Protein 3TCV (pdb70)

Radius of gyration: 25.08 Å; Cα contacts (8 Å, |Δi|>4): 874; chains: 2; bounding box: 64×58×68 Å

CATH classification: 3.40.630.30

Foldseek 3Di:
DVPDFFWDQDDQDWFDDPFKIKGFQDCVVALVLQLVLCPDPCNQVLCVFALDGRQPDSVSCVVVSVCQSPDSAFGKIFIAGVVVRTRFWMWGWHPDDRGQLEIEIDPTRGGPVPVVALSVLVVVVRVVCCSCVPRNGFKYKYKTFPPPVVSVVVCVLLPWAWDDWAFQPDQGPNHGGIMTMTIDGSVNPVQSNQLSVVQSDPVQADPVRHGVDGSVRSSVD/DCVPDFFWDQDDQDWFDDDFKIKGFQDCVVALPLQLVLCPPPCNQVLCVFALDGRAPDSVSCRVVSVCQSPDSAFGKIFIAGPVVRTGQWMWGWHPDDRGQQEIEIDSTRGGPVPVPALSVLVVVVRVLCCSCVPRNGFKYKDKTFPPPVVSVVVCVLLPWAWDDWAFQPDQGPNDGGIMTMTIDGSVRPVLSNQLSCVQSDPVQADPVRHGVDGSVRSSVVD

Nearest PDB structures (foldseek):
  3tcv-assembly1_A  TM=1.005E+00  e=1.194E-50  Brucella abortus 2308
  8gxj-assembly1_A  TM=8.626E-01  e=1.201E-14  Pseudomonas aeruginosa PAO1
  8gxk-assembly2_C  TM=8.563E-01  e=2.231E-14  Pseudomonas jinjuensis
  8gxf-assembly2_C  TM=8.539E-01  e=6.007E-14  Pseudomonas flexibilis
  1nsl-assembly1_F  TM=8.257E-01  e=2.824E-13  Bacillus subtilis

Structure (mmCIF, N/CA/C/O backbone):
data_3TCV
#
_entry.id   3TCV
#
_cell.length_a   102.490
_cell.length_b   66.860
_cell.length_c   91.690
_cell.angle_alpha   90.000
_cell.angle_beta   107.510
_cell.angle_gamma   90.000
#
_symmetry.space_group_name_H-M   'C 1 2 1'
#
loop_
_entity.id
_entity.type
_entity.pdbx_description
1 polymer 'GCN5-related N-acetyltransferase'
2 water water
#
loop_
_atom_site.group_PDB
_atom_site.id
_atom_site.type_symbol
_atom_site.label_atom_id
_atom_site.label_alt_id
_atom_site.label_comp_id
_atom_site.label_asym_id
_atom_site.label_entity_id
_atom_site.label_seq_id
_atom_site.pdbx_PDB_ins_code
_atom_site.Cartn_x
_atom_site.Cartn_y
_atom_site.Cartn_z
_atom_site.occupancy
_atom_site.B_iso_or_equiv
_atom_site.auth_seq_id
_atom_site.auth_comp_id
_atom_site.auth_asym_id
_atom_site.auth_atom_id
_atom_site.pdbx_PDB_model_num
ATOM 1 N N . LEU A 1 25 ? -31.515 -18.630 -16.724 1.00 25.10 4 LEU A N 1
ATOM 2 C CA . LEU A 1 25 ? -32.427 -17.898 -15.761 1.00 21.93 4 LEU A CA 1
ATOM 3 C C . LEU A 1 25 ? -33.630 -18.751 -15.365 1.00 20.60 4 LEU A C 1
ATOM 4 O O . LEU A 1 25 ? -34.638 -18.269 -14.860 1.00 18.67 4 LEU A O 1
ATOM 9 N N . GLN A 1 26 ? -33.505 -20.052 -15.611 1.00 20.71 5 GLN A N 1
ATOM 10 C CA . GLN A 1 26 ? -34.495 -21.040 -15.219 1.00 21.72 5 GLN A CA 1
ATOM 11 C C . GLN A 1 26 ? -34.936 -20.899 -13.754 1.00 19.66 5 GLN A C 1
ATOM 12 O O . GLN A 1 26 ? -36.067 -21.223 -13.395 1.00 19.12 5 GLN A O 1
ATOM 18 N N . ASN A 1 27 ? -34.008 -20.475 -12.895 1.00 17.64 6 ASN A N 1
ATOM 19 C CA . ASN A 1 27 ? -34.226 -20.429 -11.466 1.00 16.88 6 ASN A CA 1
ATOM 20 C C . ASN A 1 27 ? -34.628 -19.053 -10.950 1.00 15.89 6 ASN A C 1
ATOM 21 O O . ASN A 1 27 ? -34.906 -18.885 -9.763 1.00 15.18 6 ASN A O 1
ATOM 26 N N . TRP A 1 28 ? -34.658 -18.081 -11.857 1.00 14.95 7 TRP A N 1
ATOM 27 C CA . TRP A 1 28 ? -34.972 -16.708 -11.476 1.00 14.66 7 TRP A CA 1
ATOM 28 C C . TRP A 1 28 ? -36.331 -16.611 -10.788 1.00 14.71 7 TRP A C 1
ATOM 29 O O . TRP A 1 28 ? -37.346 -17.108 -11.289 1.00 15.53 7 TRP A O 1
ATOM 40 N N . THR A 1 29 ? -36.362 -15.909 -9.659 1.00 14.55 8 THR A N 1
ATOM 41 C CA . THR A 1 29 ? -37.596 -15.561 -8.969 1.00 14.65 8 THR A CA 1
ATOM 42 C C . THR A 1 29 ? -37.759 -14.035 -8.846 1.00 14.25 8 THR A C 1
ATOM 43 O O . THR A 1 29 ? -36.778 -13.285 -9.022 1.00 13.92 8 THR A O 1
ATOM 47 N N . PRO A 1 30 ? -38.962 -13.561 -8.472 1.00 14.26 9 PRO A N 1
ATOM 48 C CA . PRO A 1 30 ? -39.072 -12.172 -8.079 1.00 13.95 9 PRO A CA 1
ATOM 49 C C . PRO A 1 30 ? -38.087 -11.858 -6.972 1.00 13.82 9 PRO A C 1
ATOM 50 O O . PRO A 1 30 ? -37.736 -12.750 -6.182 1.00 14.06 9 PRO A O 1
ATOM 54 N N . ARG A 1 31 ? -37.649 -10.603 -6.941 1.00 13.27 10 ARG A N 1
ATOM 55 C CA . ARG A 1 31 ? -36.746 -10.119 -5.899 1.00 13.37 10 ARG A CA 1
ATOM 56 C C . ARG A 1 31 ? -37.539 -9.378 -4.818 1.00 14.01 10 ARG A C 1
ATOM 57 O O . ARG A 1 31 ? -38.657 -8.955 -5.067 1.00 14.49 10 ARG A O 1
ATOM 65 N N . PRO A 1 32 ? -36.946 -9.181 -3.621 1.00 14.84 11 PRO A N 1
ATOM 66 C CA . PRO A 1 32 ? -37.641 -8.334 -2.622 1.00 15.27 11 PRO A CA 1
ATOM 67 C C . PRO A 1 32 ? -37.782 -6.869 -3.049 1.00 15.46 11 PRO A C 1
ATOM 68 O O . PRO A 1 32 ? -36.980 -6.375 -3.844 1.00 15.25 11 PRO A O 1
ATOM 72 N N . LYS A 1 33 ? -38.803 -6.183 -2.517 1.00 16.09 12 LYS A N 1
ATOM 73 C CA A LYS A 1 33 ? -38.926 -4.733 -2.621 0.50 15.99 12 LYS A CA 1
ATOM 74 C CA B LYS A 1 33 ? -38.887 -4.744 -2.669 0.50 15.73 12 LYS A CA 1
ATOM 75 C C . LYS A 1 33 ? -37.848 -4.084 -1.766 1.00 15.45 12 LYS A C 1
ATOM 76 O O . LYS A 1 33 ? -37.423 -4.667 -0.768 1.00 15.14 12 LYS A O 1
ATOM 87 N N . PRO A 1 34 ? -37.417 -2.856 -2.120 1.00 14.78 13 PRO A N 1
ATOM 88 C CA . PRO A 1 34 ? -36.509 -2.108 -1.231 1.00 14.98 13 PRO A CA 1
ATOM 89 C C . PRO A 1 34 ? -37.225 -1.726 0.051 1.00 15.88 13 PRO A C 1
ATOM 90 O O . PRO A 1 34 ? -38.473 -1.620 0.042 1.00 16.04 13 PRO A O 1
ATOM 94 N N . GLU A 1 35 ? -36.471 -1.546 1.137 1.00 16.70 14 GLU A N 1
ATOM 95 C CA . GLU A 1 35 ? -37.066 -1.195 2.418 1.00 18.18 14 GLU A CA 1
ATOM 96 C C . GLU A 1 35 ? -36.503 0.111 2.949 1.00 17.25 14 GLU A C 1
ATOM 97 O O . GLU A 1 35 ? -35.429 0.549 2.552 1.00 15.49 14 GLU A O 1
ATOM 103 N N . ARG A 1 36 ? -37.257 0.719 3.858 1.00 16.90 15 ARG A N 1
ATOM 104 C CA . ARG A 1 36 ? -36.765 1.897 4.562 1.00 16.95 15 ARG A CA 1
ATOM 105 C C . ARG A 1 36 ? -35.712 1.462 5.563 1.00 17.33 15 ARG A C 1
ATOM 106 O O . ARG A 1 36 ? -36.035 0.917 6.600 1.00 19.02 15 ARG A O 1
ATOM 114 N N . LYS A 1 37 ? -34.448 1.648 5.251 1.00 16.35 16 LYS A N 1
ATOM 115 C CA . LYS A 1 37 ? -33.419 1.406 6.253 1.00 16.53 16 LYS A CA 1
ATOM 116 C C . LYS A 1 37 ? -32.369 2.489 6.094 1.00 15.54 16 LYS A C 1
ATOM 117 O O . LYS A 1 37 ? -32.403 3.223 5.128 1.00 14.61 16 LYS A O 1
ATOM 123 N N . ILE A 1 38 ? -31.452 2.558 7.051 1.00 15.09 17 ILE A N 1
ATOM 124 C CA A ILE A 1 38 ? -30.364 3.511 6.995 0.70 14.80 17 ILE A CA 1
ATOM 125 C CA B ILE A 1 38 ? -30.361 3.508 7.008 0.30 14.84 17 ILE A CA 1
ATOM 126 C C . ILE A 1 38 ? -29.174 2.883 6.265 1.00 14.50 17 ILE A C 1
ATOM 127 O O . ILE A 1 38 ? -28.856 1.707 6.454 1.00 14.47 17 ILE A O 1
ATOM 136 N N . PHE A 1 39 ? -28.524 3.675 5.418 1.00 13.97 18 PHE A N 1
ATOM 137 C CA . PHE A 1 39 ? -27.292 3.257 4.730 1.00 14.09 18 PHE A CA 1
ATOM 138 C C . PHE A 1 39 ? -26.169 4.189 5.169 1.00 14.55 18 PHE A C 1
ATOM 139 O O . PHE A 1 39 ? -26.251 5.396 4.986 1.00 14.04 18 PHE A O 1
ATOM 147 N N . GLU A 1 40 ? -25.127 3.626 5.770 1.00 15.39 19 GLU A N 1
ATOM 148 C CA . GLU A 1 40 ? -24.058 4.415 6.385 1.00 16.74 19 GLU A CA 1
ATOM 149 C C . GLU A 1 40 ? -22.774 4.230 5.582 1.00 16.58 19 GLU A C 1
ATOM 150 O O . GLU A 1 40 ? -22.256 3.112 5.492 1.00 17.09 19 GLU A O 1
ATOM 156 N N . GLY A 1 41 ? -22.278 5.293 4.963 1.00 15.56 20 GLY A N 1
ATOM 157 C CA . GLY A 1 41 ? -20.994 5.254 4.330 1.00 15.54 20 GLY A CA 1
ATOM 158 C C . GLY A 1 41 ? -19.900 5.997 5.086 1.00 15.87 20 GLY A C 1
ATOM 159 O O . GLY A 1 41 ? -20.071 6.396 6.235 1.00 15.73 20 GLY A O 1
ATOM 160 N N . ARG A 1 42 ? -18.785 6.196 4.403 1.00 16.27 21 ARG A N 1
ATOM 161 C CA A ARG A 1 42 ? -17.650 6.961 4.888 0.50 16.80 21 ARG A CA 1
ATOM 162 C CA B ARG A 1 42 ? -17.666 6.984 4.955 0.50 16.62 21 ARG A CA 1
ATOM 163 C C . ARG A 1 42 ? -17.942 8.475 4.910 1.00 16.38 21 ARG A C 1
ATOM 164 O O . ARG A 1 42 ? -17.494 9.205 5.797 1.00 16.50 21 ARG A O 1
ATOM 179 N N . TYR A 1 43 ? -18.647 8.933 3.870 1.00 14.72 22 TYR A N 1
ATOM 180 C CA . TYR A 1 43 ? -18.868 10.343 3.598 1.00 14.17 22 TYR A CA 1
ATOM 181 C C . TYR A 1 43 ? -20.313 10.760 3.795 1.00 13.32 22 TYR A C 1
ATOM 182 O O . TYR A 1 43 ? -20.586 11.920 4.075 1.00 13.32 22 TYR A O 1
ATOM 191 N N . VAL A 1 44 ? -21.243 9.833 3.587 1.00 12.99 23 VAL A N 1
ATOM 192 C CA . VAL A 1 44 ? -22.655 10.149 3.556 1.00 12.85 23 VAL A CA 1
ATOM 193 C C . VAL A 1 44 ? -23.434 9.084 4.312 1.00 12.96 23 VAL A C 1
ATOM 194 O O . VAL A 1 44 ? -22.966 7.952 4.451 1.00 12.65 23 VAL A O 1
ATOM 198 N N . ARG A 1 45 ? -24.613 9.483 4.789 1.00 12.98 24 ARG A N 1
ATOM 199 C CA . ARG A 1 45 ? -25.546 8.629 5.443 1.00 13.87 24 ARG A CA 1
ATOM 200 C C . ARG A 1 45 ? -26.860 8.848 4.715 1.00 13.01 24 ARG A C 1
ATOM 201 O O . ARG A 1 45 ? -27.224 10.002 4.497 1.00 12.84 24 ARG A O 1
ATOM 209 N N . LEU A 1 46 ? -27.573 7.773 4.346 1.00 12.44 25 LEU A N 1
ATOM 210 C CA . LEU A 1 46 ? -28.879 7.882 3.711 1.00 12.02 25 LEU A CA 1
ATOM 211 C C . LEU A 1 46 ? -29.961 7.456 4.699 1.00 12.37 25 LEU A C 1
ATOM 212 O O . LEU A 1 46 ? -29.882 6.371 5.266 1.00 12.23 25 LEU A O 1
ATOM 217 N N . GLU A 1 47 ? -30.932 8.329 4.936 1.00 12.46 26 GLU A N 1
ATOM 218 C CA . GLU A 1 47 ? -31.988 8.018 5.893 1.00 13.24 26 GLU A CA 1
ATOM 219 C C . GLU A 1 47 ? -33.329 8.099 5.184 1.00 12.93 26 GLU A C 1
ATOM 220 O O . GLU A 1 47 ? -33.557 9.018 4.425 1.00 12.47 26 GLU A O 1
ATOM 226 N N . PRO A 1 48 ? -34.228 7.162 5.474 1.00 13.29 27 PRO A N 1
ATOM 227 C CA . PRO A 1 48 ? -35.571 7.232 4.883 1.00 13.41 27 PRO A CA 1
ATOM 228 C C . PRO A 1 48 ? -36.184 8.588 5.138 1.00 13.64 27 PRO A C 1
ATOM 229 O O . PRO A 1 48 ? -36.146 9.086 6.270 1.00 14.07 27 PRO A O 1
ATOM 233 N N . LEU A 1 49 ? -36.706 9.217 4.091 1.00 13.47 28 LEU A N 1
ATOM 234 C CA . LEU A 1 49 ? -37.088 10.623 4.209 1.00 13.56 28 LEU A CA 1
ATOM 235 C C . LEU A 1 49 ? -38.235 10.778 5.200 1.00 14.34 28 LEU A C 1
ATOM 236 O O . LEU A 1 49 ? -39.237 10.036 5.149 1.00 14.57 28 LEU A O 1
ATOM 241 N N . ASN A 1 50 ? -38.086 11.760 6.079 1.00 14.62 29 ASN A N 1
ATOM 242 C CA . ASN A 1 50 ? -39.065 12.032 7.124 1.00 16.08 29 ASN A CA 1
ATOM 243 C C . ASN A 1 50 ? -39.247 13.532 7.231 1.00 16.18 29 ASN A C 1
ATOM 244 O O . ASN A 1 50 ? -38.279 14.257 7.460 1.00 15.80 29 ASN A O 1
ATOM 249 N N . ALA A 1 51 ? -40.493 13.982 7.079 1.00 17.10 30 ALA A N 1
ATOM 250 C CA . ALA A 1 51 ? -40.819 15.401 7.060 1.00 17.58 30 ALA A CA 1
ATOM 251 C C . ALA A 1 51 ? -40.345 16.128 8.319 1.00 18.28 30 ALA A C 1
ATOM 252 O O . ALA A 1 51 ? -39.677 17.189 8.241 1.00 17.68 30 ALA A O 1
ATOM 254 N N . GLN A 1 52 ? -40.674 15.569 9.483 1.00 19.53 31 GLN A N 1
ATOM 255 C CA . GLN A 1 52 ? -40.295 16.205 10.744 1.00 21.37 31 GLN A CA 1
ATOM 256 C C . GLN A 1 52 ? -38.800 16.206 10.966 1.00 20.61 31 GLN A C 1
ATOM 257 O O . GLN A 1 52 ? -38.244 17.203 11.416 1.00 20.53 31 GLN A O 1
ATOM 263 N N . LYS A 1 53 ? -38.151 15.090 10.675 1.00 19.79 32 LYS A N 1
ATOM 264 C CA . LYS A 1 53 ? -36.732 14.963 10.954 1.00 19.38 32 LYS A CA 1
ATOM 265 C C . LYS A 1 53 ? -35.879 15.773 9.950 1.00 17.52 32 LYS A C 1
ATOM 266 O O . LYS A 1 53 ? -34.934 16.446 10.364 1.00 16.70 32 LYS A O 1
ATOM 272 N N . HIS A 1 54 ? -36.242 15.733 8.677 1.00 15.59 33 HIS A N 1
ATOM 273 C CA . HIS A 1 54 ? -35.383 16.284 7.613 1.00 14.47 33 HIS A CA 1
ATOM 274 C C . HIS A 1 54 ? -35.872 17.567 6.981 1.00 13.94 33 HIS A C 1
ATOM 275 O O . HIS A 1 54 ? -35.103 18.198 6.262 1.00 13.46 33 HIS A O 1
ATOM 282 N N . GLY A 1 55 ? -37.114 17.957 7.245 1.00 14.37 34 GLY A N 1
ATOM 283 C CA . GLY A 1 55 ? -37.788 18.992 6.472 1.00 14.35 34 GLY A CA 1
ATOM 284 C C . GLY A 1 55 ? -37.066 20.336 6.505 1.00 14.09 34 GLY A C 1
ATOM 285 O O . GLY A 1 55 ? -36.822 20.926 5.439 1.00 13.69 34 GLY A O 1
ATOM 286 N N . ASP A 1 56 ? -36.697 20.830 7.697 1.00 14.32 35 ASP A N 1
ATOM 287 C CA . ASP A 1 56 ? -36.113 22.163 7.778 1.00 14.38 35 ASP A CA 1
ATOM 288 C C . ASP A 1 56 ? -34.741 22.210 7.131 1.00 13.67 35 ASP A C 1
ATOM 289 O O . ASP A 1 56 ? -34.446 23.167 6.408 1.00 13.19 35 ASP A O 1
ATOM 294 N N . GLU A 1 57 ? -33.920 21.180 7.350 1.00 13.10 36 GLU A N 1
ATOM 295 C CA . GLU A 1 57 ? -32.595 21.153 6.730 1.00 12.77 36 GLU A CA 1
ATOM 296 C C . GLU A 1 57 ? -32.686 20.911 5.208 1.00 12.09 36 GLU A C 1
ATOM 297 O O . GLU A 1 57 ? -31.939 21.512 4.430 1.00 12.05 36 GLU A O 1
ATOM 303 N N . LEU A 1 58 ? -33.601 20.058 4.773 1.00 11.73 37 LEU A N 1
ATOM 304 C CA . LEU A 1 58 ? -33.703 19.769 3.354 1.00 11.36 37 LEU A CA 1
ATOM 305 C C . LEU A 1 58 ? -34.236 21.002 2.636 1.00 11.28 37 LEU A C 1
ATOM 306 O O . LEU A 1 58 ? -33.793 21.345 1.559 1.00 11.28 37 LEU A O 1
ATOM 311 N N . PHE A 1 59 ? -35.169 21.696 3.266 1.00 11.43 38 PHE A N 1
ATOM 312 C CA . PHE A 1 59 ? -35.665 22.957 2.694 1.00 11.40 38 PHE A CA 1
ATOM 313 C C . PHE A 1 59 ? -34.544 23.970 2.528 1.00 11.15 38 PHE A C 1
ATOM 314 O O . PHE A 1 59 ? -34.460 24.638 1.501 1.00 11.14 38 PHE A O 1
ATOM 322 N N . ALA A 1 60 ? -33.693 24.107 3.547 1.00 11.14 39 ALA A N 1
ATOM 323 C CA . ALA A 1 60 ? -32.563 24.999 3.464 1.00 10.99 39 ALA A CA 1
ATOM 324 C C . ALA A 1 60 ? -31.671 24.672 2.268 1.00 10.88 39 ALA A C 1
ATOM 325 O O . ALA A 1 60 ? -31.349 25.549 1.477 1.00 10.74 39 ALA A O 1
ATOM 327 N N . ALA A 1 61 ? -31.372 23.389 2.095 1.00 10.91 40 ALA A N 1
ATOM 328 C CA . ALA A 1 61 ? -30.529 22.887 1.008 1.00 10.90 40 ALA A CA 1
ATOM 329 C C . ALA A 1 61 ? -31.202 23.078 -0.355 1.00 10.99 40 ALA A C 1
ATOM 330 O O . ALA A 1 61 ? -30.499 23.229 -1.361 1.00 11.19 40 ALA A O 1
ATOM 332 N N . SER A 1 62 ? -32.540 23.072 -0.353 1.00 11.04 41 SER A N 1
ATOM 333 C CA . SER A 1 62 ? -33.369 23.189 -1.542 1.00 11.21 41 SER A CA 1
ATOM 334 C C . SER A 1 62 ? -33.697 24.611 -1.905 1.00 11.52 41 SER A C 1
ATOM 335 O O . SER A 1 62 ? -34.345 24.836 -2.909 1.00 12.01 41 SER A O 1
ATOM 338 N N . SER A 1 63 ? -33.258 25.574 -1.079 1.00 11.62 42 SER A N 1
ATOM 339 C CA . SER A 1 63 ? -33.504 26.994 -1.314 1.00 11.86 42 SER A CA 1
ATOM 340 C C . SER A 1 63 ? -32.219 27.778 -1.355 1.00 12.08 42 SER A C 1
ATOM 341 O O . SER A 1 63 ? -32.191 28.959 -1.000 1.00 12.33 42 SER A O 1
ATOM 344 N N . VAL A 1 64 ? -31.154 27.115 -1.785 1.00 12.11 43 VAL A N 1
ATOM 345 C CA . VAL A 1 64 ? -29.861 27.748 -1.957 1.00 12.62 43 VAL A CA 1
ATOM 346 C C . VAL A 1 64 ? -29.912 28.749 -3.106 1.00 13.16 43 VAL A C 1
ATOM 347 O O . VAL A 1 64 ? -30.878 28.792 -3.905 1.00 13.24 43 VAL A O 1
ATOM 351 N N . GLU A 1 65 ? -28.845 29.531 -3.219 1.00 13.86 44 GLU A N 1
ATOM 352 C CA . GLU A 1 65 ? -28.840 30.648 -4.175 1.00 14.98 44 GLU A CA 1
ATOM 353 C C . GLU A 1 65 ? -29.058 30.195 -5.636 1.00 15.01 44 GLU A C 1
ATOM 354 O O . GLU A 1 65 ? -29.683 30.914 -6.425 1.00 15.90 44 GLU A O 1
ATOM 360 N N . ASP A 1 66 ? -28.546 29.024 -5.979 1.00 14.80 45 ASP A N 1
ATOM 361 C CA . ASP A 1 66 ? -28.651 28.470 -7.325 1.00 15.43 45 ASP A CA 1
ATOM 362 C C . ASP A 1 66 ? -29.688 27.345 -7.414 1.00 14.95 45 ASP A C 1
ATOM 363 O O . ASP A 1 66 ? -29.588 26.478 -8.279 1.00 14.55 45 ASP A O 1
ATOM 368 N N . ALA A 1 67 ? -30.716 27.389 -6.551 1.00 14.96 46 ALA A N 1
ATOM 369 C CA . ALA A 1 67 ? -31.720 26.325 -6.536 1.00 15.37 46 ALA A CA 1
ATOM 370 C C . ALA A 1 67 ? -32.427 26.259 -7.883 1.00 16.10 46 ALA A C 1
ATOM 371 O O . ALA A 1 67 ? -32.702 25.187 -8.386 1.00 15.90 46 ALA A O 1
ATOM 373 N N . GLU A 1 68 ? -32.712 27.402 -8.480 1.00 17.47 47 GLU A N 1
ATOM 374 C CA . GLU A 1 68 ? -33.372 27.360 -9.803 1.00 18.77 47 GLU A CA 1
ATOM 375 C C . GLU A 1 68 ? -32.581 26.550 -10.834 1.00 17.98 47 GLU A C 1
ATOM 376 O O . GLU A 1 68 ? -33.161 25.726 -11.545 1.00 17.93 47 GLU A O 1
ATOM 382 N N . GLN A 1 69 ? -31.283 26.806 -10.950 1.00 17.44 48 GLN A N 1
ATOM 383 C CA . GLN A 1 69 ? -30.455 26.038 -11.886 1.00 17.56 48 GLN A CA 1
ATOM 384 C C . GLN A 1 69 ? -30.452 24.548 -11.501 1.00 17.08 48 GLN A C 1
ATOM 385 O O . GLN A 1 69 ? -30.544 23.658 -12.361 1.00 17.22 48 GLN A O 1
ATOM 387 N N . ARG A 1 70 ? -30.334 24.256 -10.206 1.00 16.32 49 ARG A N 1
ATOM 388 C CA . ARG A 1 70 ? -30.277 22.870 -9.744 1.00 16.16 49 ARG A CA 1
ATOM 389 C C . ARG A 1 70 ? -31.577 22.109 -10.015 1.00 16.27 49 ARG A C 1
ATOM 390 O O . ARG A 1 70 ? -31.535 20.904 -10.284 1.00 16.91 49 ARG A O 1
ATOM 398 N N . PHE A 1 71 ? -32.707 22.810 -10.017 1.00 15.84 50 PHE A N 1
ATOM 399 C CA . PHE A 1 71 ? -34.014 22.165 -10.206 1.00 15.67 50 PHE A CA 1
ATOM 400 C C . PHE A 1 71 ? -34.478 22.173 -11.664 1.00 16.04 50 PHE A C 1
ATOM 401 O O . PHE A 1 71 ? -35.537 21.639 -11.944 1.00 15.50 50 PHE A O 1
ATOM 409 N N . THR A 1 72 ? -33.707 22.757 -12.576 1.00 16.29 51 THR A N 1
ATOM 410 C CA . THR A 1 72 ? -34.163 22.932 -13.970 1.00 17.29 51 THR A CA 1
ATOM 411 C C . THR A 1 72 ? -34.833 21.706 -14.580 1.00 17.54 51 THR A C 1
ATOM 412 O O . THR A 1 72 ? -35.948 21.803 -15.120 1.00 17.55 51 THR A O 1
ATOM 416 N N . TRP A 1 73 ? -34.165 20.558 -14.483 1.00 17.54 52 TRP A N 1
ATOM 417 C CA A TRP A 1 73 ? -34.634 19.336 -15.157 0.70 17.88 52 TRP A CA 1
ATOM 418 C CA B TRP A 1 73 ? -34.618 19.344 -15.167 0.30 17.60 52 TRP A CA 1
ATOM 419 C C . TRP A 1 73 ? -35.305 18.370 -14.236 1.00 17.38 52 TRP A C 1
ATOM 420 O O . TRP A 1 73 ? -35.684 17.254 -14.638 1.00 17.87 52 TRP A O 1
ATOM 441 N N . LEU A 1 74 ? -35.476 18.764 -12.983 1.00 16.85 53 LEU A N 1
ATOM 442 C CA . LEU A 1 74 ? -36.246 17.962 -12.037 1.00 16.61 53 LEU A CA 1
ATOM 443 C C . LEU A 1 74 ? -37.739 18.128 -12.319 1.00 16.67 53 LEU A C 1
ATOM 444 O O . LEU A 1 74 ? -38.160 19.070 -12.995 1.00 16.66 53 LEU A O 1
ATOM 449 N N . PHE A 1 75 ? -38.545 17.200 -11.828 1.00 16.86 54 PHE A N 1
ATOM 450 C CA . PHE A 1 75 ? -39.989 17.349 -11.953 1.00 17.15 54 PHE A CA 1
ATOM 451 C C . PHE A 1 75 ? -40.514 18.448 -11.040 1.00 17.33 54 PHE A C 1
ATOM 452 O O . PHE A 1 75 ? -41.562 19.061 -11.311 1.00 18.32 54 PHE A O 1
ATOM 460 N N . GLU A 1 76 ? -39.782 18.698 -9.961 1.00 17.26 55 GLU A N 1
ATOM 461 C CA . GLU A 1 76 ? -40.194 19.665 -8.939 1.00 17.64 55 GLU A CA 1
ATOM 462 C C . GLU A 1 76 ? -39.704 21.059 -9.321 1.00 17.85 55 GLU A C 1
ATOM 463 O O . GLU A 1 76 ? -38.737 21.210 -10.072 1.00 17.25 55 GLU A O 1
ATOM 469 N N . THR A 1 77 ? -40.351 22.094 -8.785 1.00 19.28 56 THR A N 1
ATOM 470 C CA . THR A 1 77 ? -39.737 23.432 -8.815 1.00 19.50 56 THR A CA 1
ATOM 471 C C . THR A 1 77 ? -39.133 23.747 -7.443 1.00 19.10 56 THR A C 1
ATOM 472 O O . THR A 1 77 ? -39.590 23.182 -6.431 1.00 18.40 56 THR A O 1
ATOM 476 N N . PRO A 1 78 ? -38.144 24.671 -7.380 1.00 18.86 57 PRO A N 1
ATOM 477 C CA . PRO A 1 78 ? -37.588 24.954 -6.081 1.00 18.81 57 PRO A CA 1
ATOM 478 C C . PRO A 1 78 ? -38.636 25.576 -5.173 1.00 17.87 57 PRO A C 1
ATOM 479 O O . PRO A 1 78 ? -39.398 26.433 -5.606 1.00 17.78 57 PRO A O 1
ATOM 483 N N . PRO A 1 79 ? -38.675 25.151 -3.917 1.00 17.55 58 PRO A N 1
ATOM 484 C CA . PRO A 1 79 ? -39.642 25.678 -2.963 1.00 17.80 58 PRO A CA 1
ATOM 485 C C . PRO A 1 79 ? -39.280 27.090 -2.518 1.00 17.77 58 PRO A C 1
ATOM 486 O O . PRO A 1 79 ? -38.149 27.322 -2.081 1.00 17.28 58 PRO A O 1
ATOM 490 N N . ALA A 1 80 ? -40.230 28.024 -2.623 1.00 18.43 59 ALA A N 1
ATOM 491 C CA . ALA A 1 80 ? -39.987 29.428 -2.266 1.00 18.44 59 ALA A CA 1
ATOM 492 C C . ALA A 1 80 ? -39.957 29.604 -0.743 1.00 18.03 59 ALA A C 1
ATOM 493 O O . ALA A 1 80 ? -39.221 30.441 -0.212 1.00 18.40 59 ALA A O 1
ATOM 495 N N . THR A 1 81 ? -40.772 28.809 -0.052 1.00 17.64 60 THR A N 1
ATOM 496 C CA . THR A 1 81 ? -40.908 28.882 1.386 1.00 17.07 60 THR A CA 1
ATOM 497 C C . THR A 1 81 ? -41.057 27.472 1.978 1.00 16.56 60 THR A C 1
ATOM 498 O O . THR A 1 81 ? -41.457 26.504 1.298 1.00 16.26 60 THR A O 1
ATOM 502 N N . ARG A 1 82 ? -40.730 27.371 3.266 1.00 16.26 61 ARG A N 1
ATOM 503 C CA . ARG A 1 82 ? -40.865 26.131 3.995 1.00 16.33 61 ARG A CA 1
ATOM 504 C C . ARG A 1 82 ? -42.286 25.600 3.918 1.00 16.65 61 ARG A C 1
ATOM 505 O O . ARG A 1 82 ? -42.495 24.408 3.715 1.00 15.77 61 ARG A O 1
ATOM 513 N N . ALA A 1 83 ? -43.277 26.492 4.080 1.00 17.23 62 ALA A N 1
ATOM 514 C CA . ALA A 1 83 ? -44.679 26.071 4.004 1.00 18.21 62 ALA A CA 1
ATOM 515 C C . ALA A 1 83 ? -45.052 25.513 2.650 1.00 18.84 62 ALA A C 1
ATOM 516 O O . ALA A 1 83 ? -45.755 24.483 2.547 1.00 19.65 62 ALA A O 1
ATOM 518 N N . GLU A 1 84 ? -44.595 26.178 1.595 1.00 19.21 63 GLU A N 1
ATOM 519 C CA . GLU A 1 84 ? -44.860 25.728 0.236 1.00 20.01 63 GLU A CA 1
ATOM 520 C C . GLU A 1 84 ? -44.162 24.405 -0.104 1.00 18.09 63 GLU A C 1
ATOM 521 O O . GLU A 1 84 ? -44.610 23.697 -0.985 1.00 17.80 63 GLU A O 1
ATOM 527 N N . PHE A 1 85 ? -43.094 24.090 0.614 1.00 16.84 64 PHE A N 1
ATOM 528 C CA . PHE A 1 85 ? -42.369 22.809 0.466 1.00 15.93 64 PHE A CA 1
ATOM 529 C C . PHE A 1 85 ? -43.117 21.620 1.096 1.00 16.09 64 PHE A C 1
ATOM 530 O O . PHE A 1 85 ? -42.889 20.478 0.691 1.00 15.63 64 PHE A O 1
ATOM 538 N N . GLU A 1 86 ? -43.977 21.872 2.085 1.00 16.24 65 GLU A N 1
ATOM 539 C CA . GLU A 1 86 ? -44.580 20.782 2.862 1.00 16.86 65 GLU A CA 1
ATOM 540 C C . GLU A 1 86 ? -45.357 19.735 2.052 1.00 16.54 65 GLU A C 1
ATOM 541 O O . GLU A 1 86 ? -45.245 18.549 2.347 1.00 15.85 65 GLU A O 1
ATOM 547 N N . PRO A 1 87 ? -46.166 20.149 1.056 1.00 16.43 66 PRO A N 1
ATOM 548 C CA . PRO A 1 87 ? -46.896 19.105 0.312 1.00 16.52 66 PRO A CA 1
ATOM 549 C C . PRO A 1 87 ? -46.010 18.087 -0.394 1.00 16.11 66 PRO A C 1
ATOM 550 O O . PRO A 1 87 ? -46.246 16.873 -0.319 1.00 15.88 66 PRO A O 1
ATOM 554 N N . TRP A 1 88 ? -44.989 18.581 -1.064 1.00 15.56 67 TRP A N 1
ATOM 555 C CA . TRP A 1 88 ? -44.063 17.671 -1.739 1.00 15.10 67 TRP A CA 1
ATOM 556 C C . TRP A 1 88 ? -43.323 16.816 -0.733 1.00 14.74 67 TRP A C 1
ATOM 557 O O . TRP A 1 88 ? -43.168 15.627 -0.934 1.00 14.30 67 TRP A O 1
ATOM 568 N N . LEU A 1 89 ? -42.912 17.407 0.372 1.00 14.65 68 LEU A N 1
ATOM 569 C CA . LEU A 1 89 ? -42.118 16.722 1.360 1.00 14.93 68 LEU A CA 1
ATOM 570 C C . LEU A 1 89 ? -42.949 15.622 2.018 1.00 15.73 68 LEU A C 1
ATOM 571 O O . LEU A 1 89 ? -42.466 14.519 2.239 1.00 15.42 68 LEU A O 1
ATOM 576 N N . ASP A 1 90 ? -44.198 15.944 2.351 1.00 16.86 69 ASP A N 1
ATOM 577 C CA . ASP A 1 90 ? -45.055 14.971 3.016 1.00 18.52 69 ASP A CA 1
ATOM 578 C C . ASP A 1 90 ? -45.347 13.791 2.065 1.00 17.97 69 ASP A C 1
ATOM 579 O O . ASP A 1 90 ? -45.252 12.627 2.456 1.00 17.42 69 ASP A O 1
ATOM 584 N N . LYS A 1 91 ? -45.702 14.101 0.820 1.00 17.46 70 LYS A N 1
ATOM 585 C CA . LYS A 1 91 ? -45.972 13.077 -0.169 1.00 17.23 70 LYS A CA 1
ATOM 586 C C . LYS A 1 91 ? -44.740 12.194 -0.413 1.00 16.25 70 LYS A C 1
ATOM 587 O O . LYS A 1 91 ? -44.840 10.965 -0.441 1.00 15.43 70 LYS A O 1
ATOM 593 N N . ALA A 1 92 ? -43.580 12.833 -0.569 1.00 15.25 71 ALA A N 1
ATOM 594 C CA . ALA A 1 92 ? -42.321 12.106 -0.784 1.00 14.82 71 ALA A CA 1
ATOM 595 C C . ALA A 1 92 ? -41.923 11.252 0.417 1.00 14.79 71 ALA A C 1
ATOM 596 O O . ALA A 1 92 ? -41.386 10.159 0.230 1.00 14.90 71 ALA A O 1
ATOM 598 N N . SER A 1 93 ? -42.186 11.733 1.631 1.00 15.14 72 SER A N 1
ATOM 599 C CA . SER A 1 93 ? -41.865 10.980 2.850 1.00 15.58 72 SER A CA 1
ATOM 600 C C . SER A 1 93 ? -42.695 9.719 2.973 1.00 16.17 72 SER A C 1
ATOM 601 O O . SER A 1 93 ? -42.198 8.707 3.462 1.00 16.42 72 SER A O 1
ATOM 604 N N . LYS A 1 94 ? -43.947 9.786 2.504 1.00 16.78 73 LYS A N 1
ATOM 605 C CA . LYS A 1 94 ? -44.906 8.665 2.622 1.00 17.36 73 LYS A CA 1
ATOM 606 C C . LYS A 1 94 ? -44.885 7.711 1.429 1.00 16.89 73 LYS A C 1
ATOM 607 O O . LYS A 1 94 ? -45.368 6.594 1.546 1.00 16.96 73 LYS A O 1
ATOM 613 N N . SER A 1 95 ? -44.320 8.148 0.308 1.00 16.05 74 SER A N 1
ATOM 614 C CA . SER A 1 95 ? -44.327 7.404 -0.955 1.00 16.13 74 SER A CA 1
ATOM 615 C C . SER A 1 95 ? -43.551 6.090 -0.801 1.00 16.18 74 SER A C 1
ATOM 616 O O . SER A 1 95 ? -42.525 6.050 -0.107 1.00 16.19 74 SER A O 1
ATOM 619 N N . ASP A 1 96 ? -44.059 5.014 -1.405 1.00 16.55 75 ASP A N 1
ATOM 620 C CA . ASP A 1 96 ? -43.295 3.758 -1.506 1.00 16.95 75 ASP A CA 1
ATOM 621 C C . ASP A 1 96 ? -42.621 3.629 -2.856 1.00 15.93 75 ASP A C 1
ATOM 622 O O . ASP A 1 96 ? -41.690 2.848 -3.009 1.00 15.88 75 ASP A O 1
ATOM 627 N N . ASP A 1 97 ? -43.096 4.389 -3.842 1.00 15.34 76 ASP A N 1
ATOM 628 C CA . ASP A 1 97 ? -42.444 4.469 -5.153 1.00 14.61 76 ASP A CA 1
ATOM 629 C C . ASP A 1 97 ? -42.760 5.804 -5.821 1.00 14.31 76 ASP A C 1
ATOM 630 O O . ASP A 1 97 ? -43.883 5.996 -6.309 1.00 14.53 76 ASP A O 1
ATOM 635 N N . PRO A 1 98 ? -41.794 6.751 -5.863 1.00 13.49 77 PRO A N 1
ATOM 636 C CA . PRO A 1 98 ? -40.405 6.623 -5.416 1.00 13.00 77 PRO A CA 1
ATOM 637 C C . PRO A 1 98 ? -40.258 6.432 -3.921 1.00 12.78 77 PRO A C 1
ATOM 638 O O . PRO A 1 98 ? -41.073 6.939 -3.138 1.00 13.27 77 PRO A O 1
ATOM 642 N N . LEU A 1 99 ? -39.231 5.706 -3.530 1.00 12.28 78 LEU A N 1
ATOM 643 C CA . LEU A 1 99 ? -38.902 5.514 -2.129 1.00 11.96 78 LEU A CA 1
ATOM 644 C C . LEU A 1 99 ? -37.719 6.459 -1.837 1.00 11.47 78 LEU A C 1
ATOM 645 O O . LEU A 1 99 ? -36.590 6.227 -2.303 1.00 11.05 78 LEU A O 1
ATOM 650 N N . PHE A 1 100 ? -38.002 7.520 -1.075 1.00 11.35 79 PHE A N 1
ATOM 651 C CA . PHE A 1 100 ? -37.097 8.649 -0.890 1.00 11.15 79 PHE A CA 1
ATOM 652 C C . PHE A 1 100 ? -36.197 8.519 0.341 1.00 11.11 79 PHE A C 1
ATOM 653 O O . PHE A 1 100 ? -36.614 8.048 1.409 1.00 11.29 79 PHE A O 1
ATOM 661 N N . PHE A 1 101 ? -34.988 9.034 0.183 1.00 10.86 80 PHE A N 1
ATOM 662 C CA . PHE A 1 101 ? -33.997 9.085 1.244 1.00 10.84 80 PHE A CA 1
ATOM 663 C C . PHE A 1 101 ? -33.425 10.479 1.290 1.00 10.85 80 PHE A C 1
ATOM 664 O O . PHE A 1 101 ? -33.134 11.084 0.225 1.00 10.61 80 PHE A O 1
ATOM 672 N N . ALA A 1 102 ? -33.269 10.994 2.514 1.00 10.93 81 ALA A N 1
ATOM 673 C CA . ALA A 1 102 ? -32.446 12.151 2.754 1.00 10.88 81 ALA A CA 1
ATOM 674 C C . ALA A 1 102 ? -30.978 11.753 2.662 1.00 10.83 81 ALA A C 1
ATOM 675 O O . ALA A 1 102 ? -30.573 10.704 3.155 1.00 10.69 81 ALA A O 1
ATOM 677 N N . VAL A 1 103 ? -30.188 12.618 2.017 1.00 10.73 82 VAL A N 1
ATOM 678 C CA . VAL A 1 103 ? -28.737 12.395 1.884 1.00 10.92 82 VAL A CA 1
ATOM 679 C C . VAL A 1 103 ? -28.073 13.308 2.907 1.00 11.06 82 VAL A C 1
ATOM 680 O O . VAL A 1 103 ? -28.123 14.539 2.750 1.00 11.06 82 VAL A O 1
ATOM 684 N N . ILE A 1 104 ? -27.505 12.713 3.959 1.00 11.21 83 ILE A N 1
ATOM 685 C CA . ILE A 1 104 ? -26.853 13.481 5.019 1.00 11.53 83 ILE A CA 1
ATOM 686 C C . ILE A 1 104 ? -25.362 13.496 4.751 1.00 11.52 83 ILE A C 1
ATOM 687 O O . ILE A 1 104 ? -24.743 12.448 4.657 1.00 11.50 83 ILE A O 1
ATOM 692 N N . ASP A 1 105 ? -24.807 14.692 4.617 1.00 11.52 84 ASP A N 1
ATOM 693 C CA . ASP A 1 105 ? -23.370 14.878 4.509 1.00 11.66 84 ASP A CA 1
ATOM 694 C C . ASP A 1 105 ? -22.752 14.649 5.899 1.00 11.91 84 ASP A C 1
ATOM 695 O O . ASP A 1 105 ? -23.057 15.384 6.827 1.00 11.99 84 ASP A O 1
ATOM 700 N N . LYS A 1 106 ? -21.927 13.611 6.055 1.00 12.10 85 LYS A N 1
ATOM 701 C CA . LYS A 1 106 ? -21.426 13.272 7.401 1.00 12.54 85 LYS A CA 1
ATOM 702 C C . LYS A 1 106 ? -20.508 14.345 7.995 1.00 12.56 85 LYS A C 1
ATOM 703 O O . LYS A 1 106 ? -20.550 14.596 9.227 1.00 12.70 85 LYS A O 1
ATOM 709 N N . ALA A 1 107 ? -19.678 14.979 7.169 1.00 12.29 86 ALA A N 1
ATOM 710 C CA . ALA A 1 107 ? -18.692 15.952 7.715 1.00 12.52 86 ALA A CA 1
ATOM 711 C C . ALA A 1 107 ? -19.417 17.143 8.327 1.00 12.53 86 ALA A C 1
ATOM 712 O O . ALA A 1 107 ? -19.143 17.509 9.462 1.00 12.76 86 ALA A O 1
ATOM 714 N N . SER A 1 108 ? -20.332 17.747 7.564 1.00 12.23 87 SER A N 1
ATOM 715 C CA . SER A 1 108 ? -21.094 18.898 8.034 1.00 12.34 87 SER A CA 1
ATOM 716 C C . SER A 1 108 ? -22.170 18.445 9.008 1.00 12.57 87 SER A C 1
ATOM 717 O O . SER A 1 108 ? -22.572 19.222 9.876 1.00 12.89 87 SER A O 1
ATOM 720 N N . GLY A 1 109 ? -22.632 17.214 8.826 1.00 12.68 88 GLY A N 1
ATOM 721 C CA . GLY A 1 109 ? -23.738 16.647 9.597 1.00 12.93 88 GLY A CA 1
ATOM 722 C C . GLY A 1 109 ? -25.118 17.018 9.096 1.00 12.81 88 GLY A C 1
ATOM 723 O O . GLY A 1 109 ? -26.087 16.648 9.704 1.00 13.93 88 GLY A O 1
ATOM 724 N N . LYS A 1 110 ? -25.200 17.702 7.967 1.00 12.46 89 LYS A N 1
ATOM 725 C CA . LYS A 1 110 ? -26.442 18.294 7.497 1.00 12.12 89 LYS A CA 1
ATOM 726 C C . LYS A 1 110 ? -27.061 17.465 6.392 1.00 11.60 89 LYS A C 1
ATOM 727 O O . LYS A 1 110 ? -26.387 16.843 5.569 1.00 11.29 89 LYS A O 1
ATOM 733 N N . VAL A 1 111 ? -28.385 17.536 6.344 1.00 11.42 90 VAL A N 1
ATOM 734 C CA . VAL A 1 111 ? -29.108 17.090 5.177 1.00 11.12 90 VAL A CA 1
ATOM 735 C C . VAL A 1 111 ? -28.683 17.947 4.015 1.00 10.91 90 VAL A C 1
ATOM 736 O O . VAL A 1 111 ? -28.772 19.178 4.085 1.00 11.10 90 VAL A O 1
ATOM 740 N N . ALA A 1 112 ? -28.219 17.295 2.960 1.00 10.52 91 ALA A N 1
ATOM 741 C CA . ALA A 1 112 ? -27.587 17.971 1.846 1.00 10.39 91 ALA A CA 1
ATOM 742 C C . ALA A 1 112 ? -28.324 17.799 0.517 1.00 10.16 91 ALA A C 1
ATOM 743 O O . ALA A 1 112 ? -28.012 18.462 -0.471 1.00 10.17 91 ALA A O 1
ATOM 745 N N . GLY A 1 113 ? -29.323 16.933 0.511 1.00 10.09 92 GLY A N 1
ATOM 746 C CA . GLY A 1 113 ? -30.032 16.575 -0.702 1.00 9.98 92 GLY A CA 1
ATOM 747 C C . GLY A 1 113 ? -30.956 15.393 -0.460 1.00 9.97 92 GLY A C 1
ATOM 748 O O . GLY A 1 113 ? -31.223 15.014 0.691 1.00 9.99 92 GLY A O 1
ATOM 749 N N . ARG A 1 114 ? -31.466 14.807 -1.540 1.00 9.92 93 ARG A N 1
ATOM 750 C CA . ARG A 1 114 ? -32.385 13.703 -1.462 1.00 9.95 93 ARG A CA 1
ATOM 751 C C . ARG A 1 114 ? -32.331 12.918 -2.768 1.00 9.89 93 ARG A C 1
ATOM 752 O O . ARG A 1 114 ? -31.834 13.423 -3.782 1.00 9.79 93 ARG A O 1
ATOM 760 N N . GLN A 1 115 ? -32.793 11.678 -2.716 1.00 9.82 94 GLN A N 1
ATOM 761 C CA . GLN A 1 115 ? -32.742 10.757 -3.854 1.00 9.82 94 GLN A CA 1
ATOM 762 C C . GLN A 1 115 ? -33.665 9.591 -3.576 1.00 9.98 94 GLN A C 1
ATOM 763 O O . GLN A 1 115 ? -34.105 9.408 -2.447 1.00 9.97 94 GLN A O 1
ATOM 769 N N . ALA A 1 116 ? -34.021 8.840 -4.626 1.00 10.13 95 ALA A N 1
ATOM 770 C CA . ALA A 1 116 ? -35.007 7.772 -4.497 1.00 10.30 95 ALA A CA 1
ATOM 771 C C . ALA A 1 116 ? -34.672 6.531 -5.316 1.00 10.44 95 ALA A C 1
ATOM 772 O O . ALA A 1 116 ? -33.990 6.622 -6.365 1.00 10.35 95 ALA A O 1
ATOM 774 N N . LEU A 1 117 ? -35.164 5.391 -4.821 1.00 10.70 96 LEU A N 1
ATOM 775 C CA . LEU A 1 117 ? -35.241 4.165 -5.581 1.00 10.92 96 LEU A CA 1
ATOM 776 C C . LEU A 1 117 ? -36.658 4.175 -6.092 1.00 11.35 96 LEU A C 1
ATOM 777 O O . LEU A 1 117 ? -37.609 4.431 -5.328 1.00 11.48 96 LEU A O 1
ATOM 782 N N . MET A 1 118 ? -36.815 3.894 -7.375 1.00 11.74 97 MET A N 1
ATOM 783 C CA . MET A 1 118 ? -38.131 4.069 -8.003 1.00 12.13 97 MET A CA 1
ATOM 784 C C . MET A 1 118 ? -38.331 3.180 -9.212 1.00 12.37 97 MET A C 1
ATOM 785 O O . MET A 1 118 ? -37.424 2.489 -9.677 1.00 11.98 97 MET A O 1
ATOM 790 N N . ARG A 1 119 ? -39.551 3.223 -9.711 1.00 13.08 98 ARG A N 1
ATOM 791 C CA . ARG A 1 119 ? -39.961 2.383 -10.845 1.00 13.65 98 ARG A CA 1
ATOM 792 C C . ARG A 1 119 ? -39.530 0.933 -10.542 1.00 13.48 98 ARG A C 1
ATOM 793 O O . ARG A 1 119 ? -38.899 0.231 -11.348 1.00 13.36 98 ARG A O 1
ATOM 801 N N . ILE A 1 120 ? -39.976 0.490 -9.371 1.00 13.27 99 ILE A N 1
ATOM 802 C CA . ILE A 1 120 ? -39.545 -0.770 -8.779 1.00 13.27 99 ILE A CA 1
ATOM 803 C C . ILE A 1 120 ? -40.269 -1.933 -9.467 1.00 13.52 99 ILE A C 1
ATOM 804 O O . ILE A 1 120 ? -41.494 -1.979 -9.482 1.00 13.88 99 ILE A O 1
ATOM 809 N N . ASP A 1 121 ? -39.498 -2.837 -10.065 1.00 13.52 100 ASP A N 1
ATOM 810 C CA . ASP A 1 121 ? -40.005 -4.035 -10.725 1.00 13.76 100 ASP A CA 1
ATOM 811 C C . ASP A 1 121 ? -39.425 -5.269 -10.053 1.00 13.49 100 ASP A C 1
ATOM 812 O O . ASP A 1 121 ? -38.414 -5.852 -10.500 1.00 12.90 100 ASP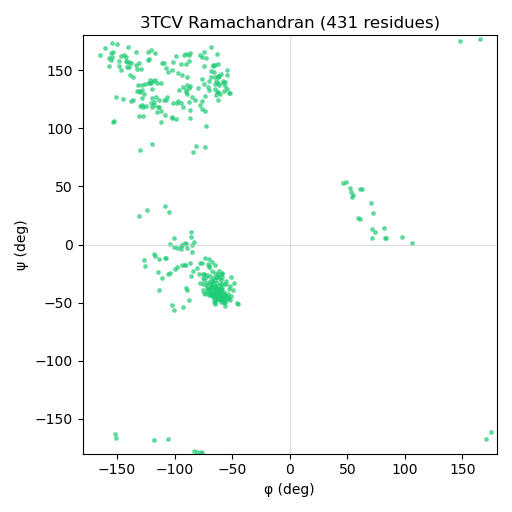 A O 1
ATOM 817 N N . PRO A 1 122 ? -40.079 -5.721 -9.004 1.00 13.58 101 PRO A N 1
ATOM 818 C CA . PRO A 1 122 ? -39.531 -6.899 -8.314 1.00 13.46 101 PRO A CA 1
ATOM 819 C C . PRO A 1 122 ? -39.525 -8.186 -9.155 1.00 13.29 101 PRO A C 1
ATOM 820 O O . PRO A 1 122 ? -38.592 -8.986 -9.046 1.00 13.07 101 PRO A O 1
ATOM 824 N N . ALA A 1 123 ? -40.543 -8.397 -9.990 1.00 13.28 102 ALA A N 1
ATOM 825 C CA . ALA A 1 123 ? -40.622 -9.612 -10.783 1.00 13.27 102 ALA A CA 1
ATOM 826 C C . ALA A 1 123 ? -39.380 -9.802 -11.644 1.00 13.06 102 ALA A C 1
ATOM 827 O O . ALA A 1 123 ? -38.843 -10.918 -11.744 1.00 13.11 102 ALA A O 1
ATOM 829 N N . ASN A 1 124 ? -38.941 -8.715 -12.282 1.00 12.58 103 ASN A N 1
ATOM 830 C CA . ASN A 1 124 ? -37.827 -8.770 -13.220 1.00 12.38 103 ASN A CA 1
ATOM 831 C C . ASN A 1 124 ? -36.513 -8.281 -12.615 1.00 11.81 103 ASN A C 1
ATOM 832 O O . ASN A 1 124 ? -35.507 -8.293 -13.297 1.00 11.64 103 ASN A O 1
ATOM 837 N N . GLY A 1 125 ? -36.545 -7.829 -11.360 1.00 11.45 104 GLY A N 1
ATOM 838 C CA . GLY A 1 125 ? -35.346 -7.284 -10.702 1.00 11.12 104 GLY A CA 1
ATOM 839 C C . GLY A 1 125 ? -34.797 -6.063 -11.425 1.00 10.88 104 GLY A C 1
ATOM 840 O O . GLY A 1 125 ? -33.578 -5.987 -11.720 1.00 10.66 104 GLY A O 1
ATOM 841 N N . VAL A 1 126 ? -35.694 -5.139 -11.751 1.00 10.73 105 VAL A N 1
ATOM 842 C CA . VAL A 1 126 ? -35.296 -3.855 -12.366 1.00 10.65 105 VAL A CA 1
ATOM 843 C C . VAL A 1 126 ? -35.728 -2.718 -11.435 1.00 10.57 105 VAL A C 1
ATOM 844 O O . VAL A 1 126 ? -36.787 -2.772 -10.817 1.00 10.68 105 VAL A O 1
ATOM 848 N N . ILE A 1 127 ? -34.880 -1.704 -11.308 1.00 10.51 106 ILE A N 1
ATOM 849 C CA . ILE A 1 127 ? -35.122 -0.571 -10.419 1.00 10.49 106 ILE A CA 1
ATOM 850 C C . ILE A 1 127 ? -34.289 0.618 -10.927 1.00 10.50 106 ILE A C 1
ATOM 851 O O . ILE A 1 127 ? -33.278 0.432 -11.604 1.00 10.49 106 ILE A O 1
ATOM 856 N N . GLU A 1 128 ? -34.753 1.821 -10.630 1.00 10.58 107 GLU A N 1
ATOM 857 C CA . GLU A 1 128 ? -34.116 3.056 -11.048 1.00 10.67 107 GLU A CA 1
ATOM 858 C C . GLU A 1 128 ? -33.646 3.860 -9.819 1.00 10.47 107 GLU A C 1
ATOM 859 O O . GLU A 1 128 ? -34.321 3.902 -8.781 1.00 10.29 107 GLU A O 1
ATOM 865 N N . ILE A 1 129 ? -32.488 4.491 -9.930 1.00 10.39 108 ILE A N 1
ATOM 866 C CA . ILE A 1 129 ? -32.138 5.576 -9.013 1.00 10.29 108 ILE A CA 1
ATOM 867 C C . ILE A 1 129 ? -32.545 6.863 -9.684 1.00 10.55 108 ILE A C 1
ATOM 868 O O . ILE A 1 129 ? -32.090 7.171 -10.785 1.00 10.80 108 ILE A O 1
ATOM 873 N N . GLY A 1 130 ? -33.419 7.618 -9.015 1.00 10.75 109 GLY A N 1
ATOM 874 C CA . GLY A 1 130 ? -33.920 8.863 -9.570 1.00 10.78 109 GLY A CA 1
ATOM 875 C C . GLY A 1 130 ? -34.288 9.885 -8.529 1.00 10.86 109 GLY A C 1
ATOM 876 O O . GLY A 1 130 ? -33.943 9.746 -7.348 1.00 10.67 109 GLY A O 1
ATOM 877 N N . SER A 1 131 ? -35.002 10.894 -9.009 1.00 11.04 110 SER A N 1
ATOM 878 C CA A SER A 1 131 ? -35.382 12.073 -8.224 0.70 11.13 110 SER A CA 1
ATOM 879 C CA B SER A 1 131 ? -35.383 12.086 -8.244 0.30 11.21 110 SER A CA 1
ATOM 880 C C . SER A 1 131 ? -34.225 12.580 -7.391 1.00 11.10 110 SER A C 1
ATOM 881 O O . SER A 1 131 ? -34.363 12.773 -6.199 1.00 11.00 110 SER A O 1
ATOM 886 N N . ILE A 1 132 ? -33.079 12.774 -8.056 1.00 11.24 111 ILE A N 1
ATOM 887 C CA . ILE A 1 132 ? -31.865 13.144 -7.391 1.00 11.46 111 ILE A CA 1
ATOM 888 C C . ILE A 1 132 ? -31.761 14.657 -7.259 1.00 11.74 111 ILE A C 1
ATOM 889 O O . ILE A 1 132 ? -31.713 15.359 -8.252 1.00 12.40 111 ILE A O 1
ATOM 894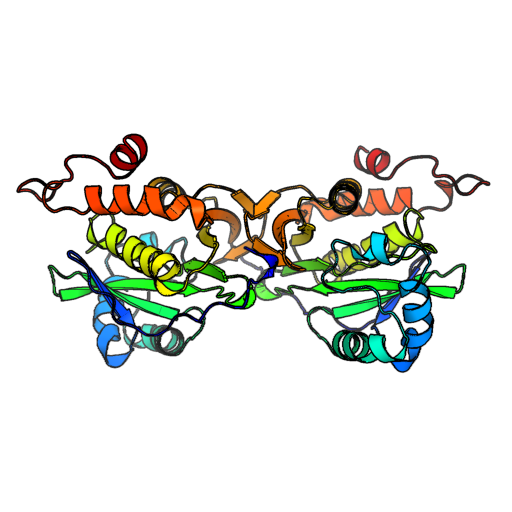 N N . TYR A 1 133 ? -31.624 15.153 -6.028 1.00 11.66 112 TYR A N 1
ATOM 895 C CA . TYR A 1 133 ? -31.270 16.527 -5.782 1.00 11.75 112 TYR A CA 1
ATOM 896 C C . TYR A 1 133 ? -30.084 16.515 -4.861 1.00 11.33 112 TYR A C 1
ATOM 897 O O . TYR A 1 133 ? -30.214 16.153 -3.687 1.00 11.01 112 TYR A O 1
ATOM 906 N N . TRP A 1 134 ? -28.925 16.904 -5.372 1.00 11.11 113 TRP A N 1
ATOM 907 C CA . TRP A 1 134 ? -27.753 16.963 -4.541 1.00 11.18 113 TRP A CA 1
ATOM 908 C C . TRP A 1 134 ? -27.292 18.398 -4.431 1.00 11.27 113 TRP A C 1
ATOM 909 O O . TRP A 1 134 ? -26.866 18.998 -5.429 1.00 11.76 113 TRP A O 1
ATOM 920 N N . GLY A 1 135 ? -27.378 18.961 -3.229 1.00 11.21 114 GLY A N 1
ATOM 921 C CA . GLY A 1 135 ? -27.106 20.363 -3.005 1.00 11.17 114 GLY A CA 1
ATOM 922 C C . GLY A 1 135 ? -25.627 20.637 -2.898 1.00 11.22 114 GLY A C 1
ATOM 923 O O . GLY A 1 135 ? -24.787 19.716 -3.049 1.00 11.15 114 GLY A O 1
ATOM 924 N N . PRO A 1 136 ? -25.285 21.915 -2.653 1.00 11.21 115 PRO A N 1
ATOM 925 C CA . PRO A 1 136 ? -23.891 22.344 -2.773 1.00 11.30 115 PRO A CA 1
ATOM 926 C C . PRO A 1 136 ? -22.956 21.747 -1.722 1.00 11.47 115 PRO A C 1
ATOM 927 O O . PRO A 1 136 ? -21.751 21.803 -1.933 1.00 11.71 115 PRO A O 1
ATOM 931 N N . LEU A 1 137 ? -23.472 21.170 -0.634 1.00 11.35 116 LEU A N 1
ATOM 932 C CA . LEU A 1 137 ? -22.557 20.549 0.353 1.00 11.59 116 LEU A CA 1
ATOM 933 C C . LEU A 1 137 ? -21.898 19.292 -0.216 1.00 11.86 116 LEU A C 1
ATOM 934 O O . LEU A 1 137 ? -20.799 18.914 0.235 1.00 12.19 116 LEU A O 1
ATOM 939 N N . ILE A 1 138 ? -22.565 18.641 -1.160 1.00 12.08 117 ILE A N 1
ATOM 940 C CA . ILE A 1 138 ? -22.096 17.352 -1.677 1.00 12.48 117 ILE A CA 1
ATOM 941 C C . ILE A 1 138 ? -21.924 17.264 -3.203 1.00 13.21 117 ILE A C 1
ATOM 942 O O . ILE A 1 138 ? -21.261 16.345 -3.664 1.00 12.83 117 ILE A O 1
ATOM 947 N N . SER A 1 139 ? -22.533 18.162 -4.001 1.00 13.88 118 SER A N 1
ATOM 948 C CA . SER A 1 139 ? -22.452 17.997 -5.453 1.00 15.07 118 SER A CA 1
ATOM 949 C C . SER A 1 139 ? -20.986 18.102 -5.871 1.00 16.11 118 SER A C 1
ATOM 950 O O . SER A 1 139 ? -20.247 18.913 -5.349 1.00 16.83 118 SER A O 1
ATOM 953 N N . ARG A 1 140 ? -20.569 17.250 -6.788 1.00 17.29 119 ARG A N 1
ATOM 954 C CA . ARG A 1 140 ? -19.168 17.265 -7.236 1.00 18.20 119 ARG A CA 1
ATOM 955 C C . ARG A 1 140 ? -18.139 17.021 -6.076 1.00 18.81 119 ARG A C 1
ATOM 956 O O . ARG A 1 140 ? -16.945 17.356 -6.190 1.00 19.60 119 ARG A O 1
ATOM 958 N N . ARG A 1 141 ? -18.581 16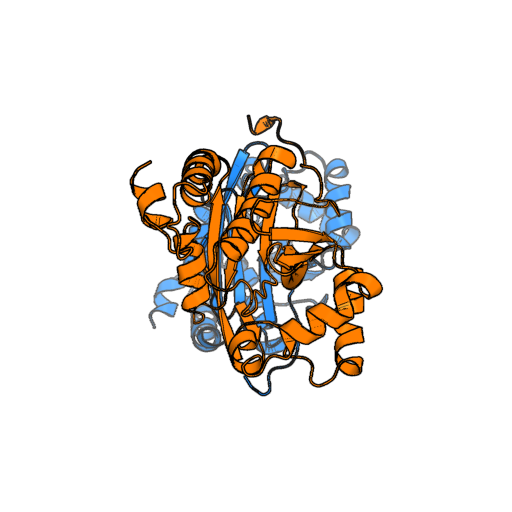.387 -4.982 1.00 17.36 120 ARG A N 1
ATOM 959 C CA . ARG A 1 141 ? -17.695 15.947 -3.918 1.00 17.11 120 ARG A CA 1
ATOM 960 C C . ARG A 1 141 ? -17.874 14.437 -3.725 1.00 15.03 120 ARG A C 1
ATOM 961 O O . ARG A 1 141 ? -18.828 13.859 -4.242 1.00 13.89 120 ARG A O 1
ATOM 969 N N . PRO A 1 142 ? -16.943 13.810 -3.010 1.00 13.68 121 PRO A N 1
ATOM 970 C CA . PRO A 1 142 ? -17.039 12.357 -2.855 1.00 13.04 121 PRO A CA 1
ATOM 971 C C . PRO A 1 142 ? -18.353 11.857 -2.279 1.00 12.27 121 PRO A C 1
ATOM 972 O O . PRO A 1 142 ? -18.817 10.792 -2.685 1.00 11.82 121 PRO A O 1
ATOM 976 N N . ALA A 1 143 ? -18.963 12.639 -1.377 1.00 11.67 122 ALA A N 1
ATOM 977 C CA . ALA A 1 143 ? -20.254 12.287 -0.817 1.00 11.21 122 ALA A CA 1
ATOM 978 C C . ALA A 1 143 ? -21.285 11.953 -1.871 1.00 10.79 122 ALA A C 1
ATOM 979 O O . ALA A 1 143 ? -22.026 11.003 -1.689 1.00 10.60 122 ALA A O 1
ATOM 981 N N . ALA A 1 144 ? -21.370 12.742 -2.945 1.00 10.60 123 ALA A N 1
ATOM 982 C CA . ALA A 1 144 ? -22.357 12.454 -4.001 1.00 10.41 123 ALA A CA 1
ATOM 983 C C . ALA A 1 144 ? -22.116 11.084 -4.677 1.00 10.32 123 ALA A C 1
ATOM 984 O O . ALA A 1 144 ? -23.063 10.342 -4.950 1.00 10.31 123 ALA A O 1
ATOM 986 N N . THR A 1 145 ? -20.863 10.761 -4.968 1.00 10.45 124 THR A N 1
ATOM 987 C CA . THR A 1 145 ? -20.540 9.480 -5.580 1.00 10.46 124 THR A CA 1
ATOM 988 C C . THR A 1 145 ? -20.900 8.350 -4.633 1.00 10.42 124 THR A C 1
ATOM 989 O O . THR A 1 145 ? -21.434 7.318 -5.045 1.00 10.20 124 THR A O 1
ATOM 993 N N . GLU A 1 146 ? -20.617 8.546 -3.350 1.00 10.51 125 GLU A N 1
ATOM 994 C CA . GLU A 1 146 ? -20.965 7.517 -2.357 1.00 10.67 125 GLU A CA 1
ATOM 995 C C . GLU A 1 146 ? -22.487 7.341 -2.198 1.00 10.46 125 GLU A C 1
ATOM 996 O O . GLU A 1 146 ? -22.951 6.225 -1.955 1.00 10.38 125 GLU A O 1
ATOM 1002 N N . ALA A 1 147 ? -23.251 8.433 -2.293 1.00 10.33 126 ALA A N 1
ATOM 1003 C CA . ALA A 1 147 ? -24.717 8.367 -2.219 1.00 10.24 126 ALA A CA 1
ATOM 1004 C C . ALA A 1 147 ? -25.256 7.419 -3.303 1.00 10.25 126 ALA A C 1
ATOM 1005 O O . ALA A 1 147 ? -26.105 6.605 -3.061 1.00 9.96 126 ALA A O 1
ATOM 1007 N N . GLN A 1 148 ? -24.712 7.532 -4.509 1.00 10.46 127 GLN A N 1
ATOM 1008 C CA . GLN A 1 148 ? -25.020 6.635 -5.634 1.00 10.67 127 GLN A CA 1
ATOM 1009 C C . GLN A 1 148 ? -24.553 5.193 -5.320 1.00 10.63 127 GLN A C 1
ATOM 1010 O O . GLN A 1 148 ? -25.375 4.254 -5.399 1.00 10.61 127 GLN A O 1
ATOM 1016 N N . PHE A 1 149 ? -23.299 5.045 -4.875 1.00 10.61 128 PHE A N 1
ATOM 1017 C CA . PHE A 1 149 ? -22.693 3.754 -4.516 1.00 10.77 128 PHE A CA 1
ATOM 1018 C C . PHE A 1 149 ? -23.559 2.991 -3.492 1.00 10.64 128 PHE A C 1
ATOM 1019 O O . PHE A 1 149 ? -23.773 1.793 -3.650 1.00 10.67 128 PHE A O 1
ATOM 1027 N N . LEU A 1 150 ? -24.058 3.668 -2.454 1.00 10.44 129 LEU A N 1
ATOM 1028 C CA . LEU A 1 150 ? -24.750 2.947 -1.381 1.00 10.52 129 LEU A CA 1
ATOM 1029 C C . LEU A 1 150 ? -26.060 2.339 -1.902 1.00 10.41 129 LEU A C 1
ATOM 1030 O O . LEU A 1 150 ? -26.456 1.222 -1.495 1.00 10.53 129 LEU A O 1
ATOM 1035 N N . PHE A 1 151 ? -26.743 3.065 -2.774 1.00 10.33 130 PHE A N 1
ATOM 1036 C CA . PHE A 1 151 ? -27.937 2.518 -3.443 1.00 10.37 130 PHE A CA 1
ATOM 1037 C C . PHE A 1 151 ? -27.528 1.344 -4.347 1.00 10.58 130 PHE A C 1
ATOM 1038 O O . PHE A 1 151 ? -28.207 0.316 -4.379 1.00 10.53 130 PHE A O 1
ATOM 1046 N N . MET A 1 152 ? -26.451 1.509 -5.097 1.00 10.96 131 MET A N 1
ATOM 1047 C CA . MET A 1 152 ? -26.046 0.504 -6.086 1.00 11.38 131 MET A CA 1
ATOM 1048 C C . MET A 1 152 ? -25.674 -0.814 -5.393 1.00 11.05 131 MET A C 1
ATOM 1049 O O . MET A 1 152 ? -26.103 -1.892 -5.797 1.00 10.93 131 MET A O 1
ATOM 1054 N N . GLN A 1 153 ? -24.904 -0.708 -4.332 1.00 10.71 132 GLN A N 1
ATOM 1055 C CA . GLN A 1 153 ? -24.588 -1.860 -3.491 1.00 10.71 132 GLN A CA 1
ATOM 1056 C C . GLN A 1 153 ? -25.811 -2.535 -2.918 1.00 10.52 132 GLN A C 1
ATOM 1057 O O . GLN A 1 153 ? -25.896 -3.779 -2.935 1.00 10.59 132 GLN A O 1
ATOM 1063 N N . TYR A 1 154 ? -26.774 -1.749 -2.436 1.00 10.35 133 TYR A N 1
ATOM 1064 C CA . TYR A 1 154 ? -27.997 -2.352 -1.863 1.00 10.36 133 TYR A CA 1
ATOM 1065 C C . TYR A 1 154 ? -28.771 -3.128 -2.932 1.00 10.31 133 TYR A C 1
ATOM 1066 O O . TYR A 1 154 ? -29.202 -4.266 -2.726 1.00 10.32 133 TYR A O 1
ATOM 1075 N N . VAL A 1 155 ? -28.925 -2.506 -4.092 1.00 10.22 134 VAL A N 1
ATOM 1076 C CA . VAL A 1 155 ? -29.710 -3.080 -5.186 1.00 10.30 134 VAL A CA 1
ATOM 1077 C C . VAL A 1 155 ? -29.093 -4.413 -5.657 1.00 10.30 134 VAL A C 1
ATOM 1078 O O . VAL A 1 155 ? -29.806 -5.381 -5.897 1.00 10.26 134 VAL A O 1
ATOM 1082 N N . PHE A 1 156 ? -27.767 -4.461 -5.803 1.00 10.27 135 PHE A N 1
ATOM 1083 C CA . PHE A 1 156 ? -27.111 -5.650 -6.336 1.00 10.44 135 PHE A CA 1
ATOM 1084 C C . PHE A 1 156 ? -26.738 -6.722 -5.273 1.00 10.60 135 PHE A C 1
ATOM 1085 O O . PHE A 1 156 ? -27.064 -7.890 -5.432 1.00 10.78 135 PHE A O 1
ATOM 1093 N N . ASP A 1 157 ? -26.113 -6.312 -4.169 1.00 10.60 136 ASP A N 1
ATOM 1094 C CA . ASP A 1 157 ? -25.609 -7.271 -3.199 1.00 10.83 136 ASP A CA 1
ATOM 1095 C C . ASP A 1 157 ? -26.677 -7.703 -2.185 1.00 10.86 136 ASP A C 1
ATOM 1096 O O . ASP A 1 157 ? -26.547 -8.773 -1.610 1.00 11.01 136 ASP A O 1
ATOM 1101 N N . VAL A 1 158 ? -27.668 -6.868 -1.898 1.00 10.73 137 VAL A N 1
ATOM 1102 C CA . VAL A 1 158 ? -28.700 -7.235 -0.917 1.00 10.93 137 VAL A CA 1
ATOM 1103 C C . VAL A 1 158 ? -30.014 -7.673 -1.566 1.00 10.94 137 VAL A C 1
ATOM 1104 O O . VAL A 1 158 ? -30.564 -8.729 -1.220 1.00 11.42 137 VAL A O 1
ATOM 1108 N N . LEU A 1 159 ? -30.555 -6.859 -2.465 1.00 10.68 138 LEU A N 1
ATOM 1109 C CA . LEU A 1 159 ? -31.822 -7.173 -3.128 1.00 10.65 138 LEU A CA 1
ATOM 1110 C C . LEU A 1 159 ? -31.689 -8.165 -4.293 1.00 10.60 138 LEU A C 1
ATOM 1111 O O . LEU A 1 159 ? -32.668 -8.785 -4.685 1.00 10.70 138 LEU A O 1
ATOM 1116 N N . GLY A 1 160 ? -30.482 -8.311 -4.848 1.00 10.47 139 GLY A N 1
ATOM 1117 C CA . GLY A 1 160 ? -30.266 -9.264 -5.938 1.00 10.52 139 GLY A CA 1
ATOM 1118 C C . GLY A 1 160 ? -30.870 -8.858 -7.291 1.00 10.44 139 GLY A C 1
ATOM 1119 O O . GLY A 1 160 ? -31.216 -9.723 -8.112 1.00 10.56 139 GLY A O 1
ATOM 1120 N N . TYR A 1 161 ? -31.015 -7.553 -7.529 1.00 10.29 140 TYR A N 1
ATOM 1121 C CA . TYR A 1 161 ? -31.601 -7.068 -8.793 1.00 10.25 140 TYR A CA 1
ATOM 1122 C C . TYR A 1 161 ? -30.622 -7.260 -9.953 1.00 10.25 140 TYR A C 1
ATOM 1123 O O . TYR A 1 161 ? -29.416 -7.504 -9.754 1.00 10.23 140 TYR A O 1
ATOM 1132 N N . ARG A 1 162 ? -31.129 -7.245 -11.185 1.00 10.29 141 ARG A N 1
ATOM 1133 C CA . ARG A 1 162 ? -30.275 -7.547 -12.339 1.00 10.40 141 ARG A CA 1
ATOM 1134 C C . ARG A 1 162 ? -30.121 -6.378 -13.328 1.00 10.33 141 ARG A C 1
ATOM 1135 O O . ARG A 1 162 ? -29.265 -6.424 -14.201 1.00 10.39 141 ARG A O 1
ATOM 1143 N N . ARG A 1 163 ? -30.917 -5.324 -13.156 1.00 10.22 142 ARG A N 1
ATOM 1144 C CA . ARG A 1 163 ? -30.822 -4.139 -14.026 1.00 10.25 142 ARG A CA 1
ATOM 1145 C C . ARG A 1 163 ? -31.109 -2.902 -13.199 1.00 10.18 142 ARG A C 1
ATOM 1146 O O . ARG A 1 163 ? -32.130 -2.827 -12.542 1.00 10.15 142 ARG A O 1
ATOM 1154 N N . TYR A 1 164 ? -30.174 -1.967 -13.226 1.00 10.22 143 TYR A N 1
ATOM 1155 C CA . TYR A 1 164 ? -30.206 -0.742 -12.431 1.00 10.21 143 TYR A CA 1
ATOM 1156 C C . TYR A 1 164 ? -30.215 0.454 -13.404 1.00 10.43 143 TYR A C 1
ATOM 1157 O O . TYR A 1 164 ? -29.321 0.585 -14.223 1.00 10.43 143 TYR A O 1
ATOM 1166 N N . GLU A 1 165 ? -31.282 1.256 -13.367 1.00 10.62 144 GLU A N 1
ATOM 1167 C CA . GLU A 1 165 ? -31.545 2.268 -14.401 1.00 11.05 144 GLU A CA 1
ATOM 1168 C C . GLU A 1 165 ? -31.283 3.703 -13.969 1.00 11.10 144 GLU A C 1
ATOM 1169 O O . GLU A 1 165 ? -31.479 4.066 -12.809 1.00 10.99 144 GLU A O 1
ATOM 1175 N N . TRP A 1 166 ? -30.875 4.521 -14.929 1.00 11.46 145 TRP A N 1
ATOM 1176 C CA . TRP A 1 166 ? -30.787 5.956 -14.782 1.00 11.60 145 TRP A CA 1
ATOM 1177 C C . TRP A 1 166 ? -31.476 6.554 -15.970 1.00 12.05 145 TRP A C 1
ATOM 1178 O O . TRP A 1 166 ? -31.275 6.119 -17.092 1.00 12.28 145 TRP A O 1
ATOM 1189 N N . GLU A 1 167 ? -32.355 7.514 -15.744 1.00 12.46 146 GLU A N 1
ATOM 1190 C CA . GLU A 1 167 ? -33.005 8.226 -16.855 1.00 13.21 146 GLU A CA 1
ATOM 1191 C C . GLU A 1 167 ? -33.088 9.705 -16.555 1.00 13.76 146 GLU A C 1
ATOM 1192 O O . GLU A 1 167 ? -33.230 10.125 -15.381 1.00 13.57 146 GLU A O 1
ATOM 1198 N N . CYS A 1 168 ? -32.973 10.501 -17.614 1.00 14.42 147 CYS A N 1
ATOM 1199 C CA . CYS A 1 168 ? -33.011 11.940 -17.479 1.00 15.12 147 CYS A CA 1
ATOM 1200 C C . CYS A 1 168 ? -33.461 12.583 -18.779 1.00 15.92 147 CYS A C 1
ATOM 1201 O O . CYS A 1 168 ? -33.483 11.946 -19.849 1.00 15.98 147 CYS A O 1
ATOM 1204 N N . HIS A 1 169 ? -33.836 13.851 -18.667 1.00 17.25 148 HIS A N 1
ATOM 1205 C CA . HIS A 1 169 ? -34.063 14.671 -19.836 1.00 18.53 148 HIS A CA 1
ATOM 1206 C C . HIS A 1 169 ? -32.859 14.637 -20.704 1.00 19.09 148 HIS A C 1
ATOM 1207 O O . HIS A 1 169 ? -31.721 14.793 -20.238 1.00 17.95 148 HIS A O 1
ATOM 1214 N N . ASN A 1 170 ? -33.080 14.446 -22.003 1.00 20.08 149 ASN A N 1
ATOM 1215 C CA . ASN A 1 170 ? -32.002 14.388 -22.928 1.00 21.16 149 ASN A CA 1
ATOM 1216 C C . ASN A 1 170 ? -31.120 15.654 -22.962 1.00 21.35 149 ASN A C 1
ATOM 1217 O O . ASN A 1 170 ? -29.931 15.572 -23.298 1.00 21.60 149 ASN A O 1
ATOM 1222 N N . GLU A 1 171 ? -31.687 16.793 -22.572 1.00 21.59 150 GLU A N 1
ATOM 1223 C CA . GLU A 1 171 ? -30.936 18.058 -22.552 1.00 22.45 150 GLU A CA 1
ATOM 1224 C C . GLU A 1 171 ? -30.252 18.339 -21.218 1.00 20.67 150 GLU A C 1
ATOM 1225 O O . GLU A 1 171 ? -29.614 19.367 -21.062 1.00 20.02 150 GLU A O 1
ATOM 1231 N N . ASN A 1 172 ? -30.389 17.414 -20.271 1.00 19.13 151 ASN A N 1
ATOM 1232 C CA . ASN A 1 172 ? -29.720 17.488 -18.972 1.00 18.06 151 ASN A CA 1
ATOM 1233 C C . ASN A 1 172 ? -28.315 16.921 -19.103 1.00 17.84 151 ASN A C 1
ATOM 1234 O O . ASN A 1 172 ? -28.042 15.776 -18.688 1.00 16.95 151 ASN A O 1
ATOM 1239 N N . GLY A 1 173 ? -27.406 17.741 -19.638 1.00 18.02 152 GLY A N 1
ATOM 1240 C CA . GLY A 1 173 ? -26.017 17.351 -19.835 1.00 18.54 152 GLY A CA 1
ATOM 1241 C C . GLY A 1 173 ? -25.333 16.895 -18.554 1.00 18.15 152 GLY A C 1
ATOM 1242 O O . GLY A 1 173 ? -24.632 15.884 -18.578 1.00 18.71 152 GLY A O 1
ATOM 1243 N N . PRO A 1 174 ? -25.528 17.632 -17.429 1.00 17.63 153 PRO A N 1
ATOM 1244 C CA . PRO A 1 174 ? -24.841 17.204 -16.190 1.00 17.03 153 PRO A CA 1
ATOM 1245 C C . PRO A 1 174 ? -25.280 15.801 -15.745 1.00 16.28 153 PRO A C 1
ATOM 1246 O O . PRO A 1 174 ? -24.457 15.013 -15.319 1.00 15.38 153 PRO A O 1
ATOM 1250 N N . SER A 1 175 ? -26.563 15.493 -15.893 1.00 16.08 154 SER A N 1
ATOM 1251 C CA . SER A 1 175 ? -27.068 14.185 -15.482 1.00 15.59 154 SER A CA 1
ATOM 1252 C C . SER A 1 175 ? -26.560 13.085 -16.416 1.00 15.78 154 SER A C 1
ATOM 1253 O O . SER A 1 175 ? -26.179 12.000 -15.970 1.00 15.01 154 SER A O 1
ATOM 1256 N N . ARG A 1 176 ? -26.562 13.353 -17.718 1.00 16.88 155 ARG A N 1
ATOM 1257 C CA . ARG A 1 176 ? -26.023 12.373 -18.694 1.00 18.11 155 ARG A CA 1
ATOM 1258 C C . ARG A 1 176 ? -24.557 12.085 -18.389 1.00 17.64 155 ARG A C 1
ATOM 1259 O O . ARG A 1 176 ? -24.135 10.922 -18.375 1.00 16.93 155 ARG A O 1
ATOM 1267 N N . ARG A 1 177 ? -23.785 13.138 -18.144 1.00 17.37 156 ARG A N 1
ATOM 1268 C CA . ARG A 1 177 ? -22.363 12.977 -17.831 1.00 17.78 156 ARG A CA 1
ATOM 1269 C C . ARG A 1 177 ? -22.158 12.213 -16.537 1.00 16.24 156 ARG A C 1
ATOM 1270 O O . ARG A 1 177 ? -21.246 11.402 -16.450 1.00 16.05 156 ARG A O 1
ATOM 1278 N N . ALA A 1 178 ? -22.978 12.507 -15.522 1.00 14.62 157 ALA A N 1
ATOM 1279 C CA . ALA A 1 178 ? -22.886 11.832 -14.251 1.00 13.86 157 ALA A CA 1
ATOM 1280 C C . ALA A 1 178 ? -23.182 10.344 -14.415 1.00 13.11 157 ALA A C 1
ATOM 1281 O O . ALA A 1 178 ? -22.484 9.494 -13.851 1.00 12.73 157 ALA A O 1
ATOM 1283 N N . ALA A 1 179 ? -24.204 10.010 -15.197 1.00 12.74 158 ALA A N 1
ATOM 1284 C CA . ALA A 1 179 ? -24.572 8.599 -15.398 1.00 12.63 158 ALA A CA 1
ATOM 1285 C C . ALA A 1 179 ? -23.388 7.850 -16.054 1.00 12.94 158 ALA A C 1
ATOM 1286 O O . ALA A 1 179 ? -22.994 6.777 -15.646 1.00 12.63 158 ALA A O 1
ATOM 1288 N N . GLU A 1 180 ? -22.782 8.468 -17.056 1.00 13.87 159 GLU A N 1
ATOM 1289 C CA . GLU A 1 180 ? -21.680 7.806 -17.757 1.00 14.68 159 GLU A CA 1
ATOM 1290 C C . GLU A 1 180 ? -20.487 7.647 -16.829 1.00 13.86 159 GLU A C 1
ATOM 1291 O O . GLU A 1 180 ? -19.842 6.592 -16.814 1.00 13.78 159 GLU A O 1
ATOM 1297 N N . ARG A 1 181 ? -20.209 8.677 -16.034 1.00 13.33 160 ARG A N 1
ATOM 1298 C CA . ARG A 1 181 ? -19.072 8.629 -15.099 1.00 12.92 160 ARG A CA 1
ATOM 1299 C C . ARG A 1 181 ? -19.270 7.495 -14.090 1.00 12.39 160 ARG A C 1
ATOM 1300 O O . ARG A 1 181 ? -18.332 6.772 -13.751 1.00 12.07 160 ARG A O 1
ATOM 1308 N N . PHE A 1 182 ? -20.517 7.345 -13.638 1.00 11.83 161 PHE A N 1
ATOM 1309 C CA . PHE A 1 182 ? -20.876 6.354 -12.629 1.00 11.53 161 PHE A CA 1
ATOM 1310 C C . PHE A 1 182 ? -20.893 4.922 -13.163 1.00 11.69 161 PHE A C 1
ATOM 1311 O O . PHE A 1 182 ? -20.986 3.970 -12.395 1.00 11.43 161 PHE A O 1
ATOM 1319 N N . GLY A 1 183 ? -20.821 4.789 -14.481 1.00 11.99 162 GLY A N 1
ATOM 1320 C CA . GLY A 1 183 ? -20.696 3.476 -15.133 1.00 12.26 162 GLY A CA 1
ATOM 1321 C C . GLY A 1 183 ? -21.940 2.979 -15.808 1.00 12.15 162 GLY A C 1
ATOM 1322 O O . GLY A 1 183 ? -21.957 1.855 -16.329 1.00 12.29 162 GLY A O 1
ATOM 1323 N N . PHE A 1 184 ? -23.008 3.776 -15.778 1.00 12.16 163 PHE A N 1
ATOM 1324 C CA . PHE A 1 184 ? -24.212 3.421 -16.516 1.00 12.42 163 PHE A CA 1
ATOM 1325 C C . PHE A 1 184 ? -23.964 3.542 -18.023 1.00 12.97 163 PHE A C 1
ATOM 1326 O O . PHE A 1 184 ? -23.292 4.483 -18.479 1.00 13.24 163 PHE A O 1
ATOM 1334 N N . ARG A 1 185 ? -24.511 2.611 -18.809 1.00 13.26 164 ARG A N 1
ATOM 1335 C CA A ARG A 1 185 ? -24.304 2.605 -20.246 0.70 13.91 164 ARG A CA 1
ATOM 1336 C CA B ARG A 1 185 ? -24.303 2.600 -20.258 0.30 13.50 164 ARG A CA 1
ATOM 1337 C C . ARG A 1 185 ? -25.536 3.112 -20.967 1.00 13.55 164 ARG A C 1
ATOM 1338 O O . ARG A 1 185 ? -26.640 2.667 -20.693 1.00 13.03 164 ARG A O 1
ATOM 1353 N N . PHE A 1 186 ? -25.315 4.033 -21.889 1.00 13.58 165 PHE A N 1
ATOM 1354 C CA . PHE A 1 186 ? -26.383 4.616 -22.678 1.00 13.68 165 PHE A CA 1
ATOM 1355 C C . PHE A 1 186 ? -27.054 3.571 -23.537 1.00 13.66 165 PHE A C 1
ATOM 1356 O O . PHE A 1 186 ? -26.390 2.795 -24.237 1.00 14.12 165 PHE A O 1
ATOM 1364 N N . GLU A 1 187 ? -28.377 3.564 -23.488 1.00 13.40 166 GLU A N 1
ATOM 1365 C CA . GLU A 1 187 ? -29.190 2.616 -24.245 1.00 13.49 166 GLU A CA 1
ATOM 1366 C C . GLU A 1 187 ? -30.053 3.259 -25.318 1.00 13.82 166 GLU A C 1
ATOM 1367 O O . GLU A 1 187 ? -30.403 2.592 -26.313 1.00 14.45 166 GLU A O 1
ATOM 1373 N N . GLY A 1 188 ? -30.376 4.542 -25.176 1.00 13.86 167 GLY A N 1
ATOM 1374 C CA . GLY A 1 188 ? -31.223 5.192 -26.173 1.00 13.75 167 GLY A CA 1
ATOM 1375 C C . GLY A 1 188 ? -32.119 6.277 -25.616 1.00 13.59 167 GLY A C 1
ATOM 1376 O O . GLY A 1 188 ? -32.198 6.503 -24.403 1.00 13.40 167 GLY A O 1
ATOM 1377 N N . ILE A 1 189 ? -32.807 6.940 -26.527 1.00 13.61 168 ILE A N 1
ATOM 1378 C CA . ILE A 1 189 ? -33.656 8.069 -26.187 1.00 13.62 168 ILE A CA 1
ATOM 1379 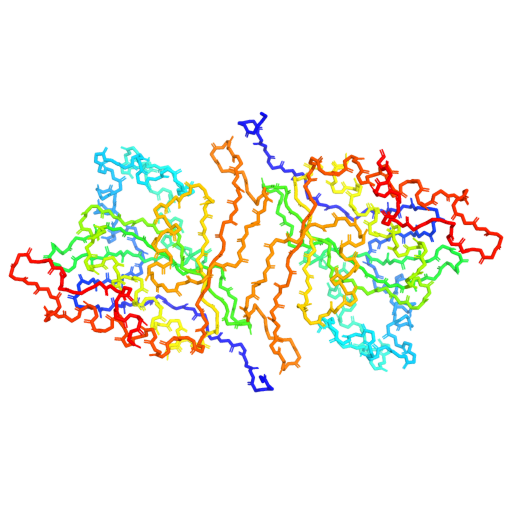C C . ILE A 1 189 ? -35.105 7.799 -26.570 1.00 13.66 168 ILE A C 1
ATOM 1380 O O . ILE A 1 189 ? -35.403 7.476 -27.706 1.00 14.02 168 ILE A O 1
ATOM 1385 N N . PHE A 1 190 ? -36.011 7.947 -25.623 1.00 13.85 169 PHE A N 1
ATOM 1386 C CA . PHE A 1 190 ? -37.428 7.855 -25.913 1.00 13.80 169 PHE A CA 1
ATOM 1387 C C . PHE A 1 190 ? -37.868 9.239 -26.330 1.00 14.07 169 PHE A C 1
ATOM 1388 O O . PHE A 1 190 ? -37.885 10.160 -25.509 1.00 13.98 169 PHE A O 1
ATOM 1396 N N . ARG A 1 191 ? -38.293 9.358 -27.582 1.00 14.40 170 ARG A N 1
ATOM 1397 C CA . ARG A 1 191 ? -38.664 10.638 -28.165 1.00 14.64 170 ARG A CA 1
ATOM 1398 C C . ARG A 1 191 ? -40.057 11.009 -27.717 1.00 14.64 170 ARG A C 1
ATOM 1399 O O . ARG A 1 191 ? -40.952 10.187 -27.751 1.00 14.58 170 ARG A O 1
ATOM 1407 N N . GLN A 1 192 ? -40.231 12.255 -27.308 1.00 15.21 171 GLN A N 1
ATOM 1408 C CA . GLN A 1 192 ? -41.521 12.766 -26.817 1.00 15.20 171 GLN A CA 1
ATOM 1409 C C . GLN A 1 192 ? -42.103 11.888 -25.700 1.00 15.02 171 GLN A C 1
ATOM 1410 O O . GLN A 1 192 ? -43.287 11.584 -25.651 1.00 14.86 171 GLN A O 1
ATOM 1416 N N . HIS A 1 193 ? -41.246 11.529 -24.760 1.00 14.76 172 HIS A N 1
ATOM 1417 C CA . HIS A 1 193 ? -41.614 10.665 -23.652 1.00 15.05 172 HIS A CA 1
ATOM 1418 C C . HIS A 1 193 ? -42.503 11.358 -22.639 1.00 15.25 172 HIS A C 1
ATOM 1419 O O . HIS A 1 193 ? -43.393 10.738 -22.030 1.00 15.35 172 HIS A O 1
ATOM 1426 N N . MET A 1 194 ? -42.233 12.629 -22.401 1.00 16.13 173 MET A N 1
ATOM 1427 C CA . MET A 1 194 ? -42.996 13.419 -21.438 1.00 16.60 173 MET A CA 1
ATOM 1428 C C . MET A 1 194 ? -43.164 14.860 -21.881 1.00 17.52 173 MET A C 1
ATOM 1429 O O . MET A 1 194 ? -42.476 15.337 -22.782 1.00 17.97 173 MET A O 1
ATOM 1434 N N . VAL A 1 195 ? -44.130 15.514 -21.248 1.00 18.09 174 VAL A N 1
ATOM 1435 C CA . VAL A 1 195 ? -44.236 16.979 -21.243 1.00 18.59 174 VAL A CA 1
ATOM 1436 C C . VAL A 1 195 ? -43.977 17.401 -19.800 1.00 19.08 174 VAL A C 1
ATOM 1437 O O . VAL A 1 195 ? -44.697 16.999 -18.883 1.00 19.73 174 VAL A O 1
ATOM 1441 N N . VAL A 1 196 ? -42.919 18.180 -19.600 1.00 19.43 175 VAL A N 1
ATOM 1442 C CA . VAL A 1 196 ? -42.497 18.615 -18.265 1.00 19.85 175 VAL A CA 1
ATOM 1443 C C . VAL A 1 196 ? -42.331 20.144 -18.288 1.00 20.30 175 VAL A C 1
ATOM 1444 O O . VAL A 1 196 ? -41.594 20.685 -19.143 1.00 20.41 175 VAL A O 1
ATOM 1448 N N . LYS A 1 197 ? -43.010 20.822 -17.360 1.00 20.11 176 LYS A N 1
ATOM 1449 C CA . LYS A 1 197 ? -42.880 22.281 -17.193 1.00 20.71 176 LYS A CA 1
ATOM 1450 C C . LYS A 1 197 ? -43.157 22.988 -18.516 1.00 21.09 176 LYS A C 1
ATOM 1451 O O . LYS A 1 197 ? -42.454 23.912 -18.907 1.00 22.00 176 LYS A O 1
ATOM 1457 N N . GLY A 1 198 ? -44.185 22.524 -19.212 1.00 21.22 177 GLY A N 1
ATOM 1458 C CA . GLY A 1 198 ? -44.622 23.144 -20.452 1.00 21.89 177 GLY A CA 1
ATOM 1459 C C . GLY A 1 198 ? -43.760 22.907 -21.675 1.00 21.66 177 GLY A C 1
ATOM 1460 O O . GLY A 1 198 ? -43.984 23.540 -22.708 1.00 22.12 177 GLY A O 1
ATOM 1461 N N . ARG A 1 199 ? -42.797 21.982 -21.590 1.00 20.85 178 ARG A N 1
ATOM 1462 C CA . ARG A 1 199 ? -41.868 21.721 -22.690 1.00 20.42 178 ARG A CA 1
ATOM 1463 C C . ARG A 1 199 ? -41.773 20.221 -22.991 1.00 19.54 178 ARG A C 1
ATOM 1464 O O . ARG A 1 199 ? -42.040 19.379 -22.123 1.00 18.65 178 ARG A O 1
ATOM 1466 N N . ASN A 1 200 ? -41.380 19.901 -24.216 1.00 18.98 179 ASN A N 1
ATOM 1467 C CA . ASN A 1 200 ? -41.091 18.515 -24.576 1.00 18.31 179 ASN A CA 1
ATOM 1468 C C . ASN A 1 200 ? -39.936 17.939 -23.761 1.00 17.87 179 ASN A C 1
ATOM 1469 O O . ASN A 1 200 ? -38.970 18.654 -23.444 1.00 18.79 179 ASN A O 1
ATOM 1474 N N . ARG A 1 201 ? -40.034 16.648 -23.438 1.00 16.69 180 ARG A N 1
ATOM 1475 C CA . ARG A 1 201 ? -38.902 15.900 -22.911 1.00 15.96 180 ARG A CA 1
ATOM 1476 C C . ARG A 1 201 ? -38.724 14.603 -23.682 1.00 15.57 180 ARG A C 1
ATOM 1477 O O . ARG A 1 201 ? -39.629 13.758 -23.700 1.00 15.46 180 ARG A O 1
ATOM 1485 N N . ASP A 1 202 ? -37.568 14.474 -24.314 1.00 15.50 181 ASP A N 1
ATOM 1486 C CA . ASP A 1 202 ? -37.068 13.196 -24.784 1.00 15.39 181 ASP A CA 1
ATOM 1487 C C . ASP A 1 202 ? -36.251 12.630 -23.611 1.00 14.74 181 ASP A C 1
ATOM 1488 O O . ASP A 1 202 ? -35.505 13.379 -22.968 1.00 15.47 181 ASP A O 1
ATOM 1493 N N . THR A 1 203 ? -36.386 11.342 -23.308 1.00 14.03 182 THR A N 1
ATOM 1494 C CA . THR A 1 203 ? -35.713 10.784 -22.139 1.00 13.33 182 THR A CA 1
ATOM 1495 C C . THR A 1 203 ? -34.553 9.940 -22.581 1.00 13.20 182 THR A C 1
ATOM 1496 O O . THR A 1 203 ? -34.718 9.014 -23.382 1.00 12.92 182 THR A O 1
ATOM 1500 N N . ALA A 1 204 ? -33.384 10.233 -22.027 1.00 12.82 183 ALA A N 1
ATOM 1501 C CA . ALA A 1 204 ? -32.182 9.417 -22.234 1.00 12.55 183 ALA A CA 1
ATOM 1502 C C . ALA A 1 204 ? -32.105 8.335 -21.157 1.00 12.20 183 ALA A C 1
ATOM 1503 O O . ALA A 1 204 ? -32.262 8.633 -19.950 1.00 12.06 183 ALA A O 1
ATOM 1505 N N . TRP A 1 205 ? -31.841 7.089 -21.591 1.00 12.06 184 TRP A N 1
ATOM 1506 C CA . TRP A 1 205 ? -31.848 5.903 -20.721 1.00 11.77 184 TRP A CA 1
ATOM 1507 C C . TRP A 1 205 ? -30.493 5.310 -20.638 1.00 11.61 184 TRP A C 1
ATOM 1508 O O . TRP A 1 205 ? -29.785 5.194 -21.668 1.00 11.64 184 TRP A O 1
ATOM 1519 N N . PHE A 1 206 ? -30.126 4.901 -19.420 1.00 11.27 185 PHE A N 1
ATOM 1520 C CA . PHE A 1 206 ? -28.856 4.268 -19.159 1.00 11.23 185 PHE A CA 1
ATOM 1521 C C . PHE A 1 206 ? -29.060 3.106 -18.154 1.00 11.05 185 PHE A C 1
ATOM 1522 O O . PHE A 1 206 ? -29.993 3.124 -17.336 1.00 10.85 185 PHE A O 1
ATOM 1530 N N . SER A 1 207 ? -28.147 2.134 -18.144 1.00 11.08 186 SER A N 1
ATOM 1531 C CA . SER A 1 207 ? -28.239 1.023 -17.170 1.00 11.01 186 SER A CA 1
ATOM 1532 C C . SER A 1 207 ? -26.888 0.450 -16.734 1.00 11.10 186 SER A C 1
ATOM 1533 O O . SER A 1 207 ? -25.870 0.598 -17.431 1.00 11.21 186 SER A O 1
ATOM 1536 N N . VAL A 1 208 ? -26.895 -0.193 -15.575 1.00 10.97 187 VAL A N 1
ATOM 1537 C CA . VAL A 1 208 ? -25.829 -1.024 -15.106 1.00 11.01 187 VAL A CA 1
ATOM 1538 C C . VAL A 1 208 ? -26.440 -2.400 -14.922 1.00 11.21 187 VAL A C 1
ATOM 1539 O O . VAL A 1 208 ? -27.548 -2.523 -14.368 1.00 11.06 187 VAL A O 1
ATOM 1543 N N . LEU A 1 209 ? -25.753 -3.432 -15.413 1.00 11.36 188 LEU A N 1
ATOM 1544 C CA . LEU A 1 209 ? -26.221 -4.798 -15.236 1.00 11.55 188 LEU A CA 1
ATOM 1545 C C . LEU A 1 209 ? -25.589 -5.463 -14.024 1.00 11.66 188 LEU A C 1
ATOM 1546 O O . LEU A 1 209 ? -24.452 -5.153 -13.653 1.00 11.62 188 LEU A O 1
ATOM 1551 N N . ASP A 1 210 ? -26.280 -6.468 -13.471 1.00 11.95 189 ASP A N 1
ATOM 1552 C CA . ASP A 1 210 ? -25.656 -7.271 -12.402 1.00 12.15 189 ASP A CA 1
ATOM 1553 C C . ASP A 1 210 ? -24.288 -7.819 -12.798 1.00 12.60 189 ASP A C 1
ATOM 1554 O O . ASP A 1 210 ? -23.364 -7.843 -11.982 1.00 12.85 189 ASP A O 1
ATOM 1559 N N . SER A 1 211 ? -24.136 -8.237 -14.044 1.00 12.97 190 SER A N 1
ATOM 1560 C CA . SER A 1 211 ? -22.869 -8.815 -14.486 1.00 13.56 190 SER A CA 1
ATOM 1561 C C . SER A 1 211 ? -21.720 -7.780 -14.453 1.00 13.51 190 SER A C 1
ATOM 1562 O O . SER A 1 211 ? -20.554 -8.163 -14.309 1.00 13.69 190 SER A O 1
ATOM 1565 N N . GLU A 1 212 ? -22.068 -6.501 -14.545 1.00 13.20 191 GLU A N 1
ATOM 1566 C CA . GLU A 1 212 ? -21.069 -5.417 -14.550 1.00 13.16 191 GLU A CA 1
ATOM 1567 C C . GLU A 1 212 ? -20.690 -4.970 -13.151 1.00 12.86 191 GLU A C 1
ATOM 1568 O O . GLU A 1 212 ? -19.665 -4.298 -12.950 1.00 12.64 191 GLU A O 1
ATOM 1574 N N . TRP A 1 213 ? -21.501 -5.335 -12.166 1.00 12.64 192 TRP A N 1
ATOM 1575 C CA . TRP A 1 213 ? -21.351 -4.793 -10.820 1.00 12.58 192 TRP A CA 1
ATOM 1576 C C . TRP A 1 213 ? -20.101 -5.206 -10.092 1.00 12.86 192 TRP A C 1
ATOM 1577 O O . TRP A 1 213 ? -19.465 -4.344 -9.460 1.00 12.75 192 TRP A O 1
ATOM 1588 N N . PRO A 1 214 ? -19.719 -6.496 -10.148 1.00 13.29 193 PRO A N 1
ATOM 1589 C CA . PRO A 1 214 ? -18.544 -6.822 -9.329 1.00 13.45 193 PRO A CA 1
ATOM 1590 C C . PRO A 1 214 ? -17.307 -5.988 -9.664 1.00 13.47 193 PRO A C 1
ATOM 1591 O O . PRO A 1 214 ? -16.586 -5.587 -8.748 1.00 13.63 193 PRO A O 1
ATOM 1595 N N . ALA A 1 215 ? -17.049 -5.755 -10.947 1.00 13.56 194 ALA A N 1
ATOM 1596 C CA . ALA A 1 215 ? -15.888 -4.956 -11.345 1.00 13.67 194 ALA A CA 1
ATOM 1597 C C . ALA A 1 215 ? -16.096 -3.483 -11.002 1.00 13.19 194 ALA A C 1
ATOM 1598 O O . ALA A 1 215 ? -15.194 -2.808 -10.530 1.00 13.21 194 ALA A O 1
ATOM 1600 N N . LEU A 1 216 ? -17.319 -3.005 -11.208 1.00 12.82 195 LEU A N 1
ATOM 1601 C CA . LEU A 1 216 ? -17.660 -1.624 -10.897 1.00 12.59 195 LEU A CA 1
ATOM 1602 C C . LEU A 1 216 ? -17.546 -1.312 -9.391 1.00 12.16 195 LEU A C 1
ATOM 1603 O O . LEU A 1 216 ? -17.035 -0.266 -9.001 1.00 11.97 195 LEU A O 1
ATOM 1608 N N . LYS A 1 217 ? -17.978 -2.245 -8.547 1.00 11.95 196 LYS A N 1
ATOM 1609 C CA . LYS A 1 217 ? -17.832 -2.118 -7.119 1.00 11.59 196 LYS A CA 1
ATOM 1610 C C . LYS A 1 217 ? -16.394 -1.826 -6.724 1.00 11.62 196 LYS A C 1
ATOM 1611 O O . LYS A 1 217 ? -16.111 -0.925 -5.910 1.00 11.24 196 LYS A O 1
ATOM 1617 N N . GLN A 1 218 ? -15.465 -2.565 -7.307 1.00 11.87 197 GLN A N 1
ATOM 1618 C CA . GLN A 1 218 ? -14.058 -2.385 -6.980 1.00 12.02 197 GLN A CA 1
ATOM 1619 C C . GLN A 1 218 ? -13.534 -1.004 -7.381 1.00 11.91 197 GLN A C 1
ATOM 1620 O O . GLN A 1 218 ? -12.682 -0.417 -6.668 1.00 11.79 197 GLN A O 1
ATOM 1626 N N . ALA A 1 219 ? -14.031 -0.496 -8.501 1.00 11.66 198 ALA A N 1
ATOM 1627 C CA . ALA A 1 219 ? -13.588 0.821 -8.973 1.00 11.72 198 ALA A CA 1
ATOM 1628 C C . ALA A 1 219 ? -14.083 1.888 -8.026 1.00 11.37 198 ALA A C 1
ATOM 1629 O O . ALA A 1 219 ? -13.359 2.804 -7.700 1.00 11.51 198 ALA A O 1
ATOM 1631 N N . TYR A 1 220 ? -15.331 1.780 -7.584 1.00 10.59 199 TYR A N 1
ATOM 1632 C CA . TYR A 1 220 ? -15.857 2.735 -6.608 1.00 10.41 199 TYR A CA 1
ATOM 1633 C C . TYR A 1 220 ? -15.076 2.668 -5.294 1.00 10.72 199 TYR A C 1
ATOM 1634 O O . TYR A 1 220 ? -14.736 3.700 -4.716 1.00 10.61 199 TYR A O 1
ATOM 1643 N N . GLN A 1 221 ? -14.794 1.461 -4.815 1.00 11.28 200 GLN A N 1
ATOM 1644 C CA . GLN A 1 221 ? -14.022 1.318 -3.572 1.00 11.69 200 GLN A CA 1
ATOM 1645 C C . GLN A 1 221 ? -12.653 1.957 -3.670 1.00 11.62 200 GLN A C 1
ATOM 1646 O O . GLN A 1 221 ? -12.191 2.576 -2.707 1.00 11.76 200 GLN A O 1
ATOM 1652 N N . ALA A 1 222 ? -11.987 1.755 -4.797 1.00 11.53 201 ALA A N 1
ATOM 1653 C CA . ALA A 1 222 ? -10.692 2.409 -5.048 1.00 11.73 201 ALA A CA 1
ATOM 1654 C C . ALA A 1 222 ? -10.785 3.933 -5.047 1.00 11.43 201 ALA A C 1
ATOM 1655 O O . ALA A 1 222 ? -9.943 4.606 -4.449 1.00 11.76 201 ALA A O 1
ATOM 1657 N N . TRP A 1 223 ? -11.812 4.462 -5.710 1.00 11.18 202 TRP A N 1
ATOM 1658 C CA . TRP A 1 223 ? -11.984 5.905 -5.862 1.00 10.98 202 TRP A CA 1
ATOM 1659 C C . TRP A 1 223 ? -12.312 6.571 -4.544 1.00 11.34 202 TRP A C 1
ATOM 1660 O O . TRP A 1 223 ? -11.780 7.653 -4.213 1.00 11.59 202 TRP A O 1
ATOM 1671 N N . LEU A 1 224 ? -13.213 5.957 -3.765 1.00 11.43 203 LEU A N 1
ATOM 1672 C CA . LEU A 1 224 ? -13.664 6.511 -2.504 1.00 12.04 203 LEU A CA 1
ATOM 1673 C C . LEU A 1 224 ? -12.675 6.382 -1.344 1.00 12.81 203 LEU A C 1
ATOM 1674 O O . LEU A 1 224 ? -12.837 7.025 -0.309 1.00 13.38 203 LEU A O 1
ATOM 1679 N N . ALA A 1 225 ? -11.682 5.514 -1.506 1.00 13.39 204 ALA A N 1
ATOM 1680 C CA . ALA A 1 225 ? -10.673 5.326 -0.456 1.00 14.45 204 ALA A CA 1
ATOM 1681 C C . ALA A 1 225 ? -9.985 6.648 -0.095 1.00 15.53 204 ALA A C 1
ATOM 1682 O O . ALA A 1 225 ? -9.638 7.436 -0.972 1.00 14.90 204 ALA A O 1
ATOM 1684 N N . PRO A 1 226 ? -9.738 6.880 1.203 1.00 17.38 205 PRO A N 1
ATOM 1685 C CA . PRO A 1 226 ? -9.125 8.160 1.601 1.00 18.49 205 PRO A CA 1
ATOM 1686 C C . PRO A 1 226 ? -7.778 8.406 0.960 1.00 18.88 205 PRO 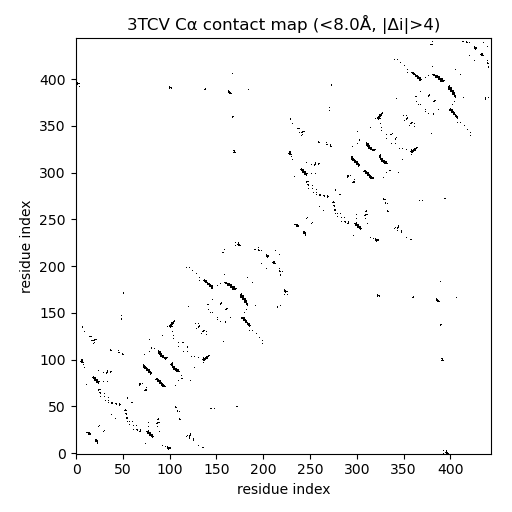A C 1
ATOM 1687 O O . PRO A 1 226 ? -7.373 9.570 0.743 1.00 19.90 205 PRO A O 1
ATOM 1691 N N . GLU A 1 227 ? -7.085 7.315 0.649 1.00 19.63 206 GLU A N 1
ATOM 1692 C CA . GLU A 1 227 ? -5.774 7.365 0.013 1.00 20.56 206 GLU A CA 1
ATOM 1693 C C . GLU A 1 227 ? -5.819 7.966 -1.399 1.00 19.26 206 GLU A C 1
ATOM 1694 O O . GLU A 1 227 ? -4.784 8.389 -1.928 1.00 18.84 206 GLU A O 1
ATOM 1700 N N . ASN A 1 228 ? -7.007 8.019 -1.998 1.00 17.09 207 ASN A N 1
ATOM 1701 C CA . ASN A 1 228 ? -7.170 8.614 -3.303 1.00 16.48 207 ASN A CA 1
ATOM 1702 C C . ASN A 1 228 ? -7.388 10.127 -3.280 1.00 16.96 207 ASN A C 1
ATOM 1703 O O . ASN A 1 228 ? -7.690 10.712 -4.309 1.00 16.64 207 ASN A O 1
ATOM 1708 N N . PHE A 1 229 ? -7.280 10.756 -2.107 1.00 17.68 208 PHE A N 1
ATOM 1709 C CA . PHE A 1 229 ? -7.449 12.201 -2.002 1.00 19.01 208 PHE A CA 1
ATOM 1710 C C . PHE A 1 229 ? -6.241 12.815 -1.311 1.00 21.05 208 PHE A C 1
ATOM 1711 O O . PHE A 1 229 ? -5.841 12.350 -0.244 1.00 21.68 208 PHE A O 1
ATOM 1719 N N . ASP A 1 230 ? -5.681 13.853 -1.926 1.00 23.00 209 ASP A N 1
ATOM 1720 C CA . ASP A 1 230 ? -4.477 14.503 -1.391 1.00 25.64 209 ASP A CA 1
ATOM 1721 C C . ASP A 1 230 ? -4.841 15.384 -0.193 1.00 27.25 209 ASP A C 1
ATOM 1722 O O . ASP A 1 230 ? -6.007 15.462 0.194 1.00 27.24 209 ASP A O 1
ATOM 1727 N N . SER A 1 231 ? -3.852 16.051 0.401 1.00 29.71 210 SER A N 1
ATOM 1728 C CA . SER A 1 231 ? -4.118 16.895 1.573 1.00 31.59 210 SER A CA 1
ATOM 1729 C C . SER A 1 231 ? -5.092 18.042 1.285 1.00 32.42 210 SER A C 1
ATOM 1730 O O . SER A 1 231 ? -5.774 18.487 2.204 1.00 34.93 210 SER A O 1
ATOM 1733 N N . ALA A 1 232 ? -5.163 18.507 0.032 1.00 31.70 211 ALA A N 1
ATOM 1734 C CA . ALA A 1 232 ? -6.127 19.548 -0.377 1.00 32.28 211 ALA A CA 1
ATOM 1735 C C . ALA A 1 232 ? -7.526 19.009 -0.704 1.00 31.79 211 ALA A C 1
ATOM 1736 O O . ALA A 1 232 ? -8.398 19.766 -1.124 1.00 32.34 211 ALA A O 1
ATOM 1738 N N . GLY A 1 233 ? -7.735 17.705 -0.539 1.00 30.60 212 GLY A N 1
ATOM 1739 C CA . GLY A 1 233 ? -9.033 17.088 -0.821 1.00 29.66 212 GLY A CA 1
ATOM 1740 C C . GLY A 1 233 ? -9.265 16.728 -2.283 1.00 28.64 212 GLY A C 1
ATOM 1741 O O . GLY A 1 233 ? -10.372 16.316 -2.641 1.00 28.21 212 GLY A O 1
ATOM 1742 N N . GLN A 1 234 ? -8.244 16.899 -3.127 1.00 28.47 213 GLN A N 1
ATOM 1743 C CA . GLN A 1 234 ? -8.356 16.629 -4.572 1.00 28.44 213 GLN A CA 1
ATOM 1744 C C . GLN A 1 234 ? -8.076 15.156 -4.892 1.00 24.37 213 GLN A C 1
ATOM 1745 O O . GLN A 1 234 ? -7.131 14.553 -4.371 1.00 23.21 213 GLN A O 1
ATOM 1751 N N . GLN A 1 235 ? -8.890 14.573 -5.756 1.00 22.16 214 GLN A N 1
ATOM 1752 C CA . GLN A 1 235 ? -8.668 13.180 -6.169 1.00 20.19 214 GLN A CA 1
ATOM 1753 C C . GLN A 1 235 ? -7.304 13.019 -6.826 1.00 20.39 214 GLN A C 1
ATOM 1754 O O . 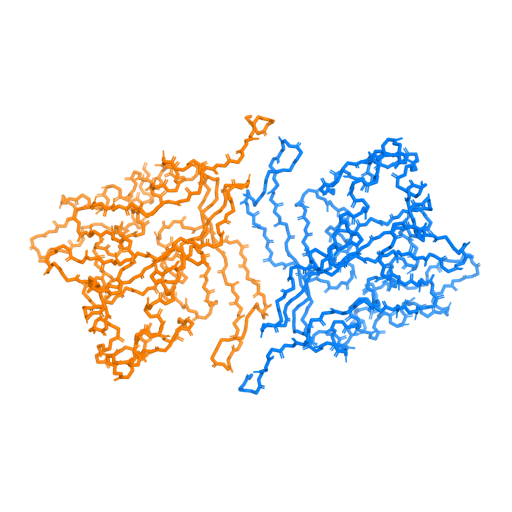GLN A 1 235 ? -6.804 13.934 -7.481 1.00 21.89 214 GLN A O 1
ATOM 1760 N N . LYS A 1 236 ? -6.691 11.862 -6.628 1.00 19.75 215 LYS A N 1
ATOM 1761 C CA . LYS A 1 236 ? -5.440 11.543 -7.280 1.00 20.52 215 LYS A CA 1
ATOM 1762 C C . LYS A 1 236 ? -5.719 10.888 -8.617 1.00 20.34 215 LYS A C 1
ATOM 1763 O O . LYS A 1 236 ? -5.015 11.153 -9.590 1.00 20.91 215 LYS A O 1
ATOM 1769 N N . LYS A 1 237 ? -6.735 10.028 -8.646 1.00 18.53 216 LYS A N 1
ATOM 1770 C CA . LYS A 1 237 ? -7.189 9.375 -9.874 1.00 18.59 216 LYS A CA 1
ATOM 1771 C C . LYS A 1 237 ? -8.688 9.494 -9.956 1.00 16.58 216 LYS A C 1
ATOM 1772 O O . LYS A 1 237 ? -9.384 9.598 -8.914 1.00 15.60 216 LYS A O 1
ATOM 1778 N N . THR A 1 238 ? -9.206 9.518 -11.184 1.00 15.42 217 THR A N 1
ATOM 1779 C CA . THR A 1 238 ? -10.649 9.692 -11.353 1.00 14.66 217 THR A CA 1
ATOM 1780 C C . THR A 1 238 ? -11.402 8.356 -11.295 1.00 13.74 217 THR A C 1
ATOM 1781 O O . THR A 1 238 ? -10.817 7.293 -11.439 1.00 13.64 217 THR A O 1
ATOM 1785 N N . LEU A 1 239 ? -12.708 8.418 -11.123 1.00 13.31 218 LEU A N 1
ATOM 1786 C CA . LEU A 1 239 ? -13.524 7.196 -11.106 1.00 12.90 218 LEU A CA 1
ATOM 1787 C C . LEU A 1 239 ? -13.376 6.450 -12.446 1.00 13.25 218 LEU A C 1
ATOM 1788 O O . LEU A 1 239 ? -13.237 5.230 -12.495 1.00 13.02 218 LEU A O 1
ATOM 1793 N N . GLN A 1 240 ? -13.312 7.210 -13.544 1.00 13.74 219 GLN A N 1
ATOM 1794 C CA . GLN A 1 240 ? -13.218 6.599 -14.859 1.00 14.49 219 GLN A CA 1
ATOM 1795 C C . GLN A 1 240 ? -11.864 5.899 -15.023 1.00 15.00 219 GLN A C 1
ATOM 1796 O O . GLN A 1 240 ? -11.815 4.840 -15.636 1.00 15.61 219 GLN A O 1
ATOM 1802 N N . GLU A 1 241 ? -10.788 6.467 -14.477 1.00 15.19 220 GLU A N 1
ATOM 1803 C CA . GLU A 1 241 ? -9.463 5.808 -14.510 1.00 15.88 220 GLU A CA 1
ATOM 1804 C C . GLU A 1 241 ? -9.489 4.478 -13.771 1.00 15.56 220 GLU A C 1
ATOM 1805 O O . GLU A 1 241 ? -8.956 3.474 -14.265 1.00 15.94 220 GLU A O 1
ATOM 1811 N N . PHE A 1 242 ? -10.147 4.444 -12.611 1.00 15.03 221 PHE A N 1
ATOM 1812 C CA . PHE A 1 242 ? -10.231 3.191 -11.868 1.00 15.14 221 PHE A CA 1
ATOM 1813 C C . PHE A 1 242 ? -11.092 2.164 -12.600 1.00 16.00 221 PHE A C 1
ATOM 1814 O O . PHE A 1 242 ? -10.751 0.988 -12.588 1.00 17.06 221 PHE A O 1
ATOM 1822 N N . ARG A 1 243 ? -12.152 2.616 -13.273 1.00 15.80 222 ARG A N 1
ATOM 1823 C CA . ARG A 1 243 ? -13.007 1.725 -14.070 1.00 16.96 222 ARG A CA 1
ATOM 1824 C C . ARG A 1 243 ? -12.264 1.078 -15.248 1.00 19.75 222 ARG A C 1
ATOM 1825 O O . ARG A 1 243 ? -12.576 -0.029 -15.633 1.00 20.55 222 ARG A O 1
ATOM 1833 N N . ASP A 1 244 ? -11.311 1.804 -15.827 1.00 22.41 223 ASP A N 1
ATOM 1834 C CA . ASP A 1 244 ? -10.468 1.275 -16.914 1.00 27.56 223 ASP A CA 1
ATOM 1835 C C . ASP A 1 244 ? -9.595 0.118 -16.466 1.00 30.52 223 ASP A C 1
ATOM 1836 O O . ASP A 1 244 ? -9.413 -0.845 -17.204 1.00 33.64 223 ASP A O 1
ATOM 1841 N N . LEU A 1 245 ? -9.077 0.216 -15.249 1.00 33.87 224 LEU A N 1
ATOM 1842 C CA . LEU A 1 245 ? -8.435 -0.896 -14.539 1.00 37.07 224 LEU A CA 1
ATOM 1843 C C . LEU A 1 245 ? -9.438 -1.996 -14.112 1.00 39.11 224 LEU A C 1
ATOM 1844 O O . LEU A 1 245 ? -9.797 -2.902 -14.884 1.00 41.44 224 LEU A O 1
ATOM 1846 N N . ASP B 1 24 ? -46.965 25.211 -28.599 1.00 50.39 3 ASP B N 1
ATOM 1847 C CA . ASP B 1 24 ? -48.230 24.508 -28.221 1.00 48.14 3 ASP B CA 1
ATOM 1848 C C . ASP B 1 24 ? -48.117 23.903 -26.825 1.00 44.81 3 ASP B C 1
ATOM 1849 O O . ASP B 1 24 ? -49.097 23.901 -26.068 1.00 46.57 3 ASP B O 1
ATOM 1851 N N . LEU B 1 25 ? -46.926 23.418 -26.472 1.00 40.96 4 LEU B N 1
ATOM 1852 C CA . LEU B 1 25 ? -46.778 22.575 -25.277 1.00 37.38 4 LEU B CA 1
ATOM 1853 C C . LEU B 1 25 ? -46.933 23.288 -23.932 1.00 36.31 4 LEU B C 1
ATOM 1854 O O . LEU B 1 25 ? -47.175 22.630 -22.925 1.00 33.91 4 LEU B O 1
ATOM 1859 N N . GLN B 1 26 ? -46.836 24.622 -23.915 1.00 36.72 5 GLN B N 1
ATOM 1860 C CA . GLN B 1 26 ? -47.122 25.393 -22.701 1.00 37.04 5 GLN B CA 1
ATOM 1861 C C . GLN B 1 26 ? -48.565 25.200 -22.242 1.00 37.92 5 GLN B C 1
ATOM 1862 O O . GLN B 1 26 ? -48.843 25.296 -21.058 1.00 40.04 5 GLN B O 1
ATOM 1864 N N . ASN B 1 27 ? -49.475 24.924 -23.167 1.00 38.10 6 ASN B N 1
ATOM 1865 C CA . ASN B 1 27 ? -50.876 24.682 -22.825 1.00 39.70 6 ASN B CA 1
ATOM 1866 C C . ASN B 1 27 ? -51.306 23.217 -22.773 1.00 38.43 6 ASN B C 1
ATOM 1867 O O . ASN B 1 27 ? -52.494 22.916 -22.595 1.00 39.95 6 ASN B O 1
ATOM 1872 N N . TRP B 1 28 ? -50.348 22.316 -22.936 1.00 34.04 7 TRP B N 1
ATOM 1873 C CA . TRP B 1 28 ? -50.628 20.890 -22.928 1.00 32.83 7 TRP B CA 1
ATOM 1874 C C . TRP B 1 28 ? -51.326 20.475 -21.661 1.00 33.14 7 TRP B C 1
ATOM 1875 O O . TRP B 1 28 ? -50.940 20.896 -20.572 1.00 33.85 7 TRP B O 1
ATOM 1886 N N . THR B 1 29 ? -52.352 19.638 -21.793 1.00 33.80 8 THR B N 1
ATOM 1887 C CA . THR B 1 29 ? -53.019 19.024 -20.637 1.00 34.29 8 THR B CA 1
ATOM 1888 C C . THR B 1 29 ? -53.226 17.526 -20.881 1.00 33.00 8 THR B C 1
ATOM 1889 O O . THR B 1 29 ? -53.096 17.056 -22.026 1.00 30.73 8 THR B O 1
ATOM 1893 N N . PRO B 1 30 ? -53.553 16.769 -19.812 1.00 32.65 9 PRO B N 1
ATOM 1894 C CA . PRO B 1 30 ? -53.721 15.335 -20.026 1.00 31.61 9 PRO B CA 1
ATOM 1895 C C . PRO B 1 30 ? -54.727 14.997 -21.131 1.00 31.07 9 PRO B C 1
ATOM 1896 O O . PRO B 1 30 ? -55.703 15.709 -21.324 1.00 31.83 9 PRO B O 1
ATOM 1900 N N . ARG B 1 31 ? -54.456 13.920 -21.858 1.00 29.89 10 ARG B N 1
ATOM 1901 C CA . ARG B 1 31 ? -55.349 13.446 -22.911 1.00 29.58 10 ARG B CA 1
ATOM 1902 C C . ARG B 1 31 ? -56.325 12.438 -22.329 1.00 29.24 10 ARG B C 1
ATOM 1903 O O . ARG B 1 31 ? -56.071 11.885 -21.263 1.00 28.75 10 ARG B O 1
ATOM 1911 N N . PRO B 1 32 ? -57.424 12.153 -23.049 1.00 28.81 11 PRO B N 1
ATOM 1912 C CA . PRO B 1 32 ? -58.330 11.121 -22.550 1.00 29.25 11 PRO B CA 1
ATOM 1913 C C . PRO B 1 32 ? -57.713 9.727 -22.452 1.00 27.33 11 PRO B C 1
ATOM 1914 O O . PRO B 1 32 ? -56.768 9.406 -23.181 1.00 26.23 11 PRO B O 1
ATOM 1918 N N . LYS B 1 33 ? -58.269 8.905 -21.567 1.00 27.68 12 LYS B N 1
ATOM 1919 C CA . LYS B 1 33 ? -57.944 7.480 -21.500 1.00 27.11 12 LYS B CA 1
ATOM 1920 C C . LYS B 1 33 ? -58.622 6.799 -22.684 1.00 26.07 12 LYS B C 1
ATOM 1921 O O . LYS B 1 33 ? -59.650 7.297 -23.169 1.00 26.62 12 LYS B O 1
ATOM 1923 N N . PRO B 1 34 ? -58.061 5.665 -23.155 1.00 25.00 13 PRO B N 1
ATOM 1924 C CA . PRO B 1 34 ? -58.727 4.859 -24.172 1.00 24.86 13 PRO B CA 1
ATOM 1925 C C . PRO B 1 34 ? -60.009 4.231 -23.597 1.00 26.89 13 PRO B C 1
ATOM 1926 O O . PRO B 1 34 ? -60.119 4.047 -22.393 1.00 28.79 13 PRO B O 1
ATOM 1930 N N . GLU B 1 35 ? -60.962 3.925 -24.466 1.00 27.95 14 GLU B N 1
ATOM 1931 C CA . GLU B 1 35 ? -62.244 3.372 -24.046 1.00 29.99 14 GLU B CA 1
ATOM 1932 C C . GLU B 1 35 ? -62.513 2.035 -24.725 1.00 28.94 14 GLU B C 1
ATOM 1933 O O . GLU B 1 35 ? -61.898 1.698 -25.746 1.00 27.59 14 GLU B O 1
ATOM 1939 N N . ARG B 1 36 ? -63.394 1.252 -24.119 1.00 29.96 15 ARG B N 1
ATOM 1940 C CA . ARG B 1 36 ? -63.853 0.004 -24.718 1.00 29.66 15 ARG B CA 1
ATOM 1941 C C . ARG B 1 36 ? -64.793 0.349 -25.872 1.00 30.32 15 ARG B C 1
ATOM 1942 O O . ARG B 1 36 ? -66.000 0.423 -25.690 1.00 32.59 15 ARG B O 1
ATOM 1950 N N . LYS B 1 37 ? -64.214 0.627 -27.039 1.00 28.97 16 LYS B N 1
ATOM 1951 C CA . LYS B 1 37 ? -64.971 0.984 -28.232 1.00 30.00 16 LYS B CA 1
ATOM 1952 C C . LYS B 1 37 ? -64.895 -0.165 -29.239 1.00 29.42 16 LYS B C 1
ATOM 1953 O O . LYS B 1 37 ? -63.952 -0.977 -29.194 1.00 27.84 16 LYS B O 1
ATOM 1955 N N . ILE B 1 38 ? -65.878 -0.244 -30.139 1.00 30.10 17 ILE B N 1
ATOM 1956 C CA . ILE B 1 38 ? -65.790 -1.158 -31.284 1.00 29.96 17 ILE B CA 1
ATOM 1957 C C . ILE B 1 38 ? -65.068 -0.416 -32.407 1.00 29.84 17 ILE B C 1
ATOM 1958 O O . ILE B 1 38 ? -65.384 0.736 -32.659 1.00 30.97 17 ILE B O 1
ATOM 1963 N N . PHE B 1 39 ? -64.101 -1.071 -33.063 1.00 29.01 18 PHE B N 1
ATOM 1964 C CA . PHE B 1 39 ? -63.403 -0.516 -34.229 1.00 29.60 18 PHE B CA 1
ATOM 1965 C C . PHE B 1 39 ? -63.641 -1.391 -35.453 1.00 30.59 18 PHE B C 1
ATOM 1966 O O . PHE B 1 39 ? -63.324 -2.571 -35.450 1.00 29.41 18 PHE B O 1
ATOM 1974 N N . GLU B 1 40 ? -64.183 -0.792 -36.508 1.00 28.49 19 GLU B N 1
ATOM 1975 C CA . GLU B 1 40 ? -64.577 -1.519 -37.704 1.00 30.06 19 GLU B CA 1
ATOM 1976 C C . GLU B 1 40 ? -63.717 -1.109 -38.898 1.00 29.05 19 GLU B C 1
ATOM 1977 O O . GLU B 1 40 ? -63.644 0.062 -39.244 1.00 28.30 19 GLU B O 1
ATOM 1983 N N . GLY B 1 41 ? -63.081 -2.084 -39.537 1.00 28.81 20 GLY B N 1
ATOM 1984 C CA . GLY B 1 41 ? -62.332 -1.834 -40.745 1.00 28.24 20 GLY B CA 1
ATOM 1985 C C . GLY B 1 41 ? -62.912 -2.615 -41.910 1.00 28.94 20 GLY B C 1
ATOM 1986 O O . GLY B 1 41 ? -63.998 -3.191 -41.812 1.00 29.33 20 GLY B O 1
ATOM 1987 N N . ARG B 1 42 ? -62.172 -2.653 -43.005 1.00 29.71 21 ARG B N 1
ATOM 1988 C CA . ARG B 1 42 ? -62.553 -3.436 -44.190 1.00 30.67 21 ARG B CA 1
ATOM 1989 C C . ARG B 1 42 ? -62.314 -4.935 -43.998 1.00 29.48 21 ARG B C 1
ATOM 1990 O O . ARG B 1 42 ? -63.118 -5.762 -44.451 1.00 28.60 21 ARG B O 1
ATOM 1998 N N . TYR B 1 43 ? -61.201 -5.285 -43.347 1.00 26.92 22 TYR B N 1
ATOM 1999 C CA . TYR B 1 43 ? -60.768 -6.690 -43.221 1.00 26.77 22 TYR B CA 1
ATOM 2000 C C . TYR B 1 43 ? -60.987 -7.259 -41.815 1.00 25.88 22 TYR B C 1
ATOM 2001 O O . TYR B 1 43 ? -61.139 -8.456 -41.648 1.00 26.78 22 TYR B O 1
ATOM 2010 N N . VAL B 1 44 ? -61.019 -6.388 -40.813 1.00 25.81 23 VAL B N 1
ATOM 2011 C CA . VAL B 1 44 ? -60.965 -6.784 -39.408 1.00 25.66 23 VAL B CA 1
ATOM 2012 C C . VAL B 1 44 ? -61.938 -5.940 -38.578 1.00 25.71 23 VAL B C 1
ATOM 2013 O O . VAL B 1 44 ? -62.262 -4.801 -38.943 1.00 24.67 23 VAL B O 1
ATOM 2017 N N . ARG B 1 45 ? -62.402 -6.515 -37.472 1.00 25.44 24 ARG B N 1
ATOM 2018 C CA . ARG B 1 45 ? -63.157 -5.803 -36.462 1.00 25.99 24 ARG B CA 1
ATOM 2019 C C . ARG B 1 45 ? -62.473 -6.014 -35.107 1.00 24.70 24 ARG B C 1
ATOM 2020 O O . ARG B 1 45 ? -62.037 -7.126 -34.802 1.00 24.07 24 ARG B O 1
ATOM 2028 N N . LEU B 1 46 ? -62.380 -4.945 -34.314 1.00 23.77 25 LEU B N 1
ATOM 2029 C CA . LEU B 1 46 ? -61.842 -5.013 -32.963 1.00 22.87 25 LEU B CA 1
ATOM 2030 C C . LEU B 1 46 ? -62.989 -4.811 -31.998 1.00 23.36 25 LEU B C 1
ATOM 2031 O O . LEU B 1 46 ? -63.688 -3.813 -32.085 1.00 23.39 25 LEU B O 1
ATOM 2036 N N . GLU B 1 47 ? -63.183 -5.767 -31.085 1.00 23.75 26 GLU B N 1
ATOM 2037 C CA . GLU B 1 47 ? -64.181 -5.677 -30.027 1.00 24.90 26 GLU B CA 1
ATOM 2038 C C . GLU B 1 47 ? -63.519 -5.764 -28.649 1.00 24.26 26 GLU B C 1
ATOM 2039 O O . GLU B 1 47 ? -62.608 -6.580 -28.439 1.00 23.53 26 GLU B O 1
ATOM 2045 N N . PRO B 1 48 ? -63.978 -4.937 -27.693 1.00 25.09 27 PRO B N 1
ATOM 2046 C CA . PRO B 1 48 ? -63.451 -5.051 -26.340 1.00 24.68 27 PRO B CA 1
ATOM 2047 C C . PRO B 1 48 ? -63.539 -6.498 -25.860 1.00 24.15 27 PRO B C 1
ATOM 2048 O O . PRO B 1 48 ? -64.591 -7.130 -26.012 1.00 23.55 27 PRO B O 1
ATOM 2052 N N . LEU B 1 49 ? -62.448 -7.032 -25.327 1.00 22.66 28 LEU B N 1
ATOM 2053 C CA . LEU B 1 49 ? -62.410 -8.472 -25.055 1.00 22.88 28 LEU B CA 1
ATOM 2054 C C . LEU B 1 49 ? -63.496 -8.816 -24.019 1.00 23.60 28 LEU B C 1
ATOM 2055 O O . LEU B 1 49 ? -63.595 -8.156 -22.996 1.00 23.89 28 LEU B O 1
ATOM 2060 N N . ASN B 1 50 ? -64.281 -9.842 -24.326 1.00 24.82 29 ASN B N 1
ATOM 2061 C CA . ASN B 1 50 ? -65.379 -10.328 -23.464 1.00 26.39 29 ASN B CA 1
ATOM 2062 C C . ASN B 1 50 ? -65.348 -11.857 -23.418 1.00 26.36 29 ASN B C 1
ATOM 2063 O O . ASN B 1 50 ? -65.402 -12.525 -24.452 1.00 26.24 29 ASN B O 1
ATOM 2068 N N . ALA B 1 51 ? -65.267 -12.398 -22.203 1.00 27.53 30 ALA B N 1
ATOM 2069 C CA . ALA B 1 51 ? -65.071 -13.815 -22.004 1.00 27.46 30 ALA B CA 1
ATOM 2070 C C . ALA B 1 51 ? -66.168 -14.657 -22.642 1.00 28.24 30 ALA B C 1
ATOM 2071 O O . ALA B 1 51 ? -65.868 -15.623 -23.336 1.00 27.37 30 ALA B O 1
ATOM 2073 N N . GLN B 1 52 ? -67.427 -14.285 -22.410 1.00 29.11 31 GLN B N 1
ATOM 2074 C CA . GLN B 1 52 ? -68.577 -15.044 -22.920 1.00 29.91 31 GLN B CA 1
ATOM 2075 C C . GLN B 1 52 ? -68.678 -14.942 -24.441 1.00 30.13 31 GLN B C 1
ATOM 2076 O O . GLN B 1 52 ? -68.912 -15.936 -25.114 1.00 29.10 31 GLN B O 1
ATOM 2078 N N . LYS B 1 53 ? -68.457 -13.749 -24.987 1.00 30.41 32 LYS B N 1
ATOM 2079 C CA . LYS B 1 53 ? -68.558 -13.564 -26.428 1.00 31.14 32 LYS B CA 1
ATOM 2080 C C . LYS B 1 53 ? -67.381 -14.169 -27.205 1.00 29.16 32 LYS B C 1
ATOM 2081 O O . LYS B 1 53 ? -67.573 -14.788 -28.249 1.00 28.99 32 LYS B O 1
ATOM 2087 N N . HIS B 1 54 ? -66.166 -13.981 -26.697 1.00 26.34 33 HIS B N 1
ATOM 2088 C CA . HIS B 1 54 ? -64.955 -14.308 -27.461 1.00 24.75 33 HIS B CA 1
ATOM 2089 C C . HIS B 1 54 ? -64.210 -15.525 -26.999 1.00 24.20 33 HIS B C 1
ATOM 2090 O O . HIS B 1 54 ? -63.328 -15.999 -27.715 1.00 24.48 33 HIS B O 1
ATOM 2097 N N . GLY B 1 55 ? -64.553 -16.063 -25.833 1.00 24.29 34 GLY B N 1
ATOM 2098 C CA . GLY B 1 55 ? -63.756 -17.112 -25.204 1.00 23.68 34 GLY B CA 1
ATOM 2099 C C . GLY B 1 55 ? -63.530 -18.352 -26.035 1.00 23.40 34 GLY B C 1
ATOM 2100 O O . GLY B 1 55 ? -62.399 -18.822 -26.170 1.00 22.33 34 GLY B O 1
ATOM 2101 N N . ASP B 1 56 ? -64.610 -18.914 -26.581 1.00 23.97 35 ASP B N 1
ATOM 2102 C CA . ASP B 1 56 ? -64.486 -20.152 -27.340 1.00 23.63 35 ASP B CA 1
ATOM 2103 C C . ASP B 1 56 ? -63.646 -19.994 -28.598 1.00 22.98 35 ASP B C 1
ATOM 2104 O O . ASP B 1 56 ? -62.746 -20.806 -28.853 1.00 22.22 35 ASP B O 1
ATOM 2109 N N . GLU B 1 57 ? -63.928 -18.955 -29.381 1.00 22.54 36 GLU B N 1
ATOM 2110 C CA . GLU B 1 57 ? -63.215 -18.750 -30.626 1.00 22.47 36 GLU B CA 1
ATOM 2111 C C . GLU B 1 57 ? -61.779 -18.299 -30.365 1.00 21.05 36 GLU B C 1
ATOM 2112 O O . GLU B 1 57 ? -60.889 -18.665 -31.113 1.00 21.09 36 GLU B O 1
ATOM 2118 N N . LEU B 1 58 ? -61.539 -17.538 -29.296 1.00 20.35 37 LEU B N 1
ATOM 2119 C CA . LEU B 1 58 ? -60.151 -17.127 -28.998 1.00 19.39 37 LEU B CA 1
ATOM 2120 C C . LEU B 1 58 ? -59.369 -18.325 -28.481 1.00 19.17 37 LEU B C 1
ATOM 2121 O O . LEU B 1 58 ? -58.184 -18.471 -28.772 1.00 18.79 37 LEU B O 1
ATOM 2126 N N . PHE B 1 59 ? -60.032 -19.200 -27.727 1.00 19.66 38 PHE B N 1
ATOM 2127 C CA . PHE B 1 59 ? -59.387 -20.439 -27.317 1.00 19.29 38 PHE B CA 1
ATOM 2128 C C . PHE B 1 59 ? -58.955 -21.213 -28.555 1.00 19.03 38 PHE B C 1
ATOM 2129 O O . PHE B 1 59 ? -57.841 -21.707 -28.618 1.00 19.25 38 PHE B O 1
ATOM 2137 N N . ALA B 1 60 ? -59.850 -21.330 -29.534 1.00 19.68 39 ALA B N 1
ATOM 2138 C CA . ALA B 1 60 ? -59.557 -22.029 -30.773 1.00 19.78 39 ALA B CA 1
ATOM 2139 C C . ALA B 1 60 ? -58.323 -21.444 -31.456 1.00 19.49 39 ALA B C 1
ATOM 2140 O O . ALA B 1 60 ? -57.378 -22.160 -31.810 1.00 19.82 39 ALA B O 1
ATOM 2142 N N . ALA B 1 61 ? -58.352 -20.135 -31.648 1.00 19.46 40 ALA B N 1
ATOM 2143 C CA . ALA B 1 61 ? -57.217 -19.425 -32.271 1.00 19.48 40 ALA B CA 1
ATOM 2144 C C . ALA B 1 61 ? -55.903 -19.642 -31.513 1.00 19.25 40 ALA B C 1
ATOM 2145 O O . ALA B 1 61 ? -54.827 -19.730 -32.117 1.00 19.37 40 ALA B O 1
ATOM 2147 N N . SER B 1 62 ? -56.001 -19.757 -30.192 1.00 19.41 41 SER B N 1
ATOM 2148 C CA . SER B 1 62 ? -54.827 -19.822 -29.310 1.00 19.32 41 SER B CA 1
ATOM 2149 C C . SER B 1 62 ? -54.336 -21.245 -29.066 1.00 20.36 41 SER B C 1
ATOM 2150 O O . SER B 1 62 ? -53.388 -21.442 -28.334 1.00 19.26 41 SER B O 1
ATOM 2153 N N . SER B 1 63 ? -55.000 -22.233 -29.672 1.00 22.00 42 SER B N 1
ATOM 2154 C CA . SER B 1 63 ? -54.657 -23.648 -29.454 1.00 22.99 42 SER B CA 1
ATOM 2155 C C . SER B 1 63 ? -54.527 -24.389 -30.788 1.00 23.82 42 SER B C 1
ATOM 2156 O O . SER B 1 63 ? -54.672 -25.612 -30.851 1.00 24.94 42 SER B O 1
ATOM 2159 N N . VAL B 1 64 ? -54.226 -23.638 -31.846 1.00 23.51 43 VAL B N 1
ATOM 2160 C CA . VAL B 1 64 ? -53.950 -24.215 -33.159 1.00 23.88 43 VAL B CA 1
ATOM 2161 C C . VAL B 1 64 ? -52.703 -25.105 -33.083 1.00 24.40 43 VAL B C 1
ATOM 2162 O O . VAL B 1 64 ? -51.921 -25.029 -32.133 1.00 24.07 43 VAL B O 1
ATOM 2166 N N . GLU B 1 65 ? -52.537 -25.947 -34.108 1.00 25.78 44 GLU B N 1
ATOM 2167 C CA . GLU B 1 65 ? -51.484 -26.954 -34.172 1.00 26.77 44 GLU B CA 1
ATOM 2168 C C . GLU B 1 65 ? -50.097 -26.409 -33.847 1.00 26.41 44 GLU B C 1
ATOM 2169 O O . GLU B 1 65 ? -49.325 -27.070 -33.168 1.00 27.97 44 GLU B O 1
ATOM 2171 N N . ASP B 1 66 ? -49.794 -25.207 -34.305 1.00 27.00 45 ASP B N 1
ATOM 2172 C CA . ASP B 1 66 ? -48.489 -24.585 -34.054 1.00 26.30 45 ASP B CA 1
ATOM 2173 C C . ASP B 1 66 ? -48.579 -23.414 -33.053 1.00 25.43 45 ASP B C 1
ATOM 2174 O O . ASP B 1 66 ? -47.858 -22.431 -33.168 1.00 24.23 45 ASP B O 1
ATOM 2179 N N . ALA B 1 67 ? -49.487 -23.516 -32.086 1.00 23.89 46 ALA B N 1
ATOM 2180 C CA . ALA B 1 67 ? -49.639 -22.455 -31.099 1.00 23.43 46 ALA B CA 1
ATOM 2181 C C . ALA B 1 67 ? -48.351 -22.252 -30.295 1.00 23.59 46 ALA B C 1
ATOM 2182 O O . ALA B 1 67 ? -48.014 -21.119 -29.954 1.00 21.89 46 ALA B O 1
ATOM 2184 N N . GLU B 1 68 ? -47.658 -23.341 -29.958 1.00 24.62 47 GLU B N 1
ATOM 2185 C CA . GLU B 1 68 ? -46.438 -23.228 -29.136 1.00 26.04 47 GLU B CA 1
ATOM 2186 C C . GLU B 1 68 ? -45.421 -22.319 -29.807 1.00 24.80 47 GLU B C 1
ATOM 2187 O O . GLU B 1 68 ? -44.892 -21.419 -29.156 1.00 23.34 47 GLU B O 1
ATOM 2193 N N . GLN B 1 69 ? -45.170 -22.536 -31.100 1.00 24.07 48 GLN B N 1
ATOM 2194 C CA . GLN B 1 69 ? -44.279 -21.647 -31.874 1.00 23.37 48 GLN B CA 1
ATOM 2195 C C . GLN B 1 69 ? -44.776 -20.209 -31.839 1.00 22.91 48 GLN B C 1
ATOM 2196 O O . GLN B 1 69 ? -44.004 -19.293 -31.562 1.00 23.35 48 GLN B O 1
ATOM 2198 N N . ARG B 1 70 ? -46.071 -20.007 -32.087 1.00 22.61 49 ARG B N 1
ATOM 2199 C CA . ARG B 1 70 ? -46.636 -18.661 -32.129 1.00 21.95 49 ARG B CA 1
ATOM 2200 C C . ARG B 1 70 ? -46.561 -17.939 -30.798 1.00 20.99 49 ARG B C 1
ATOM 2201 O O . ARG B 1 70 ? -46.540 -16.719 -30.776 1.00 21.25 49 ARG B O 1
ATOM 2209 N N . PHE B 1 71 ? -46.562 -18.682 -29.690 1.00 20.65 50 PHE B N 1
ATOM 2210 C CA . PHE B 1 71 ? -46.555 -18.074 -28.355 1.00 19.92 50 PHE B CA 1
ATOM 2211 C C . PHE B 1 71 ? -45.158 -17.916 -27.775 1.00 19.71 50 PHE B C 1
ATOM 2212 O O . PHE B 1 71 ? -45.035 -17.399 -26.676 1.00 19.58 50 PHE B O 1
ATOM 2220 N N . THR B 1 72 ? -44.119 -18.329 -28.506 1.00 19.98 51 THR B N 1
ATOM 2221 C CA . THR B 1 72 ? -42.737 -18.357 -27.985 1.00 20.79 51 THR B CA 1
ATOM 2222 C C . THR B 1 72 ? -42.357 -17.077 -27.247 1.00 20.69 51 THR B C 1
ATOM 2223 O O . THR B 1 72 ? -41.871 -17.134 -26.101 1.00 20.25 51 THR B O 1
ATOM 2227 N N . TRP B 1 73 ? -42.603 -15.935 -27.892 1.00 20.92 52 TRP B N 1
ATOM 2228 C CA . TRP B 1 73 ? -42.155 -14.636 -27.367 1.00 21.68 52 TRP B CA 1
ATOM 2229 C C . TRP B 1 73 ? -43.175 -13.912 -26.565 1.00 21.61 52 TRP B C 1
ATOM 2230 O O . TRP B 1 73 ? -42.888 -12.833 -26.056 1.00 22.29 52 TRP B O 1
ATOM 2241 N N . LEU B 1 74 ? -44.386 -14.455 -26.469 1.00 21.22 53 LEU B N 1
ATOM 2242 C CA . LEU B 1 74 ? -45.445 -13.844 -25.679 1.00 21.29 53 LEU B CA 1
ATOM 2243 C C . LEU B 1 74 ? -45.219 -14.129 -24.205 1.00 21.27 53 LEU B C 1
ATOM 2244 O O . LEU B 1 74 ? -44.474 -15.022 -23.861 1.00 20.17 53 LEU B O 1
ATOM 2249 N N . PHE B 1 75 ? -45.871 -13.377 -23.328 1.00 21.73 54 PHE B N 1
ATOM 2250 C CA . PHE B 1 75 ? -45.767 -13.642 -21.892 1.00 22.48 54 PHE B CA 1
ATOM 2251 C C . PHE B 1 75 ? -46.537 -14.905 -21.519 1.00 23.41 54 PHE B C 1
ATOM 2252 O O . PHE B 1 75 ? -46.161 -15.604 -20.588 1.00 23.96 54 PHE B O 1
ATOM 2260 N N . GLU B 1 76 ? -47.579 -15.223 -22.289 1.00 23.19 55 GLU B N 1
ATOM 2261 C CA . GLU B 1 76 ? -48.437 -16.370 -22.001 1.00 23.56 55 GLU B CA 1
ATOM 2262 C C . GLU B 1 76 ? -47.918 -17.635 -22.702 1.00 23.50 55 GLU B C 1
ATOM 2263 O O . GLU B 1 76 ? -47.113 -17.583 -23.633 1.00 21.27 55 GLU B O 1
ATOM 2269 N N . THR B 1 77 ? -48.406 -18.784 -22.257 1.00 25.90 56 THR B N 1
ATOM 2270 C CA . THR B 1 77 ? -48.239 -20.009 -23.011 1.00 26.33 56 THR B CA 1
ATOM 2271 C C . THR B 1 77 ? -49.620 -20.385 -23.522 1.00 25.67 56 THR B C 1
ATOM 2272 O O . THR B 1 77 ? -50.616 -19.976 -22.929 1.00 25.48 56 THR B O 1
ATOM 2276 N N . PRO B 1 78 ? -49.685 -21.168 -24.605 1.00 24.56 57 PRO B N 1
ATOM 2277 C CA . PRO B 1 78 ? -50.969 -21.534 -25.163 1.00 23.70 57 PRO B CA 1
ATOM 2278 C C . PRO B 1 78 ? -51.779 -22.338 -24.156 1.00 23.67 57 PRO B C 1
ATOM 2279 O O . PRO B 1 78 ? -51.201 -23.110 -23.393 1.00 23.20 57 PRO B O 1
ATOM 2283 N N . PRO B 1 79 ? -53.105 -22.149 -24.142 1.00 22.61 58 PRO B N 1
ATOM 2284 C CA . PRO B 1 79 ? -53.942 -22.937 -23.250 1.00 23.08 58 PRO B CA 1
ATOM 2285 C C . PRO B 1 79 ? -54.031 -24.396 -23.704 1.00 23.97 58 PRO B C 1
ATOM 2286 O O . PRO B 1 79 ? -54.249 -24.661 -24.889 1.00 24.78 58 PRO B O 1
ATOM 2290 N N . ALA B 1 80 ? -53.898 -25.325 -22.759 1.00 25.27 59 ALA B N 1
ATOM 2291 C CA . ALA B 1 80 ? -53.963 -26.764 -23.051 1.00 25.94 59 ALA B CA 1
ATOM 2292 C C . ALA B 1 80 ? -55.405 -27.228 -23.242 1.00 26.37 59 ALA B C 1
ATOM 2293 O O . ALA B 1 80 ? -55.661 -28.134 -24.032 1.00 28.06 59 ALA B O 1
ATOM 2295 N N . THR B 1 81 ? -56.336 -26.599 -22.521 1.00 24.50 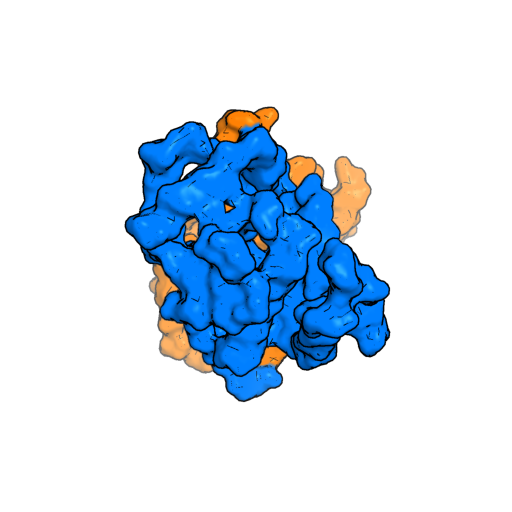60 THR B N 1
ATOM 2296 C CA . THR B 1 81 ? -57.759 -26.920 -22.597 1.00 23.99 60 THR B CA 1
ATOM 2297 C C . THR B 1 81 ? -58.559 -25.630 -22.498 1.00 22.61 60 THR B C 1
ATOM 2298 O O . THR B 1 81 ? -58.048 -24.613 -22.038 1.00 22.28 60 THR B O 1
ATOM 2302 N N . ARG B 1 82 ? -59.821 -25.681 -22.925 1.00 22.33 61 ARG B N 1
ATOM 2303 C CA . ARG B 1 82 ? -60.714 -24.545 -22.794 1.00 22.01 61 ARG B CA 1
ATOM 2304 C C . ARG B 1 82 ? -60.900 -24.111 -21.346 1.00 21.21 61 ARG B C 1
ATOM 2305 O O . ARG B 1 82 ? -60.885 -22.924 -21.046 1.00 20.55 61 ARG B O 1
ATOM 2313 N N . ALA B 1 83 ? -61.074 -25.074 -20.440 1.00 20.48 62 ALA B N 1
ATOM 2314 C CA . ALA B 1 83 ? -61.213 -24.737 -19.032 1.00 20.59 62 ALA B CA 1
ATOM 2315 C C . ALA B 1 83 ? -59.967 -24.013 -18.505 1.00 20.48 62 ALA B C 1
ATOM 2316 O O . ALA B 1 83 ? -60.075 -23.069 -17.740 1.00 19.71 62 ALA B O 1
ATOM 2318 N N . GLU B 1 84 ? -58.783 -24.449 -18.937 1.00 21.13 63 GLU B N 1
ATOM 2319 C CA . GLU B 1 84 ? -57.534 -23.859 -18.450 1.00 21.90 63 GLU B CA 1
ATOM 2320 C C . GLU B 1 84 ? -57.308 -22.439 -18.964 1.00 21.04 63 GLU B C 1
ATOM 2321 O O . GLU B 1 84 ? -56.528 -21.698 -18.379 1.00 20.25 63 GLU B O 1
ATOM 2327 N N . PHE B 1 85 ? -58.009 -22.077 -20.029 1.00 20.25 64 PHE B N 1
ATOM 2328 C CA . PHE B 1 85 ? -57.913 -20.750 -20.636 1.00 20.28 64 PHE B CA 1
ATOM 2329 C C . PHE B 1 85 ? -58.710 -19.703 -19.852 1.00 20.43 64 PHE B C 1
ATOM 2330 O O . PHE B 1 85 ? -58.418 -18.503 -19.901 1.00 19.12 64 PHE B O 1
ATOM 2338 N N . GLU B 1 86 ? -59.726 -20.159 -19.125 1.00 20.64 65 GLU B N 1
ATOM 2339 C CA . GLU B 1 86 ? -60.669 -19.225 -18.520 1.00 21.72 65 GLU B CA 1
ATOM 2340 C C . GLU B 1 86 ? -60.064 -18.192 -17.562 1.00 20.90 65 GLU B C 1
ATOM 2341 O O . GLU B 1 86 ? -60.442 -17.038 -17.638 1.00 21.49 65 GLU B O 1
ATOM 2347 N N . PRO B 1 87 ? -59.136 -18.586 -16.679 1.00 20.35 66 PRO B N 1
ATOM 2348 C CA . PRO B 1 87 ? -58.586 -17.573 -15.771 1.00 20.67 66 PRO B CA 1
ATOM 2349 C C . PRO B 1 87 ? -57.905 -16.402 -16.484 1.00 20.30 66 PRO B C 1
ATOM 2350 O O . PRO B 1 87 ? -58.169 -15.252 -16.154 1.00 20.07 66 PRO B O 1
ATOM 2354 N N . TRP B 1 88 ? -57.042 -16.706 -17.442 1.00 19.56 67 TRP B N 1
ATOM 2355 C CA . TRP B 1 88 ? -56.404 -15.640 -18.244 1.00 19.33 67 TRP B CA 1
ATOM 2356 C C . TRP B 1 88 ? -57.406 -14.826 -18.983 1.00 19.27 67 TRP B C 1
ATOM 2357 O O . TRP B 1 88 ? -57.292 -13.604 -19.055 1.00 19.87 67 TRP B O 1
ATOM 2368 N N . LEU B 1 89 ? -58.404 -15.482 -19.561 1.00 20.00 68 LEU B N 1
ATOM 2369 C CA . LEU B 1 89 ? -59.420 -14.807 -20.340 1.00 20.22 68 LEU B CA 1
ATOM 2370 C C . LEU B 1 89 ? -60.212 -13.825 -19.483 1.00 21.03 68 LEU B C 1
ATOM 2371 O O . LEU B 1 89 ? -60.455 -12.685 -19.881 1.00 20.65 68 LEU B O 1
ATOM 2376 N N . ASP B 1 90 ? -60.644 -14.280 -18.310 1.00 21.69 69 ASP B N 1
ATOM 2377 C CA . ASP B 1 90 ? -61.400 -13.410 -17.402 1.00 23.00 69 ASP B CA 1
ATOM 2378 C C . ASP B 1 90 ? -60.580 -12.197 -16.943 1.00 23.03 69 ASP B C 1
ATOM 2379 O O . ASP B 1 90 ? -61.074 -11.068 -16.921 1.00 23.70 69 ASP B O 1
ATOM 2384 N N . LYS B 1 91 ? -59.336 -12.424 -16.555 1.00 23.36 70 LYS B N 1
ATOM 2385 C CA . LYS B 1 91 ? -58.482 -11.318 -16.110 1.00 24.23 70 LYS B CA 1
ATOM 2386 C C . LYS B 1 91 ? -58.275 -10.315 -17.251 1.00 23.23 70 LYS B C 1
ATOM 2387 O O . LYS B 1 91 ? -58.416 -9.096 -17.059 1.00 22.80 70 LYS B O 1
ATOM 2393 N N . ALA B 1 92 ? -57.976 -10.833 -18.436 1.00 22.15 71 ALA B N 1
ATOM 2394 C CA . ALA B 1 92 ? -57.755 -9.986 -19.624 1.00 21.47 71 ALA B CA 1
ATOM 2395 C C . ALA B 1 92 ? -59.006 -9.182 -20.006 1.00 22.07 71 ALA B C 1
ATOM 2396 O O . ALA B 1 92 ? -58.893 -8.008 -20.364 1.00 22.16 71 ALA B O 1
ATOM 2398 N N . SER B 1 93 ? -60.179 -9.815 -19.935 1.00 22.84 72 SER B N 1
ATOM 2399 C CA . SER B 1 93 ? -61.447 -9.139 -20.272 1.00 23.43 72 SER B CA 1
ATOM 2400 C C . SER B 1 93 ? -61.780 -7.979 -19.312 1.00 24.12 72 SER B C 1
ATOM 2401 O O . SER B 1 93 ? -62.304 -6.927 -19.738 1.00 25.11 72 SER B O 1
ATOM 2404 N N . LYS B 1 94 ? -61.460 -8.170 -18.030 1.00 24.21 73 LYS B N 1
ATOM 2405 C CA . LYS B 1 94 ? -61.714 -7.177 -16.977 1.00 24.63 73 LYS B CA 1
ATOM 2406 C C . LYS B 1 94 ? -60.614 -6.098 -16.870 1.00 24.52 73 LYS B C 1
ATOM 2407 O O . LYS B 1 94 ? -60.876 -5.013 -16.355 1.00 24.27 73 LYS B O 1
ATOM 2409 N N . SER B 1 95 ? -59.399 -6.399 -17.338 1.00 23.62 74 SER B N 1
ATOM 2410 C CA . SER B 1 95 ? -58.239 -5.497 -17.207 1.00 23.52 74 SER B CA 1
ATOM 2411 C C . SER B 1 95 ? -58.464 -4.122 -17.852 1.00 23.98 74 SER B C 1
ATOM 2412 O O . SER B 1 95 ? -59.025 -4.031 -18.949 1.00 23.67 74 SER B O 1
ATOM 2415 N N . ASP B 1 96 ? -58.012 -3.053 -17.198 1.00 23.91 75 ASP B N 1
ATOM 2416 C CA . ASP B 1 96 ? -58.066 -1.724 -17.832 1.00 25.01 75 ASP B CA 1
ATOM 2417 C C . ASP B 1 96 ? -56.707 -1.333 -18.425 1.00 23.66 75 ASP B C 1
ATOM 2418 O O . ASP B 1 96 ? -56.629 -0.452 -19.280 1.00 23.31 75 ASP B O 1
ATOM 2423 N N . ASP B 1 97 ? -55.644 -1.958 -17.943 1.00 22.88 76 ASP B N 1
ATOM 2424 C CA . ASP B 1 97 ? -54.323 -1.780 -18.523 1.00 22.07 76 ASP B CA 1
ATOM 2425 C C . ASP B 1 97 ? -53.519 -3.048 -18.249 1.00 21.24 76 ASP B C 1
ATOM 2426 O O . ASP B 1 97 ? -53.113 -3.271 -17.109 1.00 22.11 76 ASP B O 1
ATOM 2431 N N . PRO B 1 98 ? -53.293 -3.887 -19.272 1.00 19.97 77 PRO B N 1
ATOM 2432 C CA . PRO B 1 98 ? -53.655 -3.665 -20.668 1.00 19.19 77 PRO B CA 1
ATOM 2433 C C . PRO B 1 98 ? -55.155 -3.675 -20.899 1.00 19.32 77 PRO B C 1
ATOM 2434 O O . PRO B 1 98 ? -55.877 -4.417 -20.223 1.00 20.28 77 PRO B O 1
ATOM 2438 N N . LEU B 1 99 ? -55.592 -2.909 -21.889 1.00 18.84 78 LEU B N 1
ATOM 2439 C CA . LEU B 1 99 ? -56.973 -2.891 -22.342 1.00 18.62 78 LEU B CA 1
ATOM 2440 C C . LEU B 1 99 ? -57.068 -3.773 -23.572 1.00 18.49 78 LEU B C 1
ATOM 2441 O O . LEU B 1 99 ? -56.626 -3.392 -24.672 1.00 18.83 78 LEU B O 1
ATOM 2446 N N . PHE B 1 100 ? -57.688 -4.931 -23.403 1.00 18.82 79 PHE B N 1
ATOM 2447 C CA . PHE B 1 100 ? -57.714 -5.954 -24.436 1.00 18.50 79 PHE B CA 1
ATOM 2448 C C . PHE B 1 100 ? -58.869 -5.845 -25.389 1.00 19.15 79 PHE B C 1
ATOM 2449 O O . PHE B 1 100 ? -59.997 -5.517 -24.996 1.00 19.47 79 PHE B O 1
ATOM 2457 N N . PHE B 1 101 ? -58.563 -6.180 -26.642 1.00 18.82 80 PHE B N 1
ATOM 2458 C CA . PHE B 1 101 ? -59.533 -6.294 -27.719 1.00 19.24 80 PHE B CA 1
ATOM 2459 C C . PHE B 1 101 ? -59.391 -7.623 -28.425 1.00 19.36 80 PHE B C 1
ATOM 2460 O O . PHE B 1 101 ? -58.270 -8.062 -28.733 1.00 18.32 80 PHE B O 1
ATOM 2468 N N . ALA B 1 102 ? -60.521 -8.250 -28.728 1.00 19.69 81 ALA B N 1
ATOM 2469 C CA . ALA B 1 102 ? -60.527 -9.383 -29.638 1.00 20.27 81 ALA B CA 1
ATOM 2470 C C . ALA B 1 102 ? -60.373 -8.842 -31.037 1.00 20.84 81 ALA B C 1
ATOM 2471 O O . ALA B 1 102 ? -60.966 -7.795 -31.378 1.00 21.44 81 ALA B O 1
ATOM 2473 N N . VAL B 1 103 ? -59.616 -9.567 -31.859 1.00 20.74 82 VAL B N 1
ATOM 2474 C CA . VAL B 1 103 ? -59.394 -9.205 -33.253 1.00 21.15 82 VAL B CA 1
ATOM 2475 C C . VAL B 1 103 ? -60.186 -10.212 -34.086 1.00 22.07 82 VAL B C 1
ATOM 2476 O O . VAL B 1 103 ? -59.857 -11.408 -34.114 1.00 21.89 82 VAL B O 1
ATOM 2480 N N . ILE B 1 104 ? -61.237 -9.720 -34.739 1.00 23.10 83 ILE B N 1
ATOM 2481 C CA . ILE B 1 104 ? -62.161 -10.563 -35.499 1.00 24.38 83 ILE B CA 1
ATOM 2482 C C . ILE B 1 104 ? -61.883 -10.486 -36.999 1.00 24.46 83 ILE B C 1
ATOM 2483 O O . ILE B 1 104 ? -61.915 -9.425 -37.592 1.00 25.08 83 ILE B O 1
ATOM 2488 N N . ASP B 1 105 ? -61.608 -11.622 -37.608 1.00 25.30 84 ASP B N 1
ATOM 2489 C CA . ASP B 1 105 ? -61.399 -11.686 -39.046 1.00 26.11 84 ASP B CA 1
ATOM 2490 C C . ASP B 1 105 ? -62.760 -11.602 -39.728 1.00 27.44 84 ASP B C 1
ATOM 2491 O O . ASP B 1 105 ? -63.607 -12.490 -39.548 1.00 27.48 84 ASP B O 1
ATOM 2496 N N . LYS B 1 106 ? -62.971 -10.540 -40.501 1.00 28.08 85 LYS B N 1
ATOM 2497 C CA . LYS B 1 106 ? -64.306 -10.281 -41.048 1.00 30.18 85 LYS B CA 1
ATOM 2498 C C . LYS B 1 106 ? -64.700 -11.312 -42.087 1.00 30.33 85 LYS B C 1
ATOM 2499 O O . LYS B 1 106 ? -65.863 -11.697 -42.148 1.00 31.46 85 LYS B O 1
ATOM 2505 N N . ALA B 1 107 ? -63.733 -11.777 -42.876 1.00 30.46 86 ALA B N 1
ATOM 2506 C CA . ALA B 1 107 ? -64.011 -12.760 -43.930 1.00 31.08 86 ALA B CA 1
ATOM 2507 C C . ALA B 1 107 ? -64.660 -14.026 -43.368 1.00 31.10 86 ALA B C 1
ATOM 2508 O O . ALA B 1 107 ? -65.617 -14.535 -43.947 1.00 32.64 86 ALA B O 1
ATOM 2510 N N . SER B 1 108 ? -64.147 -14.526 -42.242 1.00 29.37 87 SER B N 1
ATOM 2511 C CA . SER B 1 108 ? -64.697 -15.713 -41.582 1.00 29.20 87 SER B CA 1
ATOM 2512 C C . SER B 1 108 ? -65.712 -15.403 -40.495 1.00 28.94 87 SER B C 1
ATOM 2513 O O . SER B 1 108 ? -66.476 -16.279 -40.078 1.00 30.21 87 SER B O 1
ATOM 2516 N N . GLY B 1 109 ? -65.726 -14.164 -40.019 1.00 28.93 88 GLY B N 1
ATOM 2517 C CA . GLY B 1 109 ? -66.495 -13.802 -38.834 1.00 29.46 88 GLY B CA 1
ATOM 2518 C C . GLY B 1 109 ? -65.953 -14.324 -37.506 1.00 28.72 88 GLY B C 1
ATOM 2519 O O . GLY B 1 109 ? -66.588 -14.119 -36.476 1.00 29.37 88 GLY B O 1
ATOM 2520 N N . LYS B 1 110 ? -64.779 -14.965 -37.519 1.00 28.09 89 LYS B N 1
ATOM 2521 C CA . LYS B 1 110 ? -64.213 -15.626 -36.339 1.00 26.84 89 LYS B CA 1
ATOM 2522 C C . LYS B 1 110 ? -63.201 -14.741 -35.618 1.00 25.13 89 LYS B C 1
ATOM 2523 O O . LYS B 1 110 ? -62.479 -13.979 -36.247 1.00 23.38 89 LYS B O 1
ATOM 2529 N N . VAL B 1 111 ? -63.133 -14.885 -34.304 1.00 23.89 90 VAL B N 1
ATOM 2530 C CA . VAL B 1 111 ? -62.053 -14.270 -33.534 1.00 22.74 90 VAL B CA 1
ATOM 2531 C C . VAL B 1 111 ? -60.759 -14.919 -34.004 1.00 21.68 90 VAL B C 1
ATOM 2532 O O . VAL B 1 111 ? -60.654 -16.148 -34.095 1.00 22.29 90 VAL B O 1
ATOM 2536 N N . ALA B 1 112 ? -59.794 -14.087 -34.364 1.00 20.57 91 ALA B N 1
ATOM 2537 C CA . ALA B 1 112 ? -58.538 -14.576 -34.934 1.00 19.75 91 ALA B CA 1
ATOM 2538 C C . ALA B 1 112 ? -57.337 -14.320 -34.032 1.00 18.51 91 ALA B C 1
ATOM 2539 O O . ALA B 1 112 ? -56.275 -14.870 -34.251 1.00 18.23 91 ALA B O 1
ATOM 2541 N N . GLY B 1 113 ? -57.524 -13.497 -33.020 1.00 17.89 92 GLY B N 1
ATOM 2542 C CA . GLY B 1 113 ? -56.444 -13.152 -32.110 1.00 17.04 92 GLY B CA 1
ATOM 2543 C C . GLY B 1 113 ? -56.866 -12.110 -31.127 1.00 16.72 92 GLY B C 1
ATOM 2544 O O . GLY B 1 113 ? -58.071 -11.854 -30.929 1.00 16.57 92 GLY B O 1
ATOM 2545 N N . ARG B 1 114 ? -55.885 -11.464 -30.518 1.00 16.05 93 ARG B N 1
ATOM 2546 C CA . ARG B 1 114 ? -56.176 -10.418 -29.548 1.00 16.50 93 ARG B CA 1
ATOM 2547 C C . ARG B 1 114 ? -54.993 -9.451 -29.478 1.00 16.25 93 ARG B C 1
ATOM 2548 O O . ARG B 1 114 ? -53.902 -9.790 -29.931 1.00 16.16 93 ARG B O 1
ATOM 2556 N N . GLN B 1 115 ? -55.241 -8.259 -28.946 1.00 16.48 94 GLN B N 1
ATOM 2557 C CA . GLN B 1 115 ? -54.206 -7.228 -28.796 1.00 16.35 94 GLN B CA 1
ATOM 2558 C C . GLN B 1 115 ? -54.674 -6.217 -27.756 1.00 16.75 94 GLN B C 1
ATOM 2559 O O . GLN B 1 115 ? -55.838 -6.232 -27.382 1.00 17.10 94 GLN B O 1
ATOM 2565 N N . ALA B 1 116 ? -53.785 -5.333 -27.313 1.00 16.28 95 ALA B N 1
ATOM 2566 C CA . ALA B 1 116 ? -54.140 -4.394 -26.259 1.00 16.51 95 ALA B CA 1
ATOM 2567 C C . ALA B 1 116 ? -53.447 -3.063 -26.402 1.00 16.61 95 ALA B C 1
ATOM 2568 O O . ALA B 1 116 ? -52.339 -2.976 -26.958 1.00 15.64 95 ALA B O 1
ATOM 2570 N N . LEU B 1 117 ? -54.126 -2.027 -25.924 1.00 17.14 96 LEU B N 1
ATOM 2571 C CA . LEU B 1 117 ? -53.517 -0.742 -25.603 1.00 17.20 96 LEU B CA 1
ATOM 2572 C C . LEU B 1 117 ? -53.074 -0.839 -24.155 1.00 17.60 96 LEU B C 1
ATOM 2573 O O . LEU B 1 117 ? -53.855 -1.291 -23.291 1.00 18.73 96 LEU B O 1
ATOM 2578 N N . MET B 1 118 ? -51.824 -0.489 -23.887 1.00 17.33 97 MET B N 1
ATOM 2579 C CA . MET B 1 118 ? -51.240 -0.737 -22.571 1.00 17.78 97 MET B CA 1
ATOM 2580 C C . MET B 1 118 ? -50.194 0.293 -22.213 1.00 18.00 97 MET B C 1
ATOM 2581 O O . MET B 1 118 ? -49.804 1.092 -23.039 1.00 16.93 97 MET B O 1
ATOM 2586 N N . ARG B 1 119 ? -49.723 0.234 -20.977 1.00 18.99 98 ARG B N 1
ATOM 2587 C CA . ARG B 1 119 ? -48.803 1.226 -20.435 1.00 19.84 98 ARG B CA 1
ATOM 2588 C C . ARG B 1 119 ? -49.313 2.617 -20.780 1.00 19.70 98 ARG B C 1
ATOM 2589 O O . ARG B 1 119 ? -48.600 3.472 -21.320 1.00 19.09 98 ARG B O 1
ATOM 2597 N N . ILE B 1 120 ? -50.578 2.815 -20.414 1.00 19.14 99 ILE B N 1
ATOM 2598 C CA . ILE B 1 120 ? -51.346 3.987 -20.769 1.00 19.03 99 ILE B CA 1
ATOM 2599 C C . ILE B 1 120 ? -50.895 5.176 -19.890 1.00 19.60 99 ILE B C 1
ATOM 2600 O O . ILE B 1 120 ? -50.867 5.074 -18.648 1.00 19.13 99 ILE B O 1
ATOM 2605 N N . ASP B 1 121 ? -50.479 6.273 -20.535 1.00 19.40 100 ASP B N 1
ATOM 2606 C CA . ASP B 1 121 ? -50.011 7.476 -19.840 1.00 19.84 100 ASP B CA 1
ATOM 2607 C C . ASP B 1 121 ? -50.733 8.680 -20.416 1.00 19.91 100 ASP B C 1
ATOM 2608 O O . ASP B 1 121 ? -50.194 9.382 -21.265 1.00 18.23 100 ASP B O 1
ATOM 2613 N N . PRO B 1 122 ? -51.967 8.922 -19.955 1.00 20.20 101 PRO B N 1
ATOM 2614 C CA . PRO B 1 122 ? -52.740 10.073 -20.435 1.00 20.79 101 PRO B CA 1
ATOM 2615 C C . PRO B 1 122 ? -52.073 11.426 -20.154 1.00 21.07 101 PRO B C 1
ATOM 2616 O O . PRO B 1 122 ? -52.164 12.326 -20.977 1.00 21.89 101 PRO B O 1
ATOM 2620 N N . ALA B 1 123 ? -51.374 11.549 -19.027 1.00 20.98 102 ALA B N 1
ATOM 2621 C CA . ALA B 1 123 ? -50.735 12.812 -18.650 1.00 21.11 102 ALA B CA 1
ATOM 2622 C C . ALA B 1 123 ? -49.782 13.310 -19.711 1.00 20.39 102 ALA B C 1
ATOM 2623 O O . ALA B 1 123 ? -49.763 14.486 -20.033 1.00 21.12 102 ALA B O 1
ATOM 2625 N N . ASN B 1 124 ? -48.986 12.399 -20.261 1.00 19.16 103 ASN B N 1
ATOM 2626 C CA . ASN B 1 124 ? -48.022 12.749 -21.279 1.00 18.26 103 ASN B CA 1
ATOM 2627 C C . ASN B 1 124 ? -48.438 12.342 -22.696 1.00 17.71 103 ASN B C 1
ATOM 2628 O O . ASN B 1 124 ? -47.687 12.575 -23.645 1.00 17.51 103 ASN B O 1
ATOM 2633 N N . GLY B 1 125 ? -49.618 11.735 -22.832 1.00 17.20 104 GLY B N 1
ATOM 2634 C CA . GLY B 1 125 ? -50.092 11.263 -24.127 1.00 16.58 104 GLY B CA 1
ATOM 2635 C C . GLY B 1 125 ? -49.192 10.184 -24.706 1.00 16.26 104 GLY B C 1
ATOM 2636 O O . GLY B 1 125 ? -48.789 10.274 -25.855 1.00 15.83 104 GLY B O 1
ATOM 2637 N N . VAL B 1 126 ? -48.835 9.177 -23.895 1.00 15.89 105 VAL B N 1
ATOM 2638 C CA . VAL B 1 126 ? -47.981 8.071 -24.377 1.00 15.52 105 VAL B CA 1
ATOM 2639 C C . VAL B 1 126 ? -48.728 6.759 -24.177 1.00 15.74 105 VAL B C 1
ATOM 2640 O O . VAL B 1 126 ? -49.393 6.568 -23.148 1.00 16.45 105 VAL B O 1
ATOM 2644 N N . ILE B 1 127 ? -48.649 5.852 -25.152 1.00 15.25 106 ILE B N 1
ATOM 2645 C CA . ILE B 1 127 ? -49.354 4.595 -25.043 1.00 15.32 106 ILE B CA 1
ATOM 2646 C C . ILE B 1 127 ? -48.660 3.553 -25.905 1.00 15.13 106 ILE B C 1
ATOM 2647 O O . ILE B 1 127 ? -47.888 3.918 -26.790 1.00 14.94 106 ILE B O 1
ATOM 2652 N N . GLU B 1 128 ? -48.898 2.285 -25.595 1.00 15.71 107 GLU B N 1
ATOM 2653 C CA . GLU B 1 128 ? -48.277 1.150 -26.317 1.00 15.74 107 GLU B CA 1
ATOM 2654 C C . GLU B 1 128 ? -49.333 0.232 -26.922 1.00 15.57 107 GLU B C 1
ATOM 2655 O O . GLU B 1 128 ? -50.391 -0.007 -26.321 1.00 15.57 107 GLU B O 1
ATOM 2661 N N . ILE B 1 129 ? -49.049 -0.262 -28.128 1.00 15.31 108 ILE B N 1
ATOM 2662 C CA . ILE B 1 129 ? -49.770 -1.422 -28.665 1.00 15.43 108 ILE B CA 1
ATOM 2663 C C . ILE B 1 129 ? -48.956 -2.654 -28.290 1.00 15.26 108 ILE B C 1
ATOM 2664 O O . ILE B 1 129 ? -47.829 -2.775 -28.693 1.00 14.86 108 ILE B O 1
ATOM 2669 N N . GLY B 1 130 ? -49.533 -3.556 -27.501 1.00 15.31 109 GLY B N 1
ATOM 2670 C CA . GLY B 1 130 ? -48.823 -4.771 -27.108 1.00 15.61 109 GLY B CA 1
ATOM 2671 C C . GLY B 1 130 ? -49.789 -5.919 -26.844 1.00 15.79 109 GLY B C 1
ATOM 2672 O O . GLY B 1 130 ? -50.953 -5.879 -27.267 1.00 15.52 109 GLY B O 1
ATOM 2673 N N . SER B 1 131 ? -49.267 -6.927 -26.158 1.00 15.93 110 SER B N 1
ATOM 2674 C CA A SER B 1 131 ? -50.031 -8.133 -25.879 0.60 16.28 110 SER B CA 1
ATOM 2675 C CA B SER B 1 131 ? -49.936 -8.213 -25.909 0.40 16.15 110 SER B CA 1
ATOM 2676 C C . SER B 1 131 ? -50.605 -8.711 -27.190 1.00 16.15 110 SER B C 1
ATOM 2677 O O . SER B 1 131 ? -51.722 -9.189 -27.202 1.00 15.76 110 SER B O 1
ATOM 2682 N N . ILE B 1 132 ? -49.857 -8.632 -28.270 1.00 16.16 111 ILE B N 1
ATOM 2683 C CA . ILE B 1 132 ? -50.372 -9.025 -29.597 1.00 16.20 111 ILE B CA 1
ATOM 2684 C C . ILE B 1 132 ? -50.282 -10.530 -29.826 1.00 16.62 111 ILE B C 1
ATOM 2685 O O . ILE B 1 132 ? -49.215 -11.124 -29.714 1.00 15.77 111 ILE B O 1
ATOM 2690 N N . TYR B 1 133 ? -51.418 -11.147 -30.145 1.00 16.78 112 TYR B N 1
ATOM 2691 C CA . TYR B 1 133 ? -51.423 -12.473 -30.724 1.00 17.22 112 TYR B CA 1
ATOM 2692 C C . TYR B 1 133 ? -52.333 -12.438 -31.940 1.00 17.28 112 TYR B C 1
ATOM 2693 O O . TYR B 1 133 ? -53.552 -12.300 -31.798 1.00 17.29 112 TYR B O 1
ATOM 2702 N N . TRP B 1 134 ? -51.717 -12.553 -33.120 1.00 17.35 113 TRP B N 1
ATOM 2703 C CA . TRP B 1 134 ? -52.432 -12.627 -34.383 1.00 17.61 113 TRP B CA 1
ATOM 2704 C C . TRP B 1 134 ? -52.253 -14.009 -34.953 1.00 18.09 113 TRP B C 1
ATOM 2705 O O . TRP B 1 134 ? -51.184 -14.371 -35.444 1.00 18.36 113 TRP B O 1
ATOM 2716 N N . GLY B 1 135 ? -53.308 -14.813 -34.862 1.00 18.87 114 GLY B N 1
ATOM 2717 C CA . GLY B 1 135 ? -53.261 -16.191 -35.285 1.00 19.41 114 GLY B CA 1
ATOM 2718 C C . GLY B 1 135 ? -53.323 -16.383 -36.784 1.00 20.02 114 GLY B C 1
ATOM 2719 O O . GLY B 1 135 ? -53.360 -15.418 -37.566 1.00 20.09 114 GLY B O 1
ATOM 2720 N N . PRO B 1 136 ? -53.321 -17.643 -37.201 1.00 21.54 115 PRO B N 1
ATOM 2721 C CA . PRO B 1 136 ? -53.196 -17.996 -38.617 1.00 22.50 115 PRO B CA 1
ATOM 2722 C C . PRO B 1 136 ? -54.282 -17.436 -39.537 1.00 22.86 115 PRO B C 1
ATOM 2723 O O . PRO B 1 136 ? -54.007 -17.230 -40.716 1.00 23.98 115 PRO B O 1
ATOM 2727 N N . LEU B 1 137 ? -55.465 -17.134 -39.022 1.00 22.18 116 LEU B N 1
ATOM 2728 C CA . LEU B 1 137 ? -56.500 -16.565 -39.867 1.00 22.92 116 LEU B CA 1
ATOM 2729 C C . LEU B 1 137 ? -56.105 -15.200 -40.401 1.00 22.98 116 LEU B C 1
ATOM 2730 O O . LEU B 1 137 ? -56.561 -14.803 -41.467 1.00 22.93 116 LEU B O 1
ATOM 2735 N N . ILE B 1 138 ? -55.263 -14.470 -39.664 1.00 22.57 117 ILE B N 1
ATOM 2736 C CA . ILE B 1 138 ? -54.933 -13.105 -40.052 1.00 22.54 117 ILE B CA 1
ATOM 2737 C C . ILE B 1 138 ? -53.443 -12.811 -40.175 1.00 23.28 117 ILE B C 1
ATOM 2738 O O . ILE B 1 138 ? -53.097 -11.772 -40.713 1.00 22.61 117 ILE B O 1
ATOM 2743 N N . SER B 1 139 ? -52.582 -13.701 -39.669 1.00 24.41 118 SER B N 1
ATOM 2744 C CA . SER B 1 139 ? -51.142 -13.435 -39.622 1.00 25.63 118 SER B CA 1
ATOM 2745 C C . SER B 1 139 ? -50.620 -13.239 -41.047 1.00 25.62 118 SER B C 1
ATOM 2746 O O . SER B 1 139 ? -50.910 -14.042 -41.924 1.00 25.99 118 SER B O 1
ATOM 2749 N N . ARG B 1 140 ? -49.888 -12.151 -41.283 1.00 25.91 119 ARG B N 1
ATOM 2750 C CA . ARG B 1 140 ? -49.390 -11.832 -42.618 1.00 26.71 119 ARG B CA 1
ATOM 2751 C C . ARG B 1 140 ? -50.480 -11.613 -43.693 1.00 26.65 119 ARG B C 1
ATOM 2752 O O . ARG B 1 140 ? -50.207 -11.737 -44.874 1.00 28.97 119 ARG B O 1
ATOM 2754 N N . ARG B 1 141 ? -51.710 -11.289 -43.279 1.00 24.97 120 ARG B N 1
ATOM 2755 C CA . ARG B 1 141 ? -52.781 -10.887 -44.177 1.00 24.09 120 ARG B CA 1
ATOM 2756 C C . ARG B 1 141 ? -53.189 -9.444 -43.846 1.00 22.92 120 ARG B C 1
ATOM 2757 O O . ARG B 1 141 ? -52.827 -8.911 -42.790 1.00 22.02 120 ARG B O 1
ATOM 2759 N N . PRO B 1 142 ? -53.931 -8.793 -44.749 1.00 21.84 121 PRO B N 1
ATOM 2760 C CA . PRO B 1 142 ? -54.303 -7.405 -44.527 1.00 21.57 121 PRO B CA 1
ATOM 2761 C C . PRO B 1 142 ? -55.029 -7.131 -43.205 1.00 20.83 121 PRO B C 1
ATOM 2762 O O . PRO B 1 142 ? -54.843 -6.049 -42.640 1.00 20.42 121 PRO B O 1
ATOM 2766 N N . ALA B 1 143 ? -55.804 -8.096 -42.704 1.00 20.09 122 ALA B N 1
ATOM 2767 C CA . ALA B 1 143 ? -56.488 -7.963 -41.415 1.00 19.46 122 ALA B CA 1
ATOM 2768 C C . ALA B 1 143 ? -55.528 -7.601 -40.266 1.00 18.89 122 ALA B C 1
ATOM 2769 O O . ALA B 1 143 ? -55.878 -6.782 -39.416 1.00 18.80 122 ALA B O 1
ATOM 2771 N N . ALA B 1 144 ? -54.355 -8.235 -40.230 1.00 18.24 123 ALA B N 1
ATOM 2772 C CA . ALA B 1 144 ? -53.351 -7.968 -39.176 1.00 18.21 123 ALA B CA 1
ATOM 2773 C C . ALA B 1 144 ? -52.814 -6.545 -39.273 1.00 17.87 123 ALA B C 1
ATOM 2774 O O . ALA B 1 144 ? -52.719 -5.844 -38.256 1.00 17.45 123 ALA B O 1
ATOM 2776 N N . THR B 1 145 ? -52.516 -6.098 -40.492 1.00 17.70 124 THR B N 1
ATOM 2777 C CA . THR B 1 145 ? -52.057 -4.727 -40.678 1.00 17.87 124 THR B CA 1
ATOM 2778 C C . THR B 1 145 ? -53.169 -3.755 -40.270 1.00 18.34 124 THR B C 1
ATOM 2779 O O . THR B 1 145 ? -52.911 -2.766 -39.602 1.00 18.01 124 THR B O 1
ATOM 2783 N N . GLU B 1 146 ? -54.408 -4.038 -40.662 1.00 19.27 125 GLU B N 1
ATOM 2784 C CA . GLU B 1 146 ? -55.522 -3.146 -40.300 1.00 20.36 125 GLU B CA 1
ATOM 2785 C C . GLU B 1 146 ? -55.822 -3.140 -38.786 1.00 20.18 125 GLU B C 1
ATOM 2786 O O . GLU B 1 146 ? -56.228 -2.104 -38.260 1.00 20.25 125 GLU B O 1
ATOM 2792 N N . ALA B 1 147 ? -55.595 -4.266 -38.090 1.00 19.75 126 ALA B N 1
ATOM 2793 C CA . ALA B 1 147 ? -55.731 -4.312 -36.631 1.00 18.92 126 ALA B CA 1
ATOM 2794 C C . ALA B 1 147 ? -54.808 -3.298 -35.949 1.00 18.68 126 ALA B C 1
ATOM 2795 O O . ALA B 1 147 ? -55.204 -2.590 -35.006 1.00 18.38 126 ALA B O 1
ATOM 2797 N N . GLN B 1 148 ? -53.579 -3.234 -36.442 1.00 18.60 127 GLN B N 1
ATOM 2798 C CA . GLN B 1 148 ? -52.578 -2.277 -35.951 1.00 18.60 127 GLN B CA 1
ATOM 2799 C C . GLN B 1 148 ? -53.032 -0.842 -36.292 1.00 18.36 127 GLN B C 1
ATOM 2800 O O . GLN B 1 148 ? -53.051 0.051 -35.410 1.00 17.67 127 GLN B O 1
ATOM 2806 N N . PHE B 1 149 ? -53.407 -0.649 -37.567 1.00 18.33 128 PHE B N 1
ATOM 2807 C CA . PHE B 1 149 ? -53.835 0.637 -38.095 1.00 18.92 128 PHE B CA 1
ATOM 2808 C C . PHE B 1 149 ? -54.966 1.233 -37.280 1.00 18.55 128 PHE B C 1
ATOM 2809 O O . PHE B 1 149 ? -54.950 2.421 -36.962 1.00 18.58 128 PHE B O 1
ATOM 2817 N N . LEU B 1 150 ? -55.979 0.427 -36.979 1.00 18.84 129 LEU B N 1
ATOM 2818 C CA . LEU B 1 150 ? -57.131 0.940 -36.251 1.00 18.99 129 LEU B CA 1
ATOM 2819 C C . LEU B 1 150 ? -56.767 1.486 -34.857 1.00 18.98 129 LEU B C 1
ATOM 2820 O O . LEU B 1 150 ? -57.307 2.496 -34.430 1.00 19.79 129 LEU B O 1
ATOM 2825 N N . PHE B 1 151 ? -55.851 0.825 -34.147 1.00 18.35 130 PHE B N 1
ATOM 2826 C CA . PHE B 1 151 ? -55.353 1.356 -32.894 1.00 18.16 130 PHE B CA 1
ATOM 2827 C C . PHE B 1 151 ? -54.572 2.657 -33.110 1.00 18.30 130 PHE B C 1
ATOM 2828 O O . PHE B 1 151 ? -54.755 3.625 -32.365 1.00 18.54 130 PHE B O 1
ATOM 2836 N N . MET B 1 152 ? -53.697 2.673 -34.118 1.00 18.39 131 MET B N 1
ATOM 2837 C CA . MET B 1 152 ? -52.828 3.825 -34.343 1.00 18.73 131 MET B CA 1
ATOM 2838 C C . MET B 1 152 ? -53.674 5.057 -34.670 1.00 18.91 131 MET B C 1
ATOM 2839 O O . MET B 1 152 ? -53.451 6.170 -34.159 1.00 18.29 131 MET B O 1
ATOM 2844 N N . GLN B 1 153 ? -54.673 4.834 -35.511 1.00 18.91 132 GLN B N 1
ATOM 2845 C CA . GLN B 1 153 ? -55.593 5.899 -35.902 1.00 19.63 132 GLN B CA 1
ATOM 2846 C C . GLN B 1 153 ? -56.354 6.470 -34.703 1.00 19.76 132 GLN B C 1
ATOM 2847 O O . GLN B 1 153 ? -56.519 7.685 -34.574 1.00 19.60 132 GLN B O 1
ATOM 2853 N N . TYR B 1 154 ? -56.822 5.574 -33.839 1.00 20.22 133 TYR B N 1
ATOM 2854 C CA . TYR B 1 154 ? -57.588 5.960 -32.651 1.00 20.67 133 TYR B CA 1
ATOM 2855 C C . TYR B 1 154 ? -56.731 6.786 -31.700 1.00 20.46 133 TYR B C 1
ATOM 2856 O O . TYR B 1 154 ? -57.158 7.843 -31.216 1.00 20.64 133 TYR B O 1
ATOM 2865 N N . VAL B 1 155 ? -55.514 6.298 -31.492 1.00 19.14 134 VAL B N 1
ATOM 2866 C CA . VAL B 1 155 ? -54.546 6.910 -30.598 1.00 19.44 134 VAL B CA 1
ATOM 2867 C C . VAL B 1 155 ? -54.206 8.342 -31.040 1.00 19.15 134 VAL B C 1
ATOM 2868 O O . VAL B 1 155 ? -54.156 9.249 -30.205 1.00 19.29 134 VAL B O 1
ATOM 2872 N N . PHE B 1 156 ? -54.030 8.561 -32.344 1.00 19.09 135 PHE B N 1
ATOM 2873 C CA . PHE B 1 156 ? -53.608 9.865 -32.838 1.00 19.11 135 PHE B CA 1
ATOM 2874 C C . PHE B 1 156 ? -54.772 10.769 -33.226 1.00 20.18 135 PHE B C 1
ATOM 2875 O O . PHE B 1 156 ? -54.848 11.873 -32.740 1.00 20.19 135 PHE B O 1
ATOM 2883 N N . ASP B 1 157 ? -55.667 10.293 -34.081 1.00 20.54 136 ASP B N 1
ATOM 2884 C CA . ASP B 1 157 ? -56.783 11.131 -34.524 1.00 21.69 136 ASP B CA 1
ATOM 2885 C C . ASP B 1 157 ? -57.870 11.334 -33.485 1.00 22.08 136 ASP B C 1
ATOM 2886 O O . ASP B 1 157 ? -58.558 12.367 -33.529 1.00 23.30 136 ASP B O 1
ATOM 2891 N N . VAL B 1 158 ? -58.093 10.372 -32.598 1.00 21.55 137 VAL B N 1
ATOM 2892 C CA . VAL B 1 158 ? -59.171 10.525 -31.603 1.00 22.06 137 VAL B CA 1
ATOM 2893 C C . VAL B 1 158 ? -58.619 10.949 -30.241 1.00 21.93 137 VAL B C 1
ATOM 2894 O O . VAL B 1 158 ? -59.042 11.955 -29.699 1.00 22.37 137 VAL B O 1
ATOM 2898 N N . LEU B 1 159 ? -57.702 10.179 -29.679 1.00 21.43 138 LEU B N 1
ATOM 2899 C CA . LEU B 1 159 ? -57.145 10.495 -28.350 1.00 21.05 138 LEU B CA 1
ATOM 2900 C C . LEU B 1 159 ? -56.155 11.667 -28.336 1.00 20.79 138 LEU B C 1
ATOM 2901 O O . LEU B 1 159 ? -55.991 12.336 -27.316 1.00 20.61 138 LEU B O 1
ATOM 2906 N N . GLY B 1 160 ? -55.510 11.931 -29.464 1.00 20.45 139 GLY B N 1
ATOM 2907 C CA . GLY B 1 160 ? -54.565 13.043 -29.594 1.00 20.20 139 GLY B CA 1
ATOM 2908 C C . GLY B 1 160 ? -53.272 12.811 -28.832 1.00 19.63 139 GLY B C 1
ATOM 2909 O O . GLY B 1 160 ? -52.672 13.748 -28.312 1.00 19.37 139 GLY B O 1
ATOM 2910 N N . TYR B 1 161 ? -52.821 11.554 -28.791 1.00 18.73 140 TYR B N 1
ATOM 2911 C CA . TYR B 1 161 ? -51.557 11.234 -28.104 1.00 18.33 140 TYR B CA 1
ATOM 2912 C C . TYR B 1 161 ? -50.327 11.693 -28.907 1.00 17.96 140 TYR B C 1
ATOM 2913 O O . TYR B 1 161 ? -50.437 12.085 -30.085 1.00 18.50 140 TYR B O 1
ATOM 2922 N N . ARG B 1 162 ? -49.165 11.718 -28.237 1.00 17.33 141 ARG B N 1
ATOM 2923 C CA . ARG B 1 162 ? -47.928 12.274 -28.785 1.00 16.91 141 ARG B CA 1
ATOM 2924 C C . ARG B 1 162 ? -46.948 11.182 -29.225 1.00 15.94 141 ARG B C 1
ATOM 2925 O O . ARG B 1 162 ? -46.041 11.440 -29.990 1.00 15.29 141 ARG B O 1
ATOM 2933 N N . ARG B 1 163 ? -47.075 9.999 -28.629 1.00 15.34 142 ARG B N 1
ATOM 2934 C CA . ARG B 1 163 ? -46.071 8.933 -28.748 1.00 14.61 142 ARG B CA 1
ATOM 2935 C C . ARG B 1 163 ? -46.758 7.580 -28.622 1.00 14.47 142 ARG B C 1
ATOM 2936 O O . ARG B 1 163 ? -47.519 7.322 -27.645 1.00 14.19 142 ARG B O 1
ATOM 2944 N N . TYR B 1 164 ? -46.510 6.717 -29.612 1.00 14.41 143 TYR B N 1
ATOM 2945 C CA . TYR B 1 164 ? -47.152 5.397 -29.728 1.00 14.32 143 TYR B CA 1
ATOM 2946 C C . TYR B 1 164 ? -46.041 4.353 -29.817 1.00 14.21 143 TYR B C 1
ATOM 2947 O O . TYR B 1 164 ? -45.161 4.438 -30.679 1.00 13.95 143 TYR B O 1
ATOM 2956 N N . GLU B 1 165 ? -46.018 3.437 -28.853 1.00 14.18 144 GLU B N 1
ATOM 2957 C CA . GLU B 1 165 ? -44.866 2.576 -28.666 1.00 14.38 144 GLU B CA 1
ATOM 2958 C C . GLU B 1 165 ? -45.092 1.140 -29.093 1.00 14.09 144 GLU B C 1
ATOM 2959 O O . GLU B 1 165 ? -46.211 0.601 -28.970 1.00 14.33 144 GLU B O 1
ATOM 2965 N N . TRP B 1 166 ? -43.990 0.509 -29.492 1.00 14.21 145 TRP B N 1
ATOM 2966 C CA . TRP B 1 166 ? -43.881 -0.934 -29.735 1.00 14.60 145 TRP B CA 1
ATOM 2967 C C . TRP B 1 166 ? -42.656 -1.431 -28.999 1.00 14.70 145 TRP B C 1
ATOM 2968 O O . TRP B 1 166 ? -41.605 -0.819 -29.060 1.00 14.54 145 TRP B O 1
ATOM 2979 N N . GLU B 1 167 ? -42.789 -2.512 -28.235 1.00 14.84 146 GLU B N 1
ATOM 2980 C CA . GLU B 1 167 ? -41.622 -3.145 -27.603 1.00 15.71 146 GLU B CA 1
ATOM 2981 C C . GLU B 1 167 ? -41.750 -4.647 -27.782 1.00 15.89 146 GLU B C 1
ATOM 2982 O O . GLU B 1 167 ? -42.874 -5.213 -27.779 1.00 17.20 146 GLU B O 1
ATOM 2988 N N . CYS B 1 168 ? -40.617 -5.278 -27.970 1.00 16.11 147 CYS B N 1
ATOM 2989 C CA . CYS B 1 168 ? -40.532 -6.716 -28.112 1.00 16.57 147 CYS B CA 1
ATOM 2990 C C . CYS B 1 168 ? -39.156 -7.210 -27.664 1.00 17.04 147 CYS B C 1
ATOM 2991 O O . CYS B 1 168 ? -38.232 -6.430 -27.459 1.00 16.75 147 CYS B O 1
ATOM 2994 N N . HIS B 1 169 ? -39.045 -8.519 -27.469 1.00 18.40 148 HIS B N 1
ATOM 2995 C CA A HIS B 1 169 ? -37.765 -9.157 -27.236 0.50 18.66 148 HIS B CA 1
ATOM 2996 C CA B HIS B 1 169 ? -37.751 -9.175 -27.246 0.50 18.46 148 HIS B CA 1
ATOM 2997 C C . HIS B 1 169 ? -36.874 -8.796 -28.388 1.00 19.23 148 HIS B C 1
ATOM 2998 O O . HIS B 1 169 ? -37.286 -8.888 -29.578 1.00 19.00 148 HIS B O 1
ATOM 3011 N N . ASN B 1 170 ? -35.648 -8.411 -28.094 1.00 19.25 149 ASN B N 1
ATOM 3012 C CA . ASN B 1 170 ? -34.720 -8.078 -29.123 1.00 20.72 149 ASN B CA 1
ATOM 3013 C C . ASN B 1 170 ? -34.401 -9.281 -30.042 1.00 22.00 149 ASN B C 1
ATOM 3014 O O . ASN B 1 170 ? -34.047 -9.087 -31.191 1.00 21.76 149 ASN B O 1
ATOM 3019 N N . GLU B 1 171 ? -34.565 -10.494 -29.520 1.00 24.47 150 GLU B N 1
ATOM 3020 C CA . GLU B 1 171 ? -34.344 -11.725 -30.311 1.00 27.08 150 GLU B CA 1
ATOM 3021 C C . GLU B 1 171 ? -35.591 -12.130 -31.117 1.00 26.32 150 GLU B C 1
ATOM 3022 O O . GLU B 1 171 ? -35.527 -13.078 -31.906 1.00 26.79 150 GLU B O 1
ATOM 3028 N N . ASN B 1 172 ? -36.713 -11.442 -30.911 1.00 23.35 151 ASN B N 1
ATOM 3029 C CA . ASN B 1 172 ? -37.933 -11.696 -31.663 1.00 23.11 151 ASN B CA 1
ATOM 3030 C C . ASN B 1 172 ? -37.809 -10.964 -33.004 1.00 22.45 151 ASN B C 1
ATOM 3031 O O . ASN B 1 172 ? -38.309 -9.848 -33.180 1.00 21.65 151 ASN B O 1
ATOM 3036 N N . GLY B 1 173 ? -37.157 -11.631 -33.957 1.00 22.36 152 GLY B N 1
ATOM 3037 C CA . GLY B 1 173 ? -36.915 -11.058 -35.277 1.00 22.76 152 GLY B CA 1
ATOM 3038 C C . GLY B 1 173 ? -38.189 -10.641 -36.019 1.00 22.12 152 GLY B C 1
ATOM 3039 O O . GLY B 1 173 ? -38.262 -9.521 -36.530 1.00 22.11 152 GLY B O 1
ATOM 3040 N N . PRO B 1 174 ? -39.186 -11.529 -36.076 1.00 21.60 153 PRO B N 1
ATOM 3041 C CA . PRO B 1 174 ? -40.439 -11.176 -36.767 1.00 21.05 153 PRO B CA 1
ATOM 3042 C C . PRO B 1 174 ? -41.140 -9.926 -36.181 1.00 20.55 153 PRO B C 1
ATOM 3043 O O . PRO B 1 174 ? -41.722 -9.136 -36.944 1.00 18.63 153 PRO B O 1
ATOM 3047 N N . SER B 1 175 ? -41.086 -9.770 -34.845 1.00 18.74 154 SER B N 1
ATOM 3048 C CA . SER B 1 175 ? -41.721 -8.622 -34.187 1.00 17.96 154 SER B CA 1
ATOM 3049 C C . SER B 1 175 ? -40.966 -7.350 -34.505 1.00 17.18 154 SER B C 1
ATOM 3050 O O . SER B 1 175 ? -41.584 -6.347 -34.826 1.00 16.85 154 SER B O 1
ATOM 3053 N N . ARG B 1 176 ? -39.640 -7.389 -34.456 1.00 17.46 155 ARG B N 1
ATOM 3054 C CA . ARG B 1 176 ? -38.854 -6.229 -34.811 1.00 18.34 155 ARG B CA 1
ATOM 3055 C C . ARG B 1 176 ? -39.091 -5.805 -36.258 1.00 18.02 155 ARG B C 1
ATOM 3056 O O . ARG B 1 176 ? -39.267 -4.626 -36.539 1.00 18.06 155 ARG B O 1
ATOM 3064 N N . ARG B 1 177 ? -39.094 -6.774 -37.162 1.00 17.96 156 ARG B N 1
ATOM 3065 C CA . ARG B 1 177 ? -39.326 -6.480 -38.580 1.00 18.44 156 ARG B CA 1
ATOM 3066 C C . ARG B 1 177 ? -40.763 -5.989 -38.790 1.00 17.22 156 ARG B C 1
ATOM 3067 O O . ARG B 1 177 ? -40.990 -5.115 -39.633 1.00 17.05 156 ARG B O 1
ATOM 3075 N N . ALA B 1 178 ? -41.710 -6.483 -37.996 1.00 16.14 157 ALA B N 1
ATOM 3076 C CA . ALA B 1 178 ? -43.102 -6.020 -38.067 1.00 15.89 157 ALA B CA 1
ATOM 3077 C C . ALA B 1 178 ? -43.190 -4.551 -37.661 1.00 15.67 157 ALA B C 1
ATOM 3078 O O . ALA B 1 178 ? -43.839 -3.748 -38.350 1.00 15.60 157 ALA B O 1
ATOM 3080 N N . ALA B 1 179 ? -42.515 -4.200 -36.563 1.00 14.77 158 ALA B N 1
ATOM 3081 C CA . ALA B 1 179 ? -42.498 -2.816 -36.080 1.00 14.76 158 ALA B CA 1
ATOM 3082 C C . ALA B 1 179 ? -41.910 -1.905 -37.165 1.00 14.88 158 ALA B C 1
ATOM 3083 O O . ALA B 1 179 ? -42.470 -0.854 -37.459 1.00 14.82 158 ALA B O 1
ATOM 3085 N N . GLU B 1 180 ? -40.798 -2.321 -37.765 1.00 15.60 159 GLU B N 1
ATOM 3086 C CA . GLU B 1 180 ? -40.143 -1.515 -38.798 1.00 16.22 159 GLU B CA 1
ATOM 3087 C C . GLU B 1 180 ? -41.064 -1.347 -40.022 1.00 16.34 159 GLU B C 1
ATOM 3088 O O . GLU B 1 180 ? -41.191 -0.233 -40.571 1.00 16.75 159 GLU B O 1
ATOM 3094 N N . ARG B 1 181 ? -41.694 -2.438 -40.433 1.00 15.80 160 ARG B N 1
ATOM 3095 C CA . ARG B 1 181 ? -42.630 -2.419 -41.573 1.00 15.99 160 ARG B CA 1
ATOM 3096 C C . ARG B 1 181 ? -43.796 -1.472 -41.290 1.00 15.74 160 ARG B C 1
ATOM 3097 O O . ARG B 1 181 ? -44.231 -0.719 -42.167 1.00 15.89 160 ARG B O 1
ATOM 3105 N N . PHE B 1 182 ? -44.297 -1.500 -40.057 1.00 15.45 161 PHE B N 1
ATOM 3106 C CA . PHE B 1 182 ? -45.421 -0.680 -39.645 1.00 15.25 161 PHE B CA 1
ATOM 3107 C C . PHE B 1 182 ? -45.049 0.811 -39.568 1.00 15.27 161 PHE B C 1
ATOM 3108 O O . PHE B 1 182 ? -45.927 1.665 -39.413 1.00 15.51 161 PHE B O 1
ATOM 3116 N N . GLY B 1 183 ? -43.748 1.118 -39.629 1.00 15.11 162 GLY B N 1
ATOM 3117 C CA . GLY B 1 183 ? -43.248 2.487 -39.618 1.00 14.97 162 GLY B CA 1
ATOM 3118 C C . GLY B 1 183 ? -42.782 2.999 -38.257 1.00 14.50 162 GLY B C 1
ATOM 3119 O O . GLY B 1 183 ? -42.453 4.179 -38.135 1.00 14.83 162 GLY B O 1
ATOM 3120 N N . PHE B 1 184 ? -42.736 2.131 -37.236 1.00 13.84 163 PHE B N 1
ATOM 3121 C CA . PHE B 1 184 ? -42.173 2.515 -35.918 1.00 13.66 163 PHE B CA 1
ATOM 3122 C C . PHE B 1 184 ? -40.686 2.720 -36.117 1.00 13.78 163 PHE B C 1
ATOM 3123 O O . PHE B 1 184 ? -40.052 1.967 -36.879 1.00 13.97 163 PHE B O 1
ATOM 3131 N N . ARG B 1 185 ? -40.110 3.693 -35.411 1.00 15.02 164 ARG B N 1
ATOM 3132 C CA A ARG B 1 185 ? -38.688 3.983 -35.502 0.70 15.32 164 ARG B CA 1
ATOM 3133 C CA B ARG B 1 185 ? -38.674 3.984 -35.507 0.30 15.00 164 ARG B CA 1
ATOM 3134 C C . ARG B 1 185 ? -37.970 3.417 -34.286 1.00 14.70 164 ARG B C 1
ATOM 3135 O O . ARG B 1 185 ? -38.384 3.648 -33.179 1.00 14.35 164 ARG B O 1
ATOM 3150 N N . PHE B 1 186 ? -36.892 2.675 -34.495 1.00 14.23 165 PHE B N 1
ATOM 3151 C CA . PHE B 1 186 ? -36.117 2.145 -33.424 1.00 13.84 165 PHE B CA 1
ATOM 3152 C C . PHE B 1 186 ? -35.531 3.268 -32.581 1.00 13.61 165 PHE B C 1
ATOM 3153 O O . PHE B 1 186 ? -35.018 4.245 -33.122 1.00 13.65 165 PHE B O 1
ATOM 3161 N N . GLU B 1 187 ? -35.588 3.073 -31.266 1.00 13.38 166 GLU B N 1
ATOM 3162 C CA . GLU B 1 187 ? -34.986 3.964 -30.276 1.00 13.30 166 GLU B CA 1
ATOM 3163 C C . GLU B 1 187 ? -33.841 3.349 -29.492 1.00 13.44 166 GLU B C 1
ATOM 3164 O O . GLU B 1 187 ? -32.866 4.045 -29.172 1.00 13.84 166 GLU B O 1
ATOM 3170 N N . GLY B 1 188 ? -33.955 2.070 -29.120 1.00 13.15 167 GLY B N 1
ATOM 3171 C CA . GLY B 1 188 ? -32.904 1.448 -28.346 1.00 13.22 167 GLY B CA 1
ATOM 3172 C C . GLY B 1 188 ? -33.287 0.141 -27.706 1.00 13.06 167 GLY B C 1
ATOM 3173 O O . GLY B 1 188 ? -34.448 -0.294 -27.788 1.00 13.21 167 GLY B O 1
ATOM 3174 N N . ILE B 1 189 ? -32.299 -0.476 -27.048 1.00 13.22 168 ILE B N 1
ATOM 3175 C CA . ILE B 1 189 ? -32.452 -1.782 -26.417 1.00 13.15 168 ILE B CA 1
ATOM 3176 C C . ILE B 1 189 ? -32.160 -1.667 -24.903 1.00 13.18 168 ILE B C 1
ATOM 3177 O O . ILE B 1 189 ? -31.060 -1.267 -24.519 1.00 13.66 168 ILE B O 1
ATOM 3182 N N . PHE B 1 190 ? -33.153 -2.035 -24.083 1.00 13.04 169 PHE B N 1
ATOM 3183 C CA . PHE B 1 190 ? -32.996 -2.112 -22.653 1.00 12.83 169 PHE B CA 1
ATOM 3184 C C . PHE B 1 190 ? -32.443 -3.501 -22.343 1.00 12.96 169 PHE B C 1
ATOM 3185 O O . PHE B 1 190 ? -33.161 -4.524 -22.434 1.00 13.19 169 PHE B O 1
ATOM 3193 N N . ARG B 1 191 ? -31.187 -3.523 -21.942 1.00 12.80 170 ARG B N 1
ATOM 3194 C CA . ARG B 1 191 ? -30.496 -4.770 -21.622 1.00 12.93 170 ARG B CA 1
ATOM 3195 C C . ARG B 1 191 ? -31.066 -5.366 -20.319 1.00 12.51 170 ARG B C 1
ATOM 3196 O O . ARG B 1 191 ? -31.210 -4.653 -19.310 1.00 12.09 170 ARG B O 1
ATOM 3204 N N . GLN B 1 192 ? -31.356 -6.672 -20.325 1.00 12.54 171 GLN B N 1
ATOM 3205 C CA . GLN B 1 192 ? -31.851 -7.388 -19.140 1.00 12.37 171 GLN B CA 1
ATOM 3206 C C . GLN B 1 192 ? -33.106 -6.711 -18.551 1.00 12.22 171 GLN B C 1
ATOM 3207 O O . GLN B 1 192 ? -33.283 -6.612 -17.343 1.00 12.18 171 GLN B O 1
ATOM 3213 N N . HIS B 1 193 ? -33.988 -6.284 -19.438 1.00 12.29 172 HIS B N 1
ATOM 3214 C CA . HIS B 1 193 ? -35.225 -5.605 -19.071 1.00 12.29 172 HIS B CA 1
ATOM 3215 C C . HIS B 1 193 ? -36.217 -6.516 -18.394 1.00 12.71 172 HIS B C 1
ATOM 3216 O O . HIS B 1 193 ? -36.985 -6.082 -17.560 1.00 12.59 172 HIS B O 1
ATOM 3223 N N . MET B 1 194 ? -36.236 -7.781 -18.788 1.00 13.28 173 MET B N 1
ATOM 3224 C CA . MET B 1 194 ? -37.167 -8.754 -18.224 1.00 13.89 173 MET B CA 1
ATOM 3225 C C . MET B 1 194 ? -36.526 -10.142 -18.170 1.00 14.09 173 MET B C 1
ATOM 3226 O O . MET B 1 194 ? -35.540 -10.410 -18.848 1.00 14.05 173 MET B O 1
ATOM 3231 N N . VAL B 1 195 ? -37.135 -10.992 -17.358 1.00 14.41 174 VAL B N 1
ATOM 3232 C CA . VAL B 1 195 ? -36.978 -12.437 -17.400 1.00 14.86 174 VAL B CA 1
ATOM 3233 C C . VAL B 1 195 ? -38.344 -13.016 -17.810 1.00 15.53 174 VAL B C 1
ATOM 3234 O O . VAL B 1 195 ? -39.359 -12.805 -17.113 1.00 16.37 174 VAL B O 1
ATOM 3238 N N . VAL B 1 196 ? -38.378 -13.701 -18.949 1.00 15.92 175 VAL B N 1
ATOM 3239 C CA . VAL B 1 196 ? -39.630 -14.236 -19.489 1.00 16.69 175 VAL B CA 1
ATOM 3240 C C . VAL B 1 196 ? -39.429 -15.729 -19.783 1.00 17.45 175 VAL B C 1
ATOM 3241 O O . VAL B 1 196 ? -38.505 -16.129 -20.519 1.00 17.12 175 VAL B O 1
ATOM 3245 N N . LYS B 1 197 ? -40.248 -16.544 -19.121 1.00 18.26 176 LYS B N 1
ATOM 3246 C CA . LYS B 1 197 ? -40.200 -18.000 -19.279 1.00 19.14 176 LYS B CA 1
ATOM 3247 C C . LYS B 1 197 ? -38.799 -18.546 -19.079 1.00 19.10 176 LYS B C 1
ATOM 3248 O O . LYS B 1 197 ? -38.296 -19.297 -19.903 1.00 19.95 176 LYS B O 1
ATOM 3254 N N . GLY B 1 198 ? -38.151 -18.121 -17.994 1.00 18.29 177 GLY B N 1
ATOM 3255 C CA . GLY B 1 198 ? -36.830 -18.628 -17.652 1.00 18.31 177 GLY B CA 1
ATOM 3256 C C . GLY B 1 198 ? -35.681 -18.172 -18.534 1.00 18.00 177 GLY B C 1
ATOM 3257 O O . GLY B 1 198 ? -34.596 -18.739 -18.435 1.00 18.07 177 GLY B O 1
ATOM 3258 N N . ARG B 1 199 ? -35.903 -17.150 -19.363 1.00 17.20 178 ARG B N 1
ATOM 3259 C CA . ARG B 1 199 ? -34.872 -16.641 -20.263 1.00 17.07 178 ARG B CA 1
ATOM 3260 C C . ARG B 1 199 ? -34.736 -15.133 -20.138 1.00 16.64 178 ARG B C 1
ATOM 3261 O O . ARG B 1 199 ? -35.721 -14.423 -19.889 1.00 16.31 178 ARG B O 1
ATOM 3263 N N . ASN B 1 200 ? -33.528 -14.645 -20.398 1.00 16.27 179 ASN B N 1
ATOM 3264 C CA . ASN B 1 200 ? -33.298 -13.203 -20.447 1.00 15.60 179 ASN B CA 1
ATOM 3265 C C . ASN B 1 200 ? -34.057 -12.564 -21.593 1.00 15.74 179 ASN B C 1
ATOM 3266 O O . ASN B 1 200 ? -34.209 -13.168 -22.653 1.00 15.90 179 ASN B O 1
ATOM 3271 N N . ARG B 1 201 ? -34.554 -11.351 -21.361 1.00 15.34 180 ARG B N 1
ATOM 3272 C CA . ARG B 1 201 ? -35.110 -10.537 -22.427 1.00 15.44 180 ARG B CA 1
ATOM 3273 C C . ARG B 1 201 ? -34.445 -9.175 -22.392 1.00 15.14 180 ARG B C 1
ATOM 3274 O O . ARG B 1 201 ? -34.551 -8.472 -21.393 1.00 14.46 180 ARG B O 1
ATOM 3282 N N . ASP B 1 202 ? -33.751 -8.833 -23.479 1.00 15.59 181 ASP B N 1
ATOM 3283 C CA . ASP B 1 202 ? -33.405 -7.455 -23.753 1.00 15.40 181 ASP B CA 1
ATOM 3284 C C . ASP B 1 202 ? -34.561 -6.917 -24.586 1.00 15.24 181 ASP B C 1
ATOM 3285 O O . ASP B 1 202 ? -34.958 -7.568 -25.566 1.00 16.48 181 ASP B O 1
ATOM 3290 N N . THR B 1 203 ? -35.095 -5.758 -24.215 1.00 14.44 182 THR B N 1
ATOM 3291 C CA . THR B 1 203 ? -36.235 -5.178 -24.932 1.00 14.04 182 THR B CA 1
ATOM 3292 C C . THR B 1 203 ? -35.806 -4.130 -25.952 1.00 13.82 182 THR B C 1
ATOM 3293 O O . THR B 1 203 ? -35.184 -3.151 -25.592 1.00 13.43 182 THR B O 1
ATOM 3297 N N . ALA B 1 204 ? -36.199 -4.346 -27.211 1.00 13.98 183 ALA B N 1
ATOM 3298 C CA . ALA B 1 204 ? -36.113 -3.390 -28.314 1.00 13.71 183 ALA B CA 1
ATOM 3299 C C . ALA B 1 204 ? -37.349 -2.495 -28.280 1.00 13.45 183 ALA B C 1
ATOM 3300 O O . ALA B 1 204 ? -38.495 -2.990 -28.271 1.00 13.23 183 ALA B O 1
ATOM 3302 N N . TRP B 1 205 ? -37.109 -1.188 -28.279 1.00 13.10 184 TRP B N 1
ATOM 3303 C CA . TRP B 1 205 ? -38.135 -0.126 -28.257 1.00 12.83 184 TRP B CA 1
ATOM 3304 C C . TRP B 1 205 ? -38.184 0.639 -29.548 1.00 12.91 184 TRP B C 1
ATOM 3305 O O . TRP B 1 205 ? -37.145 1.011 -30.114 1.00 12.99 184 TRP B O 1
ATOM 3316 N N . PHE B 1 206 ? -39.407 0.931 -29.980 1.00 12.83 185 PHE B N 1
ATOM 3317 C CA . PHE B 1 206 ? -39.670 1.669 -31.200 1.00 12.87 185 PHE B CA 1
ATOM 3318 C C . PHE B 1 206 ? -40.851 2.588 -30.933 1.00 12.81 185 PHE B C 1
ATOM 3319 O O . PHE B 1 206 ? -41.701 2.288 -30.091 1.00 12.91 185 PHE B O 1
ATOM 3327 N N . SER B 1 207 ? -40.956 3.657 -31.714 1.00 12.88 186 SER B N 1
ATOM 3328 C CA . SER B 1 207 ? -42.045 4.597 -31.550 1.00 12.90 186 SER B CA 1
ATOM 3329 C C . SER B 1 207 ? -42.475 5.264 -32.840 1.00 13.10 186 SER B C 1
ATOM 3330 O O . SER B 1 207 ? -41.685 5.412 -33.797 1.00 13.03 186 SER B O 1
ATOM 3333 N N . VAL B 1 208 ? -43.736 5.664 -32.841 1.00 13.30 187 VAL B N 1
ATOM 3334 C CA . VAL B 1 208 ? -44.294 6.568 -33.841 1.00 13.47 187 VAL B CA 1
ATOM 3335 C C . VAL B 1 208 ? -44.702 7.838 -33.069 1.00 13.87 187 VAL B C 1
ATOM 3336 O O . VAL B 1 208 ? -45.416 7.756 -32.070 1.00 13.92 187 VAL B O 1
ATOM 3340 N N . LEU B 1 209 ? -44.218 8.986 -33.529 1.00 14.08 188 LEU B N 1
ATOM 3341 C CA . LEU B 1 209 ? -44.601 10.298 -32.983 1.00 14.66 188 LEU B CA 1
ATOM 3342 C C . LEU B 1 209 ? -45.800 10.884 -33.702 1.00 15.18 188 LEU B C 1
ATOM 3343 O O . LEU B 1 209 ? -46.061 10.570 -34.868 1.00 14.77 188 LEU B O 1
ATOM 3348 N N . ASP B 1 210 ? -46.531 11.752 -33.017 1.00 15.88 189 ASP B N 1
ATOM 3349 C CA . ASP B 1 210 ? -47.660 12.445 -33.649 1.00 16.70 189 ASP B CA 1
ATOM 3350 C C . ASP B 1 210 ? -47.265 13.138 -34.971 1.00 17.12 189 ASP B C 1
ATOM 3351 O O . ASP B 1 210 ? -48.027 13.143 -35.946 1.00 17.02 189 ASP B O 1
ATOM 3356 N N . SER B 1 211 ? -46.049 13.669 -35.035 1.00 17.40 190 SER B N 1
ATOM 3357 C CA . SER B 1 211 ? -45.562 14.329 -36.262 1.00 17.98 190 SER B CA 1
ATOM 3358 C C . SER B 1 211 ? -45.296 13.360 -37.429 1.00 17.83 190 SER B C 1
ATOM 3359 O O . SER B 1 211 ? -45.239 13.783 -38.595 1.00 18.60 190 SER B O 1
ATOM 3362 N N . GLU B 1 212 ? -45.134 12.074 -37.109 1.00 17.53 191 GLU B N 1
ATOM 3363 C CA . GLU B 1 212 ? -44.895 11.007 -38.087 1.00 17.21 191 GLU B CA 1
ATOM 3364 C C . GLU B 1 212 ? -46.172 10.346 -38.600 1.00 17.46 191 GLU B C 1
ATOM 3365 O O . GLU B 1 212 ? -46.160 9.679 -39.646 1.00 17.61 191 GLU B O 1
ATOM 3371 N N . TRP B 1 213 ? -47.259 10.540 -37.867 1.00 17.47 192 TRP B N 1
ATOM 3372 C CA . TRP B 1 213 ? -48.516 9.838 -38.127 1.00 17.71 192 TRP B CA 1
ATOM 3373 C C . TRP B 1 213 ? -49.141 10.222 -39.459 1.00 18.05 192 TRP B C 1
ATOM 3374 O O . TRP B 1 213 ? -49.568 9.348 -40.192 1.00 17.87 192 TRP B O 1
ATOM 3385 N N . PRO B 1 214 ? -49.161 11.522 -39.811 1.00 18.33 193 PRO B N 1
ATOM 3386 C CA . PRO B 1 214 ? -49.922 11.822 -41.047 1.00 18.29 193 PRO B CA 1
ATOM 3387 C C . PRO B 1 214 ? -49.396 11.126 -42.316 1.00 18.61 193 PRO B C 1
ATOM 3388 O O . PRO B 1 214 ? -50.191 10.637 -43.128 1.00 18.99 193 PRO B O 1
ATOM 3392 N N . ALA B 1 215 ? -48.080 11.036 -42.473 1.00 18.76 194 ALA B N 1
ATOM 3393 C CA . ALA B 1 215 ? -47.508 10.350 -43.637 1.00 18.74 194 ALA B CA 1
ATOM 3394 C C . ALA B 1 215 ? -47.754 8.849 -43.544 1.00 18.90 194 ALA B C 1
ATOM 3395 O O . ALA B 1 215 ? -48.034 8.192 -44.554 1.00 19.36 194 ALA B O 1
ATOM 3397 N N . LEU B 1 216 ? -47.665 8.298 -42.336 1.00 18.62 195 LEU B N 1
ATOM 3398 C CA . LEU B 1 216 ? -47.993 6.898 -42.158 1.00 19.36 195 LEU B CA 1
ATOM 3399 C C . LEU B 1 216 ? -49.440 6.604 -42.521 1.00 19.15 195 LEU B C 1
ATOM 3400 O O . LEU B 1 216 ? -49.709 5.633 -43.230 1.00 18.77 195 LEU B O 1
ATOM 3405 N N . LYS B 1 217 ? -50.356 7.432 -42.036 1.00 19.26 196 LYS B N 1
ATOM 3406 C CA . LYS B 1 217 ? -51.772 7.236 -42.315 1.00 19.90 196 LYS B CA 1
ATOM 3407 C C . LYS B 1 217 ? -52.011 7.098 -43.827 1.00 20.23 196 LYS B C 1
ATOM 3408 O O . LYS B 1 217 ? -52.686 6.155 -44.255 1.00 21.09 196 LYS B O 1
ATOM 3414 N N . GLN B 1 218 ? -51.431 8.001 -44.621 1.00 26.85 197 GLN B N 1
ATOM 3415 C CA . GLN B 1 218 ? -51.594 7.974 -46.087 1.00 27.57 197 GLN B CA 1
ATOM 3416 C C . GLN B 1 218 ? -51.083 6.659 -46.692 1.00 25.33 197 GLN B C 1
ATOM 3417 O O . GLN B 1 218 ? -51.719 6.092 -47.572 1.00 24.79 197 GLN B O 1
ATOM 3423 N N . ALA B 1 219 ? -49.947 6.166 -46.191 1.00 23.32 198 ALA B N 1
ATOM 3424 C CA . ALA B 1 219 ? -49.321 4.958 -46.736 1.00 22.02 198 ALA B CA 1
ATOM 3425 C C . ALA B 1 219 ? -50.132 3.706 -46.390 1.00 21.25 198 ALA B C 1
ATOM 3426 O O . ALA B 1 219 ? -50.258 2.802 -47.210 1.00 20.62 198 ALA B O 1
ATOM 3428 N N . TYR B 1 220 ? -50.658 3.648 -45.169 1.00 20.56 199 TYR B N 1
ATOM 3429 C CA . TYR B 1 220 ? -51.504 2.533 -44.771 1.00 20.36 199 TYR B CA 1
ATOM 3430 C C . TYR B 1 220 ? -52.809 2.534 -45.582 1.00 21.17 199 TYR B C 1
ATOM 3431 O O . TYR B 1 220 ? -53.273 1.484 -46.007 1.00 20.48 199 TYR B O 1
ATOM 3440 N N . GLN B 1 221 ? -53.413 3.713 -45.711 1.00 22.75 200 GLN B N 1
ATOM 3441 C CA . GLN B 1 221 ? -54.694 3.824 -46.432 1.00 24.89 200 GLN B CA 1
ATOM 3442 C C . GLN B 1 221 ? -54.503 3.362 -47.867 1.00 25.02 200 GLN B C 1
ATOM 3443 O O . GLN B 1 221 ? -55.350 2.672 -48.413 1.00 26.26 200 GLN B O 1
ATOM 3449 N N . ALA B 1 222 ? -53.381 3.719 -48.469 1.00 24.94 201 ALA B N 1
ATOM 3450 C CA . ALA B 1 222 ? -53.087 3.316 -49.844 1.00 25.35 201 ALA B CA 1
ATOM 3451 C C . ALA B 1 222 ? -52.904 1.798 -49.925 1.00 24.59 201 ALA B C 1
ATOM 3452 O O . ALA B 1 222 ? -53.442 1.152 -50.815 1.00 25.21 201 ALA B O 1
ATOM 3454 N N . TRP B 1 223 ? -52.177 1.229 -48.961 1.00 22.70 202 TRP B N 1
ATOM 3455 C CA . TRP B 1 223 ? -51.900 -0.205 -48.933 1.00 21.79 202 TRP B CA 1
ATOM 3456 C C . TRP B 1 223 ? -53.131 -1.047 -48.675 1.00 22.14 202 TRP B C 1
ATOM 3457 O O . TRP B 1 223 ? -53.279 -2.125 -49.261 1.00 22.59 202 TRP B O 1
ATOM 3468 N N . LEU B 1 224 ? -54.021 -0.561 -47.809 1.00 22.37 203 LEU B N 1
ATOM 3469 C CA . LEU B 1 224 ? -55.233 -1.275 -47.445 1.00 22.91 203 LEU B CA 1
ATOM 3470 C C . LEU B 1 224 ? -56.327 -1.172 -48.509 1.00 24.87 203 LEU B C 1
ATOM 3471 O O . LEU B 1 224 ? -57.266 -1.938 -48.476 1.00 25.10 203 LEU B O 1
ATOM 3476 N N . ALA B 1 225 ? -56.194 -0.234 -49.434 1.00 27.00 204 ALA B N 1
ATOM 3477 C CA . ALA B 1 225 ? -57.214 -0.039 -50.459 1.00 29.77 204 ALA B CA 1
ATOM 3478 C C . ALA B 1 225 ? -57.424 -1.329 -51.262 1.00 31.46 204 ALA B C 1
ATOM 3479 O O . ALA B 1 225 ? -56.463 -2.030 -51.578 1.00 30.51 204 ALA B O 1
ATOM 3481 N N . PRO B 1 226 ? -58.692 -1.647 -51.610 1.00 33.72 205 PRO B N 1
ATOM 3482 C CA . PRO B 1 226 ? -58.937 -2.862 -52.389 1.00 34.92 205 PRO B CA 1
ATOM 3483 C C . PRO B 1 226 ? -58.202 -2.843 -53.736 1.00 35.48 205 PRO B C 1
ATOM 3484 O O . PRO B 1 226 ? -57.782 -3.893 -54.206 1.00 36.09 205 PRO B O 1
ATOM 3488 N N . GLU B 1 227 ? -57.987 -1.659 -54.321 1.00 36.11 206 GLU B N 1
ATOM 3489 C CA . GLU B 1 227 ? -57.142 -1.530 -55.501 1.00 36.97 206 GLU B CA 1
ATOM 3490 C C . GLU B 1 227 ? -55.763 -2.189 -55.362 1.00 35.47 206 GLU B C 1
ATOM 3491 O O . GLU B 1 227 ? -55.165 -2.591 -56.355 1.00 36.68 206 GLU B O 1
ATOM 3493 N N . ASN B 1 228 ? -55.237 -2.285 -54.139 1.00 32.86 207 ASN B N 1
ATOM 3494 C CA . ASN B 1 228 ? -53.907 -2.839 -53.937 1.00 31.43 207 ASN B CA 1
ATOM 3495 C C . ASN B 1 228 ? -53.824 -4.366 -53.801 1.00 32.35 207 ASN B C 1
ATOM 3496 O O . ASN B 1 228 ? -52.775 -4.888 -53.414 1.00 31.47 207 ASN B O 1
ATOM 3501 N N . PHE B 1 229 ? -54.913 -5.087 -54.098 1.00 34.09 208 PHE B N 1
ATOM 3502 C CA . PHE B 1 229 ? -54.939 -6.540 -53.969 1.00 34.58 208 PHE B CA 1
ATOM 3503 C C . PHE B 1 229 ? -55.550 -7.115 -55.240 1.00 38.50 208 PHE B C 1
ATOM 3504 O O . PHE B 1 229 ? -56.558 -6.605 -55.732 1.00 38.99 208 PHE B O 1
ATOM 3512 N N . ASP B 1 230 ? -54.898 -8.122 -55.806 1.00 40.62 209 ASP B N 1
ATOM 3513 C CA . ASP B 1 230 ? -55.388 -8.719 -57.059 1.00 44.88 209 ASP B CA 1
ATOM 3514 C C . ASP B 1 230 ? -56.476 -9.754 -56.755 1.00 46.63 209 ASP B C 1
ATOM 3515 O O . ASP B 1 230 ? -56.840 -9.945 -55.596 1.00 44.69 209 ASP B O 1
ATOM 3520 N N . SER B 1 231 ? -56.993 -10.432 -57.786 1.00 51.26 210 SER B N 1
ATOM 3521 C CA . SER B 1 231 ? -58.100 -11.373 -57.591 1.00 53.68 210 SER B CA 1
ATOM 3522 C C . SER B 1 231 ? -57.765 -12.547 -56.651 1.00 53.82 210 SER B C 1
ATOM 3523 O O . SER B 1 231 ? -58.674 -13.157 -56.080 1.00 54.58 210 SER B O 1
ATOM 3526 N N . ALA B 1 232 ? -56.475 -12.861 -56.505 1.00 53.59 211 ALA B N 1
ATOM 3527 C CA . ALA B 1 232 ? -56.023 -13.895 -55.560 1.00 52.42 211 ALA B CA 1
ATOM 3528 C C . ALA B 1 232 ? -55.830 -13.347 -54.145 1.00 50.26 211 ALA B C 1
ATOM 3529 O O . ALA B 1 232 ? -55.456 -14.093 -53.245 1.00 50.80 211 ALA B O 1
ATOM 3531 N N . GLY B 1 233 ? -56.072 -12.051 -53.943 1.00 48.87 212 GLY B N 1
ATOM 3532 C CA . GLY B 1 233 ? -55.916 -11.430 -52.620 1.00 46.39 212 GLY B CA 1
ATOM 3533 C C . GLY B 1 233 ? -54.480 -11.063 -52.284 1.00 44.84 212 GLY B C 1
ATOM 3534 O O . GLY B 1 233 ? -54.173 -10.763 -51.135 1.00 42.53 212 GLY B O 1
ATOM 3535 N N . GLN B 1 234 ? -53.610 -11.070 -53.295 1.00 45.14 213 GLN B N 1
ATOM 3536 C CA . GLN B 1 234 ? -52.184 -10.811 -53.111 1.00 44.03 213 GLN B CA 1
ATOM 3537 C C . GLN B 1 234 ? -51.876 -9.337 -53.324 1.00 40.14 213 GLN B C 1
ATOM 3538 O O . GLN B 1 234 ? -52.364 -8.723 -54.269 1.00 41.02 213 GLN B O 1
ATOM 3544 N N . GLN B 1 235 ? -51.065 -8.770 -52.438 1.00 36.49 214 GLN B N 1
ATOM 3545 C CA . GLN B 1 235 ? -50.728 -7.360 -52.534 1.00 34.08 214 GLN B CA 1
ATOM 3546 C C . GLN B 1 235 ? -50.008 -7.038 -53.847 1.00 33.62 214 GLN B C 1
ATOM 3547 O O . GLN B 1 235 ? -49.256 -7.855 -54.363 1.00 34.78 214 GLN B O 1
ATOM 3553 N N . LYS B 1 236 ? -50.260 -5.852 -54.391 1.00 32.42 215 LYS B N 1
ATOM 3554 C CA . LYS B 1 236 ? -49.578 -5.388 -55.588 1.00 32.83 215 LYS B CA 1
ATOM 3555 C C . LYS B 1 236 ? -48.302 -4.633 -55.251 1.00 30.87 215 LYS B C 1
ATOM 3556 O O . LYS B 1 236 ? -47.298 -4.744 -55.961 1.00 31.07 215 LYS B O 1
ATOM 3562 N N . LYS B 1 237 ? -48.361 -3.859 -54.165 1.00 28.62 216 LYS B N 1
ATOM 3563 C CA . LYS B 1 237 ? -47.181 -3.217 -53.587 1.00 27.02 216 LYS B CA 1
ATOM 3564 C C . LYS B 1 237 ? -47.196 -3.433 -52.080 1.00 24.94 216 LYS B C 1
ATOM 3565 O O . LYS B 1 237 ? -48.251 -3.649 -51.473 1.00 24.01 216 LYS B O 1
ATOM 3571 N N . THR B 1 238 ? -46.014 -3.400 -51.484 1.00 23.52 217 THR B N 1
ATOM 3572 C CA . THR B 1 238 ? -45.885 -3.642 -50.045 1.00 21.97 217 THR B CA 1
ATOM 3573 C C . THR B 1 238 ? -46.063 -2.337 -49.251 1.00 20.65 217 THR B C 1
ATOM 3574 O O . THR B 1 238 ? -45.962 -1.232 -49.802 1.00 20.35 217 THR B O 1
ATOM 3578 N N . LEU B 1 239 ? -46.307 -2.473 -47.960 1.00 19.39 218 LEU B N 1
ATOM 3579 C CA . LEU B 1 239 ? -46.463 -1.324 -47.063 1.00 18.42 218 LEU B CA 1
ATOM 3580 C C . LEU B 1 239 ? -45.193 -0.470 -47.021 1.00 18.26 218 LEU B C 1
ATOM 3581 O O . LEU B 1 239 ? -45.276 0.748 -47.093 1.00 18.24 218 LEU B O 1
ATOM 3586 N N . GLN B 1 240 ? -44.020 -1.099 -46.977 1.00 18.31 219 GLN B N 1
ATOM 3587 C CA . GLN B 1 240 ? -42.761 -0.361 -47.054 1.00 18.36 219 GLN B CA 1
ATOM 3588 C C . GLN B 1 240 ? -42.621 0.405 -48.373 1.00 18.19 219 GLN B C 1
ATOM 3589 O O . GLN B 1 240 ? -42.112 1.529 -48.401 1.00 17.72 219 GLN B O 1
ATOM 3595 N N . GLU B 1 241 ? -43.077 -0.202 -49.462 1.00 18.25 220 GLU B N 1
ATOM 3596 C CA . GLU B 1 241 ? -43.059 0.474 -50.761 1.00 18.45 220 GLU B CA 1
ATOM 3597 C C . GLU B 1 241 ? -43.916 1.747 -50.749 1.00 18.27 220 GLU B C 1
ATOM 3598 O O . GLU B 1 241 ? -43.469 2.785 -51.199 1.00 18.38 220 GLU B O 1
ATOM 3604 N N . PHE B 1 242 ? -45.129 1.677 -50.216 1.00 18.12 221 PHE B N 1
ATOM 3605 C CA . PHE B 1 242 ? -45.980 2.873 -50.124 1.00 18.55 221 PHE B CA 1
ATOM 3606 C C . PHE B 1 242 ? -45.368 3.955 -49.219 1.00 18.41 221 PHE B C 1
ATOM 3607 O O . PHE B 1 242 ? -45.430 5.141 -49.514 1.00 18.85 221 PHE B O 1
ATOM 3615 N N . ARG B 1 243 ? -44.756 3.537 -48.116 1.00 17.99 222 ARG B N 1
ATOM 3616 C CA . ARG B 1 243 ? -44.112 4.491 -47.233 1.00 18.22 222 ARG B CA 1
ATOM 3617 C C . ARG B 1 243 ? -42.941 5.165 -47.952 1.00 18.41 222 ARG B C 1
ATOM 3618 O O . ARG B 1 243 ? -42.726 6.376 -47.826 1.00 18.64 222 ARG B O 1
ATOM 3626 N N . ASP B 1 244 ? -42.181 4.386 -48.722 1.00 18.33 223 ASP B N 1
ATOM 3627 C CA . ASP B 1 244 ? -41.088 4.942 -49.514 1.00 18.90 223 ASP B CA 1
ATOM 3628 C C . ASP B 1 244 ? -41.595 5.979 -50.512 1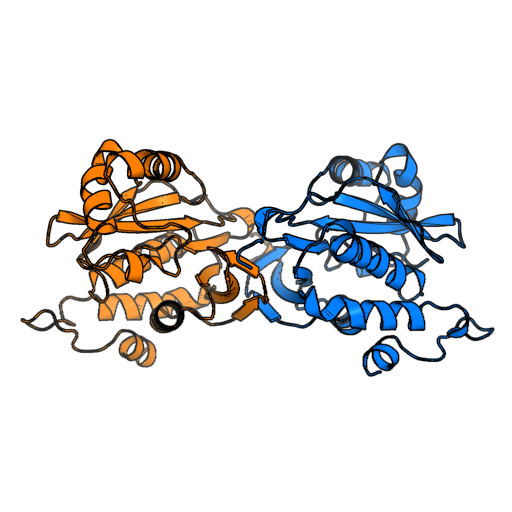.00 19.55 223 ASP B C 1
ATOM 3629 O O . ASP B 1 244 ? -40.928 6.975 -50.777 1.00 20.22 223 ASP B O 1
ATOM 3634 N N . LEU B 1 245 ? -42.749 5.706 -51.101 1.00 20.07 224 LEU B N 1
ATOM 3635 C CA . LEU B 1 245 ? -43.305 6.573 -52.133 1.00 21.56 224 LEU B CA 1
ATOM 3636 C C . LEU B 1 245 ? -43.765 7.925 -51.594 1.00 23.01 224 LEU B C 1
ATOM 3637 O O . LEU B 1 245 ? -43.689 8.924 -52.302 1.00 24.23 224 LEU B O 1
ATOM 3642 N N . GLY B 1 246 ? -44.224 7.957 -50.356 1.00 24.31 225 GLY B N 1
ATOM 3643 C CA . GLY B 1 246 ? -44.676 9.193 -49.724 1.00 26.56 225 GLY B CA 1
ATOM 3644 C C . GLY B 1 246 ? -45.876 9.792 -50.453 1.00 29.29 225 GLY B C 1
ATOM 3645 O O . GLY B 1 246 ? -46.128 11.000 -50.303 1.00 32.01 225 GLY B O 1
#

Solvent-accessible surface area: 20003 Å² total; per-residue (Å²): 90,166,132,63,74,91,71,72,118,7,94,109,96,79,16,92,13,125,50,0,68,0,15,30,8,70,18,163,136,4,0,104,76,0,34,59,11,2,48,37,187,54,6,128,74,70,4,62,84,27,97,34,93,26,16,80,62,70,80,115,11,66,91,55,0,47,156,4,17,148,23,97,70,37,6,14,0,0,0,19,13,82,106,40,43,98,7,1,0,4,0,0,0,25,99,38,44,43,57,16,0,6,0,5,2,6,21,34,3,36,0,64,88,0,34,108,108,10,6,6,4,8,0,0,16,12,0,0,54,8,0,16,76,96,6,26,3,9,0,0,1,9,30,7,15,37,121,22,18,89,20,66,157,29,0,88,58,4,8,5,137,90,18,6,43,4,44,27,31,37,25,23,98,33,52,52,10,38,0,0,6,0,0,0,16,53,86,31,10,78,74,14,47,122,5,0,89,36,11,5,22,76,131,9,34,61,134,84,21,109,79,128,92,45,0,80,91,34,89,133,115,134,41,88,129,61,85,94,75,72,50,12,112,111,34,114,25,101,12,143,47,0,64,0,10,28,6,72,22,103,137,4,0,101,64,0,40,56,9,2,45,42,121,64,5,124,74,80,5,68,89,31,95,40,90,19,18,85,64,71,82,112,12,57,92,58,0,64,160,4,21,78,24,96,72,36,6,15,0,0,0,4,14,74,106,53,42,104,6,0,0,4,0,0,0,22,99,38,43,42,54,17,0,6,0,4,2,7,21,33,5,36,0,62,90,0,51,113,36,26,4,6,4,11,0,0,13,14,0,0,48,18,0,16,73,97,5,27,2,11,0,0,1,12,28,6,16,44,128,18,9,89,18,79,147,28,0,79,75,5,14,3,137,93,20,4,52,5,52,26,32,33,25,21,95,33,51,51,12,40,0,0,4,2,0,0,16,57,89,39,12,78,72,15,55,124,8,0,91,38,10,15,34,79,78,8,30,65,133,80,42,111,83,128,86,49,0,76,80,28,63,109,121,106

InterPro domains:
  IPR000182 GNAT domain [PF13302] (24-164)
  IPR000182 GNAT domain [PS51186] (36-181)
  IPR016181 Acyl-CoA N-acyltransferase [SSF55729] (16-188)
  IPR051908 Ribosomal-protein N-acetyltransferase [PTHR43441] (9-199)

Organism: Brucella abortus (strain 2308) (NCBI:txid359391)

Secondary structure (DSSP, 8-state):
-TT--PPPPP----EE-SSEEEEE--HHHHHHHHHHHHTSTTHHHHHTTSSSPPPSSHHHHHHHHHHHHH-SSSEEEEEEETTT-SEEEEEEEEEEETTTTEEEEEEEEE-TTTTTSHHHHHHHHHHHHIIIIIS--SEEEEEEETT-HHHHHHHHHHT-EEEEEEEEEEEETTEEEEEEEEEEEGGGHHHHHHHHHHHHSGGGB-TTS-BSS-HHHHHH-/-GGG--PPPPP----EE-SSEEEEE--HHHHHHHHHHHTTSTTHHHHTTTSSS---SSHHHHHHHHHHHHH-SSSEEEEEEETTTTEEEEEEEEEEEETTTTEEEEEEEEE-TTTTTSHHHHHHHHHHHHIIIIIS--SEEEEEEETT-HHHHHHHHHHTPEEEEEEEEEEEETTEEEEEEEEEEEGGGHHHHHHHHHHHHSGGGB-TTS-BSS-HHHHHHH-

Sequence (444 aa):
LQNWTPRPKKPERKIIFEGRRYVRLEPLNAQKHGDELFAASSVEDAEQRFTWWLFETPPATRAEFEPWLDKASKSDDPLFFAVIDKASGKVAGRQALMRIDPANGVIEIGSSIYWGPLISRRPAATEAQFLFMQYVFDVLGYRRYEWECHNENGPSRRAAERFGFRRFEGIFRQHMVVKGRNRDTAWFSVLDSEWPALKQAYQAWLAPENFDSAGQQKKTLQEFRDLDLQNWTPRPKPERKIFEGRYVRLEPLNAQKHGDELFAASSVEDAEQRFTWLFETPPATRAEFEPWLDKASKSDDPLFFAVIDKASGKVAGRQALMRIDPANGVIEIGSSIYWGPLISRRPAATEAQFLFMQYVFDVLGYRRYEWECHHNENGPSRRAAERFGFRRFEGIFRQHMVVKGRNRDTAWFSVLDSEWPALKQAYQAWLAPENFDSAGQQKKTLQEFRDLG

B-factor: mean 20.43, std 8.47, range [9.61, 58.54]